Protein AF-0000000070214451 (afdb_homodimer)

Foldseek 3Di:
DPPPPPPPPPPPPPPDPVVVVVVVVVVVVVVLVVLVVLLVVLVVVVVVVVVVVVVVVVVVVVVVVVVVVVVVVVCVVVVHDDPPQPPDDPDDPDGDCPVPQDKWKKFWDFPPPDPPGFIFIATDPPPPPPPPPPPPPPPPPPDDDDDCPVPPPPDPDPPQDFPLVDDLLNLLVVLQRLLQRVCLQLLQDAFVPPPDDPPDPTDDSLECLGLNNVVCVQQPDHRPCRNVDRDMDIDGPVSSVVSLVSLVPSPDDPFKAASSRLSVVLVPDPCRRVQGPVLVVVLSVQSSVQWDDPRNTTIHGPVSSVVSSCCSRPVVPPD/DPPPPPPPPPPPPPPDPVVVVVVVVVVVVVVLVVLVVLLVVLVVVVVVVVVVVVVVVVVVVVVVVVVVVVVVVVCVVVVHDDPPQPPDDPDDPDGDCPVPQDKWKKFWDFPPPDPPGFIFIATDPPPPPPPPPPPPPPPPPDPDDDDDDPPPPPDPDPPQDFPLVDDLLNLLVVLQRLLQRVCLQLLQAAFVPPPDDPPDPTDDSLECLGLNNVVCVQQPDHRPCRNVDRDMDIDGPVSSVVSLVSLVPSPDDPFKHARSRLSVVLVPDPCRRVQGPVLVVVLSVQSSVQWDDPRNTTIHGPVSSVVSSCCSRPVVPPD

Secondary structure (DSSP, 8-state):
----------------HHHHHHHHHHHHHHHHHHHHHHHHHHHHHHHHHHHHHHHHHHHHHHHHHHHHHHHHHHHHHTT----------S--S-S-------EEEEEEEE--SSSS--EEEEEE---------------------S---------------BGGGS-HHHHHHHHHHHHTGGGHHHHS---TTTTS-TTSPPPP-S-TTSHHHHHHHT-SSPTTTGGG----EEEEHHHHHHHHHHGGG----TTEE-HHHHHHHHHTSTTTTT-BHHHHHHHHHHHHHH-EESSS-EEEEHHHHHHHHHIIIIIT---/----------------HHHHHHHHHHHHHHHHHHHHHHHHHHHHHHHHHHHHHHHHHHHHHHHHHHHHHHHHHHHHHTT----------S--S-S-------EEEEEEEE--SSSS--EEEEEE-------------------------------------BGGGS-HHHHHHHHHHHHHGGGHHHHS---TTSSS-TTS-----S-TTSHHHHHHHT-SSPTTTGGG----EEEEHHHHHHHHHHGGG----TTEE-HHHHHHHHHTSTTTTT-BHHHHHHHHHHHHHH-EESSS-EEEEHHHHHHHHHIIIIIT---

pLDDT: mean 72.76, std 23.2, range [22.17, 95.48]

Radius of gyration: 33.8 Å; Cα contacts (8 Å, |Δi|>4): 745; chains: 2; bounding box: 96×115×92 Å

Sequence (638 aa):
MKFTFKPFKDDVDSRNPGQRRREQVRRAQKTHRERKEAYTASLESEVVQLRANEARLSQEAKTLYSEVTFLKILLAENGIAIPERPEVTHGGERGGNIVKEKTIALTIGQENKRKNRRKQIYVQQMPREPSSNPPQLITPPLSGSTGSGYTSSTFPDSSTTCMGSLDPEIVGMDFVLTLESPCLPHIDVASPNSSSSDTDPPTSTGHALTVSACLFHHHPSPPGQRQLSSATWEVPHASIDQLLALSGSVPLQDSEVTPVQAWDYVRRQEQFTGLEAGRWESLKLSLTSLVQCHGFGGVIERSAFENAVFEAFVVGRVFMKFTFKPFKDDVDSRNPGQRRREQVRRAQKTHRERKEAYTASLESEVVQLRANEARLSQEAKTLYSEVTFLKILLAENGIAIPERPEVTHGGERGGNIVKEKTIALTIGQENKRKNRRKQIYVQQMPREPSSNPPQLITPPLSGSTGSGYTSSTFPDSSTTCMGSLDPEIVGMDFVLTLESPCLPHIDVASPNSSSSDTDPPTSTGHALTVSACLFHHHPSPPGQRQLSSATWEVPHASIDQLLALSGSVPLQDSEVTPVQAWDYVRRQEQFTGLEAGRWESLKLSLTSLVQCHGFGGVIERSAFENAVFEAFVVGRVF

Solvent-accessible surface area (backbone atoms only — not comparable to full-atom values): 37398 Å² total; per-residue (Å²): 136,84,82,76,77,70,73,77,68,72,73,65,76,74,61,50,70,66,54,51,50,51,52,49,52,50,50,51,52,49,52,50,51,52,50,51,42,29,50,49,20,39,42,36,51,46,41,43,50,43,49,53,48,40,23,52,40,51,49,49,37,53,33,41,49,37,48,42,52,37,51,52,50,54,33,52,74,72,68,45,79,76,72,78,60,63,81,74,67,93,74,85,85,80,68,58,60,70,54,65,81,60,60,40,41,33,34,53,43,64,51,78,83,51,94,74,68,46,50,33,64,40,75,52,72,73,74,72,76,72,76,69,72,65,76,73,75,72,68,76,72,85,74,78,84,80,87,77,72,75,72,77,70,74,68,76,78,78,75,71,57,29,48,59,78,45,59,62,66,60,53,49,49,50,51,31,36,55,42,40,24,85,45,47,72,56,57,46,44,53,62,74,58,74,85,59,73,102,73,70,71,60,74,57,57,45,32,57,88,39,69,66,41,50,57,51,69,61,41,89,55,57,62,49,46,48,86,76,37,76,62,71,44,64,42,58,48,53,39,56,55,50,48,62,62,54,43,68,63,64,69,52,63,94,57,43,35,40,44,48,38,47,47,57,54,51,70,67,38,86,62,37,45,69,33,41,52,70,55,50,52,50,42,53,54,56,49,40,73,53,44,44,64,85,57,64,44,42,31,26,49,40,70,63,46,52,50,52,50,48,45,59,68,54,61,66,58,71,126,135,85,81,76,79,72,73,78,69,72,75,66,79,75,60,49,69,66,54,50,50,51,50,50,51,50,50,52,50,50,52,50,51,51,50,51,40,35,50,48,20,46,42,38,53,47,40,44,51,43,48,53,48,40,22,50,41,50,48,50,38,51,32,42,49,40,49,42,52,37,51,49,49,55,33,53,73,71,69,46,80,75,72,78,60,64,81,76,66,94,76,86,85,79,71,57,60,70,56,66,80,60,60,41,40,34,33,51,44,65,51,78,84,49,95,73,66,47,51,33,64,38,74,52,72,74,75,70,76,70,75,71,73,65,76,72,73,73,67,78,71,81,80,72,85,82,84,74,78,76,71,76,72,73,70,76,78,78,76,74,58,29,49,58,79,46,58,65,66,59,54,48,48,51,51,32,34,54,42,40,25,88,44,46,72,56,57,45,45,54,61,74,59,75,84,60,72,102,71,70,68,60,74,58,58,46,32,57,89,39,68,67,39,50,56,52,69,60,39,87,55,58,61,49,44,48,86,76,35,77,62,70,42,64,44,58,47,52,40,56,55,48,51,63,62,55,38,73,65,64,82,50,63,94,58,43,35,39,43,48,40,47,46,55,56,49,69,66,39,85,61,39,45,69,33,42,51,68,55,51,53,52,44,52,53,57,49,39,71,53,43,44,65,88,57,65,44,42,32,26,49,40,70,63,48,52,49,50,51,47,45,56,68,54,62,64,58,72,124

Structure (mmCIF, N/CA/C/O backbone):
data_AF-0000000070214451-model_v1
#
loop_
_entity.id
_entity.type
_entity.pdbx_description
1 polymer 'BZIP domain-containing protein'
#
loop_
_atom_site.group_PDB
_atom_site.id
_atom_site.type_symbol
_atom_site.label_atom_id
_atom_site.label_alt_id
_atom_site.label_comp_id
_atom_site.label_asym_id
_atom_site.label_entity_id
_atom_site.label_seq_id
_atom_site.pdbx_PDB_ins_code
_atom_site.Cartn_x
_atom_site.Cartn_y
_atom_site.Cartn_z
_atom_site.occupancy
_atom_site.B_iso_or_equiv
_atom_site.auth_seq_id
_atom_site.auth_comp_id
_atom_site.auth_asym_id
_atom_site.auth_atom_id
_atom_site.pdbx_PDB_model_num
ATOM 1 N N . MET A 1 1 ? -51.214 53.493 -4.541 1 28.58 1 MET A N 1
ATOM 2 C CA . MET A 1 1 ? -51.48 52.062 -4.434 1 28.58 1 MET A CA 1
ATOM 3 C C . MET A 1 1 ? -50.332 51.345 -3.732 1 28.58 1 MET A C 1
ATOM 5 O O . MET A 1 1 ? -49.184 51.42 -4.175 1 28.58 1 MET A O 1
ATOM 9 N N . LYS A 1 2 ? -50.376 51.208 -2.354 1 34.87 2 LYS A N 1
ATOM 10 C CA . LYS A 1 2 ? -49.425 50.674 -1.383 1 34.87 2 LYS A CA 1
ATOM 11 C C . LYS A 1 2 ? -49.242 49.17 -1.563 1 34.87 2 LYS A C 1
ATOM 13 O O . LYS A 1 2 ? -50.212 48.411 -1.513 1 34.87 2 LYS A O 1
ATOM 18 N N . PHE A 1 3 ? -48.292 48.705 -2.407 1 38.97 3 PHE A N 1
ATOM 19 C CA . PHE A 1 3 ? -47.935 47.315 -2.665 1 38.97 3 PHE A CA 1
ATOM 20 C C . PHE A 1 3 ? -47.534 46.61 -1.375 1 38.97 3 PHE A C 1
ATOM 22 O O . PHE A 1 3 ? -46.57 47.008 -0.717 1 38.97 3 PHE A O 1
ATOM 29 N N . THR A 1 4 ? -48.498 46.065 -0.544 1 36.62 4 THR A N 1
ATOM 30 C CA . THR A 1 4 ? -48.24 45.229 0.623 1 36.62 4 THR A CA 1
ATOM 31 C C . THR A 1 4 ? -47.472 43.971 0.226 1 36.62 4 THR A C 1
ATOM 33 O O . THR A 1 4 ? -47.904 43.225 -0.655 1 36.62 4 THR A O 1
ATOM 36 N N . PHE A 1 5 ? -46.183 43.972 0.354 1 36.15 5 PHE A N 1
ATOM 37 C CA . PHE A 1 5 ? -45.279 42.839 0.198 1 36.15 5 PHE A CA 1
ATOM 38 C C . PHE A 1 5 ? -45.761 41.645 1.014 1 36.15 5 PHE A C 1
ATOM 40 O O . PHE A 1 5 ? -45.886 41.732 2.237 1 36.15 5 PHE A O 1
ATOM 47 N N . LYS A 1 6 ? -46.592 40.776 0.459 1 40.92 6 LYS A N 1
ATOM 48 C CA . LYS A 1 6 ? -46.923 39.518 1.122 1 40.92 6 LYS A CA 1
ATOM 49 C C . LYS A 1 6 ? -45.661 38.767 1.537 1 40.92 6 LYS A C 1
ATOM 51 O O . LYS A 1 6 ? -44.773 38.534 0.715 1 40.92 6 LYS A O 1
ATOM 56 N N . PRO A 1 7 ? -45.337 38.821 2.788 1 36.03 7 PRO A N 1
ATOM 57 C CA . PRO A 1 7 ? -44.17 38.049 3.221 1 36.03 7 PRO A CA 1
ATOM 58 C C . PRO A 1 7 ? -44.163 36.628 2.662 1 36.03 7 PRO A C 1
ATOM 60 O O . PRO A 1 7 ? -45.225 36.034 2.462 1 36.03 7 PRO A O 1
ATOM 63 N N . PHE A 1 8 ? -43.349 36.382 1.623 1 39.77 8 PHE A N 1
ATOM 64 C CA . PHE A 1 8 ? -43.139 34.984 1.267 1 39.77 8 PHE A CA 1
ATOM 65 C C . PHE A 1 8 ? -43.051 34.115 2.516 1 39.77 8 PHE A C 1
ATOM 67 O O . PHE A 1 8 ? -42.146 34.286 3.335 1 39.77 8 PHE A O 1
ATOM 74 N N . LYS A 1 9 ? -44.214 33.741 3.079 1 35.37 9 LYS A N 1
ATOM 75 C CA . LYS A 1 9 ? -44.23 32.694 4.097 1 35.37 9 LYS A CA 1
ATOM 76 C C . LYS A 1 9 ? -43.187 31.621 3.799 1 35.37 9 LYS A C 1
ATOM 78 O O . LYS A 1 9 ? -43.128 31.099 2.683 1 35.37 9 LYS A O 1
ATOM 83 N N . ASP A 1 10 ? -42.013 31.746 4.354 1 39.88 10 ASP A N 1
ATOM 84 C CA . ASP A 1 10 ? -41.117 30.599 4.458 1 39.88 10 ASP A CA 1
ATOM 85 C C . ASP A 1 10 ? -41.901 29.289 4.473 1 39.88 10 ASP A C 1
ATOM 87 O O . ASP A 1 10 ? -42.777 29.093 5.318 1 39.88 10 ASP A O 1
ATOM 91 N N . ASP A 1 11 ? -42.443 28.875 3.372 1 39.07 11 ASP A N 1
ATOM 92 C CA . ASP A 1 11 ? -43.034 27.541 3.341 1 39.07 11 ASP A CA 1
ATOM 93 C C . ASP A 1 11 ? -42.433 26.649 4.425 1 39.07 11 ASP A C 1
ATOM 95 O O . ASP A 1 11 ? -41.235 26.357 4.403 1 39.07 11 ASP A O 1
ATOM 99 N N . VAL A 1 12 ? -42.779 26.758 5.661 1 43.37 12 VAL A N 1
ATOM 100 C CA . VAL A 1 12 ? -42.65 25.738 6.696 1 43.37 12 VAL A CA 1
ATOM 101 C C . VAL A 1 12 ? -42.693 24.35 6.061 1 43.37 12 VAL A C 1
ATOM 103 O O . VAL A 1 12 ? -43.639 24.017 5.344 1 43.37 12 VAL A O 1
ATOM 106 N N . ASP A 1 13 ? -41.598 23.801 5.499 1 46.3 13 ASP A N 1
ATOM 107 C CA . ASP A 1 13 ? -41.601 22.391 5.119 1 46.3 13 ASP A CA 1
ATOM 108 C C . ASP A 1 13 ? -42.609 21.601 5.952 1 46.3 13 ASP A C 1
ATOM 110 O O . ASP A 1 13 ? -42.42 21.42 7.156 1 46.3 13 ASP A O 1
ATOM 114 N N . SER A 1 14 ? -43.907 21.855 5.866 1 48.99 14 SER A N 1
ATOM 115 C CA . SER A 1 14 ? -45.077 21.122 6.34 1 48.99 14 SER A CA 1
ATOM 116 C C . SER A 1 14 ? -44.801 19.623 6.403 1 48.99 14 SER A C 1
ATOM 118 O O . SER A 1 14 ? -45.722 18.825 6.592 1 48.99 14 SER A O 1
ATOM 120 N N . ARG A 1 15 ? -43.643 19.226 5.972 1 54.08 15 ARG A N 1
ATOM 121 C CA . ARG A 1 15 ? -43.485 17.788 6.167 1 54.08 15 ARG A CA 1
ATOM 122 C C . ARG A 1 15 ? -43.56 17.424 7.646 1 54.08 15 ARG A C 1
ATOM 124 O O . ARG A 1 15 ? -43.145 18.205 8.504 1 54.08 15 ARG A O 1
ATOM 131 N N . ASN A 1 16 ? -44.427 16.556 8.012 1 65.07 16 ASN A N 1
ATOM 132 C CA . ASN A 1 16 ? -44.559 15.921 9.319 1 65.07 16 ASN A CA 1
ATOM 133 C C . ASN A 1 16 ? -43.197 15.68 9.965 1 65.07 16 ASN A C 1
ATOM 135 O O . ASN A 1 16 ? -42.229 15.353 9.277 1 65.07 16 ASN A O 1
ATOM 139 N N . PRO A 1 17 ? -43.013 16.238 11.104 1 78.47 17 PRO A N 1
ATOM 140 C CA . PRO A 1 17 ? -41.763 16.039 11.841 1 78.47 17 PRO A CA 1
ATOM 141 C C . PRO A 1 17 ? -41.183 14.639 11.65 1 78.47 17 PRO A C 1
ATOM 143 O O . PRO A 1 17 ? -39.962 14.476 11.58 1 78.47 17 PRO A O 1
ATOM 146 N N . GLY A 1 18 ? -41.99 13.722 11.549 1 76.77 18 GLY A N 1
ATOM 147 C CA . GLY A 1 18 ? -41.557 12.355 11.306 1 76.77 18 GLY A CA 1
ATOM 148 C C . GLY A 1 18 ? -40.915 12.166 9.944 1 76.77 18 GLY A C 1
ATOM 149 O O . GLY A 1 18 ? -39.899 11.48 9.821 1 76.77 18 GLY A O 1
ATOM 150 N N . GLN A 1 19 ? -41.481 12.834 9.009 1 84.15 19 GLN A N 1
ATOM 151 C CA . GLN A 1 19 ? -40.953 12.726 7.653 1 84.15 19 GLN A CA 1
ATOM 152 C C . GLN A 1 19 ? -39.604 13.428 7.531 1 84.15 19 GLN A C 1
ATOM 154 O O . GLN A 1 19 ? -38.707 12.944 6.838 1 84.15 19 GLN A O 1
ATOM 159 N N . ARG A 1 20 ? -39.468 14.55 8.231 1 84.9 20 ARG A N 1
ATOM 160 C CA . ARG A 1 20 ? -38.203 15.276 8.217 1 84.9 20 ARG A CA 1
ATOM 161 C C . ARG A 1 20 ? -37.087 14.444 8.84 1 84.9 20 ARG A C 1
ATOM 163 O O . ARG A 1 20 ? -35.961 14.43 8.339 1 84.9 20 ARG A O 1
ATOM 170 N N . ARG A 1 21 ? -37.453 13.778 9.936 1 87.7 21 ARG A N 1
ATOM 171 C CA . ARG A 1 21 ? -36.455 12.943 10.596 1 87.7 21 ARG A CA 1
ATOM 172 C C . ARG A 1 21 ? -36.029 11.786 9.698 1 87.7 21 ARG A C 1
ATOM 174 O O . ARG A 1 21 ? -34.843 11.457 9.622 1 87.7 21 ARG A O 1
ATOM 181 N N . ARG A 1 22 ? -37.002 11.223 9.062 1 87.89 22 ARG A N 1
ATOM 182 C CA . ARG A 1 22 ? -36.697 10.112 8.166 1 87.89 22 ARG A CA 1
ATOM 183 C C . ARG A 1 22 ? -35.802 10.565 7.017 1 87.89 22 ARG A C 1
ATOM 185 O O . ARG A 1 22 ? -34.879 9.848 6.623 1 87.89 22 ARG A O 1
ATOM 192 N N . GLU A 1 23 ? -36.065 11.69 6.533 1 86.92 23 GLU A N 1
ATOM 193 C CA . GLU A 1 23 ? -35.258 12.226 5.441 1 86.92 23 GLU A CA 1
ATOM 194 C C . GLU A 1 23 ? -33.836 12.531 5.904 1 86.92 23 GLU A C 1
ATOM 196 O O . GLU A 1 23 ? -32.876 12.308 5.163 1 86.92 23 GLU A O 1
ATOM 201 N N . GLN A 1 24 ? -33.788 13.032 7.101 1 86.37 24 GLN A N 1
ATOM 202 C CA . GLN A 1 24 ? -32.472 13.318 7.662 1 86.37 24 GLN A CA 1
ATOM 203 C C . GLN A 1 24 ? -31.663 12.037 7.849 1 86.37 24 GLN A C 1
ATOM 205 O O . GLN A 1 24 ? -30.475 11.994 7.524 1 86.37 24 GLN A O 1
ATOM 210 N N . VAL A 1 25 ? -32.284 11.044 8.36 1 87.57 25 VAL A N 1
ATOM 211 C CA . VAL A 1 25 ? -31.615 9.768 8.592 1 87.57 25 VAL A CA 1
ATOM 212 C C . VAL A 1 25 ? -31.203 9.15 7.258 1 87.57 25 VAL A C 1
ATOM 214 O O . VAL A 1 25 ? -30.102 8.61 7.13 1 87.57 25 VAL A O 1
ATOM 217 N N . ARG A 1 26 ? -32.07 9.238 6.296 1 87.94 26 ARG A N 1
ATOM 218 C CA . ARG A 1 26 ? -31.766 8.704 4.972 1 87.94 26 ARG A CA 1
ATOM 219 C C . ARG A 1 26 ? -30.563 9.413 4.359 1 87.94 26 ARG A C 1
ATOM 221 O O . ARG A 1 26 ? -29.692 8.77 3.77 1 87.94 26 ARG A O 1
ATOM 228 N N . ARG A 1 27 ? -30.594 10.66 4.481 1 86.1 27 ARG A N 1
ATOM 229 C CA . ARG A 1 27 ? -29.48 11.438 3.947 1 86.1 27 ARG A CA 1
ATOM 230 C C . ARG A 1 27 ? -28.179 11.092 4.663 1 86.1 27 ARG A C 1
ATOM 232 O O . ARG A 1 27 ? -27.128 10.973 4.028 1 86.1 27 ARG A O 1
ATOM 239 N N . ALA A 1 28 ? -28.219 10.929 5.911 1 86.16 28 ALA A N 1
ATOM 240 C CA . ALA A 1 28 ? -27.041 10.571 6.697 1 86.16 28 ALA A CA 1
ATOM 241 C C . ALA A 1 28 ? -26.512 9.197 6.297 1 86.16 28 ALA A C 1
ATOM 243 O O . ALA A 1 28 ? -25.299 8.996 6.203 1 86.16 28 ALA A O 1
ATOM 244 N N . GLN A 1 29 ? -27.425 8.33 6.081 1 85.66 29 GLN A N 1
ATOM 245 C CA . GLN A 1 29 ? -27.02 6.987 5.68 1 85.66 29 GLN A CA 1
ATOM 246 C C . GLN A 1 29 ? -26.393 6.994 4.288 1 85.66 29 GLN A C 1
ATOM 248 O O . GLN A 1 29 ? -25.407 6.296 4.042 1 85.66 29 GLN A O 1
ATOM 253 N N . LYS A 1 30 ? -26.927 7.711 3.503 1 87.57 30 LYS A N 1
ATOM 254 C CA . LYS A 1 30 ? -26.381 7.821 2.153 1 87.57 30 LYS A CA 1
ATOM 255 C C . LYS A 1 30 ? -24.975 8.416 2.176 1 87.57 30 LYS A C 1
ATOM 257 O O . LYS A 1 30 ? -24.068 7.903 1.517 1 87.57 30 LYS A O 1
ATOM 262 N N . THR A 1 31 ? -24.814 9.472 2.885 1 84.9 31 THR A N 1
ATOM 263 C CA . THR A 1 31 ? -23.514 10.126 2.98 1 84.9 31 THR A CA 1
ATOM 264 C C . THR A 1 31 ? -22.475 9.181 3.576 1 84.9 31 THR A C 1
ATOM 266 O O . THR A 1 31 ? -21.324 9.159 3.137 1 84.9 31 THR A O 1
ATOM 269 N N . HIS A 1 32 ? -22.867 8.445 4.542 1 87.75 32 HIS A N 1
ATOM 270 C CA . HIS A 1 32 ? -21.949 7.486 5.145 1 87.75 32 HIS A CA 1
ATOM 271 C C . HIS A 1 32 ? -21.527 6.419 4.141 1 87.75 32 HIS A C 1
ATOM 273 O O . HIS A 1 32 ? -20.358 6.028 4.098 1 87.75 32 HIS A O 1
ATOM 279 N N . ARG A 1 33 ? -22.472 5.959 3.404 1 87.2 33 ARG A N 1
ATOM 280 C CA . ARG A 1 33 ? -22.174 4.955 2.388 1 87.2 33 ARG A CA 1
ATOM 281 C C . ARG A 1 33 ? -21.212 5.506 1.34 1 87.2 33 ARG A C 1
ATOM 283 O O . ARG A 1 33 ? -20.278 4.817 0.925 1 87.2 33 ARG A O 1
ATOM 290 N N . GLU A 1 34 ? -21.462 6.705 1.006 1 86.84 34 GLU A N 1
ATOM 291 C CA . GLU A 1 34 ? -20.604 7.351 0.018 1 86.84 34 GLU A CA 1
ATOM 292 C C . GLU A 1 34 ? -19.184 7.525 0.55 1 86.84 34 GLU A C 1
ATOM 294 O O . GLU A 1 34 ? -18.212 7.309 -0.178 1 86.84 34 GLU A O 1
ATOM 299 N N . ARG A 1 35 ? -19.075 7.883 1.792 1 86.61 35 ARG A N 1
ATOM 300 C CA . ARG A 1 35 ? -17.763 8.031 2.414 1 86.61 35 ARG A CA 1
ATOM 301 C C . ARG A 1 35 ? -17.035 6.693 2.482 1 86.61 35 ARG A C 1
ATOM 303 O O . ARG A 1 35 ? -15.824 6.627 2.258 1 86.61 35 ARG A O 1
ATOM 310 N N . LYS A 1 36 ? -17.799 5.708 2.795 1 88.93 36 LYS A N 1
ATOM 311 C CA . LYS A 1 36 ? -17.201 4.379 2.887 1 88.93 36 LYS A CA 1
ATOM 312 C C . LYS A 1 36 ? -16.693 3.91 1.526 1 88.93 36 LYS A C 1
ATOM 314 O O . LYS A 1 36 ? -15.609 3.331 1.428 1 88.93 36 LYS A O 1
ATOM 319 N N . GLU A 1 37 ? -17.455 4.184 0.544 1 89.42 37 GLU A N 1
ATOM 320 C CA . GLU A 1 37 ? -17.068 3.812 -0.814 1 89.42 37 GLU A CA 1
ATOM 321 C C . GLU A 1 37 ? -15.83 4.582 -1.265 1 89.42 37 GLU A C 1
ATOM 323 O O . GLU A 1 37 ? -14.92 4.008 -1.867 1 89.42 37 GLU A O 1
ATOM 328 N N . ALA A 1 38 ? -15.78 5.804 -0.963 1 86.84 38 ALA A N 1
ATOM 329 C CA . ALA A 1 38 ? -14.628 6.632 -1.311 1 86.84 38 ALA A CA 1
ATOM 330 C C . ALA A 1 38 ? -13.377 6.172 -0.567 1 86.84 38 ALA A C 1
ATOM 332 O O . ALA A 1 38 ? -12.278 6.176 -1.126 1 86.84 38 ALA A O 1
ATOM 333 N N . TYR A 1 39 ? -13.572 5.842 0.647 1 90.51 39 TYR A N 1
ATOM 334 C CA . TYR A 1 39 ? -12.468 5.337 1.456 1 90.51 39 TYR A CA 1
ATOM 335 C C . TYR A 1 39 ? -11.89 4.062 0.855 1 90.51 39 TYR A C 1
ATOM 337 O O . TYR A 1 39 ? -10.673 3.936 0.702 1 90.51 39 TYR A O 1
ATOM 345 N N . THR A 1 40 ? -12.74 3.138 0.51 1 91.3 40 THR A N 1
ATOM 346 C CA . THR A 1 40 ? -12.295 1.876 -0.07 1 91.3 40 THR A CA 1
ATOM 347 C C . THR A 1 40 ? -11.572 2.113 -1.393 1 91.3 40 THR A C 1
ATOM 349 O O . THR A 1 40 ? -10.532 1.506 -1.656 1 91.3 40 THR A O 1
ATOM 352 N N . ALA A 1 41 ? -12.099 2.97 -2.192 1 89.78 41 ALA A N 1
ATOM 353 C CA . ALA A 1 41 ? -11.468 3.297 -3.468 1 89.78 41 ALA A CA 1
ATOM 354 C C . ALA A 1 41 ? -10.082 3.899 -3.257 1 89.78 41 ALA A C 1
ATOM 356 O O . ALA A 1 41 ? -9.148 3.601 -4.005 1 89.78 41 ALA A O 1
ATOM 357 N N . SER A 1 42 ? -9.945 4.735 -2.256 1 88.52 42 SER A N 1
ATOM 358 C CA . SER A 1 42 ? -8.656 5.341 -1.94 1 88.52 42 SER A CA 1
ATOM 359 C C . SER A 1 42 ? -7.652 4.293 -1.471 1 88.52 42 SER A C 1
ATOM 361 O O . SER A 1 42 ? -6.473 4.353 -1.825 1 88.52 42 SER A O 1
ATOM 363 N N . LEU A 1 43 ? -8.155 3.373 -0.675 1 91.02 43 LEU A N 1
ATOM 364 C CA . LEU A 1 43 ? -7.304 2.273 -0.234 1 91.02 43 LEU A CA 1
ATOM 365 C C . LEU A 1 43 ? -6.782 1.478 -1.426 1 91.02 43 LEU A C 1
ATOM 367 O O . LEU A 1 43 ? -5.6 1.132 -1.478 1 91.02 43 LEU A O 1
ATOM 371 N N . GLU A 1 44 ? -7.698 1.21 -2.338 1 89.5 44 GLU A N 1
ATOM 372 C CA . GLU A 1 44 ? -7.32 0.447 -3.524 1 89.5 44 GLU A CA 1
ATOM 373 C C . GLU A 1 44 ? -6.256 1.18 -4.336 1 89.5 44 GLU A C 1
ATOM 375 O O . GLU A 1 44 ? -5.261 0.582 -4.749 1 89.5 44 GLU A O 1
ATOM 380 N N . SER A 1 45 ? -6.434 2.388 -4.525 1 86.59 45 SER A N 1
ATOM 381 C CA . SER A 1 45 ? -5.478 3.197 -5.275 1 86.59 45 SER A CA 1
ATOM 382 C C . SER A 1 45 ? -4.121 3.235 -4.579 1 86.59 45 SER A C 1
ATOM 384 O O . SER A 1 45 ? -3.08 3.13 -5.232 1 86.59 45 SER A O 1
ATOM 386 N N . GLU A 1 46 ? -4.203 3.353 -3.287 1 87.75 46 GLU A N 1
ATOM 387 C CA . GLU A 1 46 ? -2.97 3.412 -2.506 1 87.75 46 GLU A CA 1
ATOM 388 C C . GLU A 1 46 ? -2.195 2.101 -2.599 1 87.75 46 GLU A C 1
ATOM 390 O O . GLU A 1 46 ? -0.973 2.107 -2.76 1 87.75 46 GLU A O 1
ATOM 395 N N . VAL A 1 47 ? -2.894 1.062 -2.499 1 88.9 47 VAL A N 1
ATOM 396 C CA . VAL A 1 47 ? -2.253 -0.248 -2.543 1 88.9 47 VAL A CA 1
ATOM 397 C C . VAL A 1 47 ? -1.545 -0.433 -3.884 1 88.9 47 VAL A C 1
ATOM 399 O O . VAL A 1 47 ? -0.391 -0.865 -3.929 1 88.9 47 VAL A O 1
ATOM 402 N N . VAL A 1 48 ? -2.188 -0.133 -4.95 1 84.38 48 VAL A N 1
ATOM 403 C CA . VAL A 1 48 ? -1.631 -0.316 -6.286 1 84.38 48 VAL A CA 1
ATOM 404 C C . VAL A 1 48 ? -0.404 0.576 -6.461 1 84.38 48 VAL A C 1
ATOM 406 O O . VAL A 1 48 ? 0.629 0.129 -6.966 1 84.38 48 VAL A O 1
ATOM 409 N N . GLN A 1 49 ? -0.467 1.759 -6.009 1 84.79 49 GLN A N 1
ATOM 410 C CA . GLN A 1 49 ? 0.644 2.699 -6.11 1 84.79 49 GLN A CA 1
ATOM 411 C C . GLN A 1 49 ? 1.825 2.249 -5.255 1 84.79 49 GLN A C 1
ATOM 413 O O . GLN A 1 49 ? 2.974 2.296 -5.699 1 84.79 49 GLN A O 1
ATOM 418 N N . LEU A 1 50 ? 1.499 1.857 -4.063 1 87.01 50 LEU A N 1
ATOM 419 C CA . LEU A 1 50 ? 2.55 1.429 -3.147 1 87.01 50 LEU A CA 1
ATOM 420 C C . LEU A 1 50 ? 3.256 0.184 -3.673 1 87.01 50 LEU A C 1
ATOM 422 O O . LEU A 1 50 ? 4.47 0.039 -3.512 1 87.01 50 LEU A O 1
ATOM 426 N N . ARG A 1 51 ? 2.511 -0.67 -4.266 1 86.62 51 ARG A N 1
ATOM 427 C CA . ARG A 1 51 ? 3.123 -1.862 -4.844 1 86.62 51 ARG A CA 1
ATOM 428 C C . ARG A 1 51 ? 4.064 -1.496 -5.986 1 86.62 51 ARG A C 1
ATOM 430 O O . ARG A 1 51 ? 5.155 -2.057 -6.103 1 86.62 51 ARG A O 1
ATOM 437 N N . ALA A 1 52 ? 3.662 -0.619 -6.777 1 82.99 52 ALA A N 1
ATOM 438 C CA . ALA A 1 52 ? 4.51 -0.158 -7.873 1 82.99 52 ALA A CA 1
ATOM 439 C C . ALA A 1 52 ? 5.79 0.484 -7.344 1 82.99 52 ALA A C 1
ATOM 441 O O . ALA A 1 52 ? 6.879 0.234 -7.865 1 82.99 52 ALA A O 1
ATOM 442 N N . ASN A 1 53 ? 5.686 1.264 -6.351 1 84.74 53 ASN A N 1
ATOM 443 C CA . ASN A 1 53 ? 6.845 1.919 -5.755 1 84.74 53 ASN A CA 1
ATOM 444 C C . ASN A 1 53 ? 7.791 0.908 -5.113 1 84.74 53 ASN A C 1
ATOM 446 O O . ASN A 1 53 ? 9.012 1.046 -5.21 1 84.74 53 ASN A O 1
ATOM 450 N N . GLU A 1 54 ? 7.144 0.073 -4.424 1 86.25 54 GLU A N 1
ATOM 451 C CA . GLU A 1 54 ? 7.956 -0.958 -3.785 1 86.25 54 GLU A CA 1
ATOM 452 C C . GLU A 1 54 ? 8.783 -1.725 -4.812 1 86.25 54 GLU A C 1
ATOM 454 O O . GLU A 1 54 ? 9.961 -2.008 -4.583 1 86.25 54 GLU A O 1
ATOM 459 N N . ALA A 1 55 ? 8.144 -2.084 -5.904 1 84.5 55 ALA A N 1
ATOM 460 C CA . ALA A 1 55 ? 8.848 -2.8 -6.964 1 84.5 55 ALA A CA 1
ATOM 461 C C . ALA A 1 55 ? 10.001 -1.967 -7.516 1 84.5 55 ALA A C 1
ATOM 463 O O . ALA A 1 55 ? 11.103 -2.481 -7.724 1 84.5 55 ALA A O 1
ATOM 464 N N . ARG A 1 56 ? 9.77 -0.732 -7.709 1 84.52 56 ARG A N 1
ATOM 465 C CA . ARG A 1 56 ? 10.787 0.176 -8.228 1 84.52 56 ARG A CA 1
ATOM 466 C C . ARG A 1 56 ? 11.956 0.301 -7.257 1 84.52 56 ARG A C 1
ATOM 468 O O . ARG A 1 56 ? 13.118 0.208 -7.66 1 84.52 56 ARG A O 1
ATOM 475 N N . LEU A 1 57 ? 11.654 0.482 -6.016 1 87.37 57 LEU A N 1
ATOM 476 C CA . LEU A 1 57 ? 12.685 0.647 -4.997 1 87.37 57 LEU A CA 1
ATOM 477 C C . LEU A 1 57 ? 13.487 -0.639 -4.824 1 87.37 57 LEU A C 1
ATOM 479 O O . LEU A 1 57 ? 14.696 -0.593 -4.583 1 87.37 57 LEU A O 1
ATOM 483 N N . SER A 1 58 ? 12.749 -1.696 -4.874 1 87.64 58 SER A N 1
ATOM 484 C CA . SER A 1 58 ? 13.427 -2.984 -4.759 1 87.64 58 SER A CA 1
ATOM 485 C C . SER A 1 58 ? 14.426 -3.186 -5.893 1 87.64 58 SER A C 1
ATOM 487 O O . SER A 1 58 ? 15.55 -3.637 -5.665 1 87.64 58 SER A O 1
ATOM 489 N N . GLN A 1 59 ? 14.047 -2.869 -7.066 1 85.6 59 GLN A N 1
ATOM 490 C CA . GLN A 1 59 ? 14.944 -2.963 -8.212 1 85.6 59 GLN A CA 1
ATOM 491 C C . GLN A 1 59 ? 16.125 -2.007 -8.066 1 85.6 59 GLN A C 1
ATOM 493 O O . GLN A 1 59 ? 17.261 -2.362 -8.387 1 85.6 59 GLN A O 1
ATOM 498 N N . GLU A 1 60 ? 15.807 -0.855 -7.65 1 88.22 60 GLU A N 1
ATOM 499 C CA . GLU A 1 60 ? 16.859 0.129 -7.409 1 88.22 60 GLU A CA 1
ATOM 500 C C . GLU A 1 60 ? 17.875 -0.387 -6.394 1 88.22 60 GLU A C 1
ATOM 502 O O . GLU A 1 60 ? 19.084 -0.268 -6.603 1 88.22 60 GLU A O 1
ATOM 507 N N . ALA A 1 61 ? 17.397 -0.924 -5.397 1 88.43 61 ALA A N 1
ATOM 508 C CA . ALA A 1 61 ? 18.273 -1.469 -4.363 1 88.43 61 ALA A CA 1
ATOM 509 C C . ALA A 1 61 ? 19.144 -2.593 -4.918 1 88.43 61 ALA A C 1
ATOM 511 O O . ALA A 1 61 ? 20.335 -2.674 -4.608 1 88.43 61 ALA A O 1
ATOM 512 N N . LYS A 1 62 ? 18.548 -3.408 -5.68 1 86.58 62 LYS A N 1
ATOM 513 C CA . LYS A 1 62 ? 19.307 -4.5 -6.281 1 86.58 62 LYS A CA 1
ATOM 514 C C . LYS A 1 62 ? 20.421 -3.968 -7.178 1 86.58 62 LYS A C 1
ATOM 516 O O . LYS A 1 62 ? 21.546 -4.472 -7.145 1 86.58 62 LYS A O 1
ATOM 521 N N . THR A 1 63 ? 20.137 -2.967 -7.95 1 88.93 63 THR A N 1
ATOM 522 C CA . THR A 1 63 ? 21.121 -2.336 -8.823 1 88.93 63 THR A CA 1
ATOM 523 C C . THR A 1 63 ? 22.252 -1.717 -8.006 1 88.93 63 THR A C 1
ATOM 525 O O . THR A 1 63 ? 23.427 -1.878 -8.342 1 88.93 63 THR A O 1
ATOM 528 N N . LEU A 1 64 ? 21.869 -1.094 -6.968 1 92.58 64 LEU A N 1
ATOM 529 C CA . LEU A 1 64 ? 22.86 -0.453 -6.111 1 92.58 64 LEU A CA 1
ATOM 530 C C . LEU A 1 64 ? 23.723 -1.494 -5.405 1 92.58 64 LEU A C 1
ATOM 532 O O . LEU A 1 64 ? 24.927 -1.294 -5.231 1 92.58 64 LEU A O 1
ATOM 536 N N . TYR A 1 65 ? 23.146 -2.538 -5.055 1 92.72 65 TYR A N 1
ATOM 537 C CA . TYR A 1 65 ? 23.904 -3.627 -4.449 1 92.72 65 TYR A CA 1
ATOM 538 C C . TYR A 1 65 ? 24.951 -4.167 -5.416 1 92.72 65 TYR A C 1
ATOM 540 O O . TYR A 1 65 ? 26.098 -4.406 -5.03 1 92.72 65 TYR A O 1
ATOM 548 N N . SER A 1 66 ? 24.537 -4.348 -6.586 1 91.14 66 SER A N 1
ATOM 549 C CA . SER A 1 66 ? 25.455 -4.83 -7.613 1 91.14 66 SER A CA 1
ATOM 550 C C . SER A 1 66 ? 26.592 -3.841 -7.847 1 91.14 66 SER A C 1
ATOM 552 O O . SER A 1 66 ? 27.742 -4.243 -8.035 1 91.14 66 SER A O 1
ATOM 554 N N . GLU A 1 67 ? 26.256 -2.606 -7.823 1 91.96 67 GLU A N 1
ATOM 555 C CA . GLU A 1 67 ? 27.269 -1.572 -8.009 1 91.96 67 GLU A CA 1
ATOM 556 C C . GLU A 1 67 ? 28.257 -1.551 -6.846 1 91.96 67 GLU A C 1
ATOM 558 O O . GLU A 1 67 ? 29.466 -1.438 -7.054 1 91.96 67 GLU A O 1
ATOM 563 N N . VAL A 1 68 ? 27.767 -1.674 -5.725 1 92.8 68 VAL A N 1
ATOM 564 C CA . VAL A 1 68 ? 28.619 -1.698 -4.541 1 92.8 68 VAL A CA 1
ATOM 565 C C . VAL A 1 68 ? 29.563 -2.896 -4.606 1 92.8 68 VAL A C 1
ATOM 567 O O . VAL A 1 68 ? 30.763 -2.764 -4.353 1 92.8 68 VAL A O 1
ATOM 570 N N . THR A 1 69 ? 29.019 -3.97 -4.955 1 92.64 69 THR A N 1
ATOM 571 C CA . THR A 1 69 ? 29.821 -5.184 -5.062 1 92.64 69 THR A CA 1
ATOM 572 C C . THR A 1 69 ? 30.913 -5.02 -6.115 1 92.64 69 THR A C 1
ATOM 574 O O . THR A 1 69 ? 32.066 -5.391 -5.884 1 92.64 69 THR A O 1
ATOM 577 N N . PHE A 1 70 ? 30.584 -4.383 -7.226 1 92.33 70 PHE A N 1
ATOM 578 C CA . PHE A 1 70 ? 31.526 -4.13 -8.31 1 92.33 70 PHE A CA 1
ATOM 579 C C . PHE A 1 70 ? 32.648 -3.208 -7.849 1 92.33 70 PHE A C 1
ATOM 581 O O . PHE A 1 70 ? 33.826 -3.494 -8.073 1 92.33 70 PHE A O 1
ATOM 588 N N . LEU A 1 71 ? 32.26 -2.182 -7.204 1 93.69 71 LEU A N 1
ATOM 589 C CA . LEU A 1 71 ? 33.239 -1.198 -6.758 1 93.69 71 LEU A CA 1
ATOM 590 C C . LEU A 1 71 ? 34.16 -1.789 -5.696 1 93.69 71 LEU A C 1
ATOM 592 O O . LEU A 1 71 ? 35.359 -1.499 -5.676 1 93.69 71 LEU A O 1
ATOM 596 N N . LYS A 1 72 ? 33.618 -2.628 -4.888 1 93.81 72 LYS A N 1
ATOM 597 C CA . LYS A 1 72 ? 34.425 -3.278 -3.86 1 93.81 72 LYS A CA 1
ATOM 598 C C . LYS A 1 72 ? 35.425 -4.25 -4.479 1 93.81 72 LYS A C 1
ATOM 600 O O . LYS A 1 72 ? 36.57 -4.341 -4.029 1 93.81 72 LYS A O 1
ATOM 605 N N . ILE A 1 73 ? 35.002 -4.909 -5.455 1 93.03 73 ILE A N 1
ATOM 606 C CA . ILE A 1 73 ? 35.888 -5.828 -6.16 1 93.03 73 ILE A CA 1
ATOM 607 C C . ILE A 1 73 ? 37.013 -5.046 -6.834 1 93.03 73 ILE A C 1
ATOM 609 O O . ILE A 1 73 ? 38.178 -5.447 -6.775 1 93.03 73 ILE A O 1
ATOM 613 N N . LEU A 1 74 ? 36.657 -3.949 -7.467 1 92.78 74 LEU A N 1
ATOM 614 C CA . LEU A 1 74 ? 37.635 -3.106 -8.146 1 92.78 74 LEU A CA 1
ATOM 615 C C . LEU A 1 74 ? 38.682 -2.59 -7.165 1 92.78 74 LEU A C 1
ATOM 617 O O . LEU A 1 74 ? 39.874 -2.565 -7.479 1 92.78 74 LEU A O 1
ATOM 621 N N . LEU A 1 75 ? 38.312 -2.243 -6.035 1 94.4 75 LEU A N 1
ATOM 622 C CA . LEU A 1 75 ? 39.231 -1.756 -5.012 1 94.4 75 LEU A CA 1
ATOM 623 C C . LEU A 1 75 ? 40.146 -2.875 -4.526 1 94.4 75 LEU A C 1
ATOM 625 O O . LEU A 1 75 ? 41.353 -2.673 -4.375 1 94.4 75 LEU A O 1
ATOM 629 N N . ALA A 1 76 ? 39.546 -3.963 -4.29 1 93.61 76 ALA A N 1
ATOM 630 C CA . ALA A 1 76 ? 40.318 -5.112 -3.825 1 93.61 76 ALA A CA 1
ATOM 631 C C . ALA A 1 76 ? 41.364 -5.524 -4.857 1 93.61 76 ALA A C 1
ATOM 633 O O . ALA A 1 76 ? 42.5 -5.848 -4.503 1 93.61 76 ALA A O 1
ATOM 634 N N . GLU A 1 77 ? 40.983 -5.449 -6.088 1 93.19 77 GLU A N 1
ATOM 635 C CA . GLU A 1 77 ? 41.889 -5.833 -7.166 1 93.19 77 GLU A CA 1
ATOM 636 C C . GLU A 1 77 ? 43.068 -4.87 -7.265 1 93.19 77 GLU A C 1
ATOM 638 O O . GLU A 1 77 ? 44.151 -5.25 -7.717 1 93.19 77 GLU A O 1
ATOM 643 N N . ASN A 1 78 ? 42.978 -3.694 -6.879 1 93.19 78 ASN A N 1
ATOM 644 C CA . ASN A 1 78 ? 44.039 -2.695 -6.95 1 93.19 78 ASN A CA 1
ATOM 645 C C . ASN A 1 78 ? 44.743 -2.528 -5.606 1 93.19 78 ASN A C 1
ATOM 647 O O . ASN A 1 78 ? 45.511 -1.583 -5.416 1 93.19 78 ASN A O 1
ATOM 651 N N . GLY A 1 79 ? 44.334 -3.375 -4.646 1 92.01 79 GLY A N 1
ATOM 652 C CA . GLY A 1 79 ? 45.026 -3.437 -3.369 1 92.01 79 GLY A CA 1
ATOM 653 C C . GLY A 1 79 ? 44.653 -2.304 -2.432 1 92.01 79 GLY A C 1
ATOM 654 O O . GLY A 1 79 ? 45.457 -1.897 -1.591 1 92.01 79 GLY A O 1
ATOM 655 N N . ILE A 1 80 ? 43.553 -1.737 -2.738 1 91.91 80 ILE A N 1
ATOM 656 C CA . ILE A 1 80 ? 43.135 -0.628 -1.888 1 91.91 80 ILE A CA 1
ATOM 657 C C . ILE A 1 80 ? 42.236 -1.147 -0.768 1 91.91 80 ILE A C 1
ATOM 659 O O . ILE A 1 80 ? 41.248 -1.838 -1.027 1 91.91 80 ILE A O 1
ATOM 663 N N . ALA A 1 81 ? 42.55 -0.97 0.429 1 88.23 81 ALA A N 1
ATOM 664 C CA . ALA A 1 81 ? 41.754 -1.386 1.58 1 88.23 81 ALA A CA 1
ATOM 665 C C . ALA A 1 81 ? 40.609 -0.41 1.838 1 88.23 81 ALA A C 1
ATOM 667 O O . ALA A 1 81 ? 40.791 0.806 1.749 1 88.23 81 ALA A O 1
ATOM 668 N N . ILE A 1 82 ? 39.511 -0.882 1.969 1 85.85 82 ILE A N 1
ATOM 669 C CA . ILE A 1 82 ? 38.352 -0.049 2.268 1 85.85 82 ILE A CA 1
ATOM 670 C C . ILE A 1 82 ? 38.333 0.295 3.755 1 85.85 82 ILE A C 1
ATOM 672 O O . ILE A 1 82 ? 38.232 -0.595 4.603 1 85.85 82 ILE A O 1
ATOM 676 N N . PRO A 1 83 ? 38.57 1.489 3.984 1 81.33 83 PRO A N 1
ATOM 677 C CA . PRO A 1 83 ? 38.606 1.874 5.397 1 81.33 83 PRO A CA 1
ATOM 678 C C . PRO A 1 83 ? 37.31 1.543 6.133 1 81.33 83 PRO A C 1
ATOM 680 O O . PRO A 1 83 ? 36.238 1.518 5.523 1 81.33 83 PRO A O 1
ATOM 683 N N . GLU A 1 84 ? 37.437 0.826 7.297 1 69.18 84 GLU A N 1
ATOM 684 C CA . GLU A 1 84 ? 36.251 0.609 8.119 1 69.18 84 GLU A CA 1
ATOM 685 C C . GLU A 1 84 ? 35.525 1.922 8.398 1 69.18 84 GLU A C 1
ATOM 687 O O . GLU A 1 84 ? 36.156 2.925 8.738 1 69.18 84 GLU A O 1
ATOM 692 N N . ARG A 1 85 ? 34.613 2.264 7.673 1 56.89 85 ARG A N 1
ATOM 693 C CA . ARG A 1 85 ? 33.881 3.504 7.909 1 56.89 85 ARG A CA 1
ATOM 694 C C . ARG A 1 85 ? 33.559 3.677 9.389 1 56.89 85 ARG A C 1
ATOM 696 O O . ARG A 1 85 ? 32.962 2.793 10.007 1 56.89 85 ARG A O 1
ATOM 703 N N . PRO A 1 86 ? 34.407 4.41 10.23 1 44.41 86 PRO A N 1
ATOM 704 C CA . PRO A 1 86 ? 34.025 4.598 11.632 1 44.41 86 PRO A CA 1
ATOM 705 C C . PRO A 1 86 ? 32.531 4.857 11.806 1 44.41 86 PRO A C 1
ATOM 707 O O . PRO A 1 86 ? 31.884 5.395 10.903 1 44.41 86 PRO A O 1
ATOM 710 N N . GLU A 1 87 ? 31.776 4.095 12.453 1 43.99 87 GLU A N 1
ATOM 711 C CA . GLU A 1 87 ? 30.513 4.591 12.992 1 43.99 87 GLU A CA 1
ATOM 712 C C . GLU A 1 87 ? 30.616 6.066 13.37 1 43.99 87 GLU A C 1
ATOM 714 O O . GLU A 1 87 ? 31.341 6.424 14.3 1 43.99 87 GLU A O 1
ATOM 719 N N . VAL A 1 88 ? 30.888 7.075 12.533 1 36.09 88 VAL A N 1
ATOM 720 C CA . VAL A 1 88 ? 30.984 8.455 12.995 1 36.09 88 VAL A CA 1
ATOM 721 C C . VAL A 1 88 ? 29.891 8.733 14.025 1 36.09 88 VAL A C 1
ATOM 723 O O . VAL A 1 88 ? 28.701 8.682 13.706 1 36.09 88 VAL A O 1
ATOM 726 N N . THR A 1 89 ? 30.098 8.666 15.203 1 34.11 89 THR A N 1
ATOM 727 C CA . THR A 1 89 ? 29.609 9.626 16.186 1 34.11 89 THR A CA 1
ATOM 728 C C . THR A 1 89 ? 29.641 11.043 15.621 1 34.11 89 THR A C 1
ATOM 730 O O . THR A 1 89 ? 30.353 11.315 14.652 1 34.11 89 THR A O 1
ATOM 733 N N . HIS A 1 90 ? 29.091 12.288 16.119 1 31.81 90 HIS A N 1
ATOM 734 C CA . HIS A 1 90 ? 28.941 13.702 15.797 1 31.81 90 HIS A CA 1
ATOM 735 C C . HIS A 1 90 ? 30.227 14.271 15.207 1 31.81 90 HIS A C 1
ATOM 737 O O . HIS A 1 90 ? 30.284 15.452 14.855 1 31.81 90 HIS A O 1
ATOM 743 N N . GLY A 1 91 ? 31.504 13.975 15.606 1 29.91 91 GLY A N 1
ATOM 744 C CA . GLY A 1 91 ? 32.503 15.014 15.419 1 29.91 91 GLY A CA 1
ATOM 745 C C . GLY A 1 91 ? 32.948 15.162 13.976 1 29.91 91 GLY A C 1
ATOM 746 O O . GLY A 1 91 ? 32.984 16.273 13.443 1 29.91 91 GLY A O 1
ATOM 747 N N . GLY A 1 92 ? 34.152 14.469 13.491 1 30.53 92 GLY A N 1
ATOM 748 C CA . GLY A 1 92 ? 35.056 14.926 12.448 1 30.53 92 GLY A CA 1
ATOM 749 C C . GLY A 1 92 ? 34.52 14.691 11.048 1 30.53 92 GLY A C 1
ATOM 750 O O . GLY A 1 92 ? 33.619 13.873 10.852 1 30.53 92 GLY A O 1
ATOM 751 N N . GLU A 1 93 ? 34.732 15.632 10.007 1 33.06 93 GLU A N 1
ATOM 752 C CA . GLU A 1 93 ? 34.34 16.028 8.657 1 33.06 93 GLU A CA 1
ATOM 753 C C . GLU A 1 93 ? 34.471 14.863 7.68 1 33.06 93 GLU A C 1
ATOM 755 O O . GLU A 1 93 ? 33.825 14.851 6.63 1 33.06 93 GLU A O 1
ATOM 760 N N . ARG A 1 94 ? 35.724 14.17 7.562 1 31.61 94 ARG A N 1
ATOM 761 C CA . ARG A 1 94 ? 36.076 13.635 6.251 1 31.61 94 ARG A CA 1
ATOM 762 C C . ARG A 1 94 ? 35.208 12.432 5.899 1 31.61 94 ARG A C 1
ATOM 764 O O . ARG A 1 94 ? 35.241 11.946 4.766 1 31.61 94 ARG A O 1
ATOM 771 N N . GLY A 1 95 ? 35.36 11.393 6.784 1 34.4 95 GLY A N 1
ATOM 772 C CA . GLY A 1 95 ? 35.159 10.009 6.385 1 34.4 95 GLY A CA 1
ATOM 773 C C . GLY A 1 95 ? 33.76 9.735 5.866 1 34.4 95 GLY A C 1
ATOM 774 O O . GLY A 1 95 ? 32.854 10.551 6.047 1 34.4 95 GLY A O 1
ATOM 775 N N . GLY A 1 96 ? 33.657 8.616 4.972 1 36.43 96 GLY A N 1
ATOM 776 C CA . GLY A 1 96 ? 32.545 8.032 4.239 1 36.43 96 GLY A CA 1
ATOM 777 C C . GLY A 1 96 ? 31.309 7.826 5.094 1 36.43 96 GLY A C 1
ATOM 778 O O . GLY A 1 96 ? 31.371 7.171 6.136 1 36.43 96 GLY A O 1
ATOM 779 N N . ASN A 1 97 ? 30.462 8.806 5.37 1 38.66 97 ASN A N 1
ATOM 780 C CA . ASN A 1 97 ? 29.189 9.01 6.052 1 38.66 97 ASN A CA 1
ATOM 781 C C . ASN A 1 97 ? 28.267 7.805 5.891 1 38.66 97 ASN A C 1
ATOM 783 O O . ASN A 1 97 ? 27.835 7.492 4.78 1 38.66 97 ASN A O 1
ATOM 787 N N . ILE A 1 98 ? 28.628 6.623 6.483 1 43.95 98 ILE A N 1
ATOM 788 C CA . ILE A 1 98 ? 27.556 5.638 6.579 1 43.95 98 ILE A CA 1
ATOM 789 C C . ILE A 1 98 ? 26.235 6.34 6.885 1 43.95 98 ILE A C 1
ATOM 791 O O . ILE A 1 98 ? 26.109 7.022 7.905 1 43.95 98 ILE A O 1
ATOM 795 N N . VAL A 1 99 ? 25.586 6.779 5.992 1 48.73 99 VAL A N 1
ATOM 796 C CA . VAL A 1 99 ? 24.256 7.359 6.144 1 48.73 99 VAL A CA 1
ATOM 797 C C . VAL A 1 99 ? 23.45 6.547 7.156 1 48.73 99 VAL A C 1
ATOM 799 O O . VAL A 1 99 ? 23.12 5.385 6.907 1 48.73 99 VAL A O 1
ATOM 802 N N . LYS A 1 100 ? 23.825 6.558 8.538 1 52.74 100 LYS A N 1
ATOM 803 C CA . LYS A 1 100 ? 22.926 6.026 9.559 1 52.74 100 LYS A CA 1
ATOM 804 C C . LYS A 1 100 ? 21.467 6.285 9.195 1 52.74 100 LYS A C 1
ATOM 806 O O . LYS A 1 100 ? 21.148 7.297 8.568 1 52.74 100 LYS A O 1
ATOM 811 N N . GLU A 1 101 ? 20.679 5.261 9.241 1 62.48 101 GLU A N 1
ATOM 812 C CA . GLU A 1 101 ? 19.229 5.345 9.098 1 62.48 101 GLU A CA 1
ATOM 813 C C . GLU A 1 101 ? 18.659 6.499 9.917 1 62.48 101 GLU A C 1
ATOM 815 O O . GLU A 1 101 ? 18.811 6.534 11.14 1 62.48 101 GLU A O 1
ATOM 820 N N . LYS A 1 102 ? 18.491 7.677 9.284 1 72.04 102 LYS A N 1
ATOM 821 C CA . LYS A 1 102 ? 17.863 8.786 9.996 1 72.04 102 LYS A CA 1
ATOM 822 C C . LYS A 1 102 ? 16.492 8.389 10.534 1 72.04 102 LYS A C 1
ATOM 824 O O . LYS A 1 102 ? 15.641 7.905 9.785 1 72.04 102 LYS A O 1
ATOM 829 N N . THR A 1 103 ? 16.407 8.156 11.853 1 81.49 103 THR A N 1
ATOM 830 C CA . THR A 1 103 ? 15.141 7.821 12.497 1 81.49 103 THR A CA 1
ATOM 831 C C . THR A 1 103 ? 14.591 9.019 13.266 1 81.49 103 THR A C 1
ATOM 833 O O . THR A 1 103 ? 15.331 9.953 13.582 1 81.49 103 THR A O 1
ATOM 836 N N . ILE A 1 104 ? 13.376 9.086 13.36 1 83.37 104 ILE A N 1
ATOM 837 C CA . ILE A 1 104 ? 12.681 10.098 14.148 1 83.37 104 ILE A CA 1
ATOM 838 C C . ILE A 1 104 ? 12.073 9.456 15.393 1 83.37 104 ILE A C 1
ATOM 840 O O . ILE A 1 104 ? 11.499 8.367 15.32 1 83.37 104 ILE A O 1
ATOM 844 N N . ALA A 1 105 ? 12.299 10.07 16.453 1 88.88 105 ALA A N 1
ATOM 845 C CA . ALA A 1 105 ? 11.745 9.578 17.712 1 88.88 105 ALA A CA 1
ATOM 846 C C . ALA A 1 105 ? 10.364 10.173 17.974 1 88.88 105 ALA A C 1
ATOM 848 O O . ALA A 1 105 ? 10.159 11.378 17.808 1 88.88 105 ALA A O 1
ATOM 849 N N . LEU A 1 106 ? 9.398 9.341 18.382 1 90.88 106 LEU A N 1
ATOM 850 C CA . LEU A 1 106 ? 8.013 9.742 18.604 1 90.88 106 LEU A CA 1
ATOM 851 C C . LEU A 1 106 ? 7.567 9.394 20.02 1 90.88 106 LEU A C 1
ATOM 853 O O . LEU A 1 106 ? 8.075 8.443 20.619 1 90.88 106 LEU A O 1
ATOM 857 N N . THR A 1 107 ? 6.674 10.16 20.553 1 91.45 107 THR A N 1
ATOM 858 C CA . THR A 1 107 ? 6.064 9.908 21.854 1 91.45 107 THR A CA 1
ATOM 859 C C . THR A 1 107 ? 4.579 10.259 21.832 1 91.45 107 THR A C 1
ATOM 861 O O . THR A 1 107 ? 4.126 11.007 20.964 1 91.45 107 THR A O 1
ATOM 864 N N . ILE A 1 108 ? 3.854 9.605 22.678 1 90.85 108 ILE A N 1
ATOM 865 C CA . ILE A 1 108 ? 2.447 9.95 22.855 1 90.85 108 IL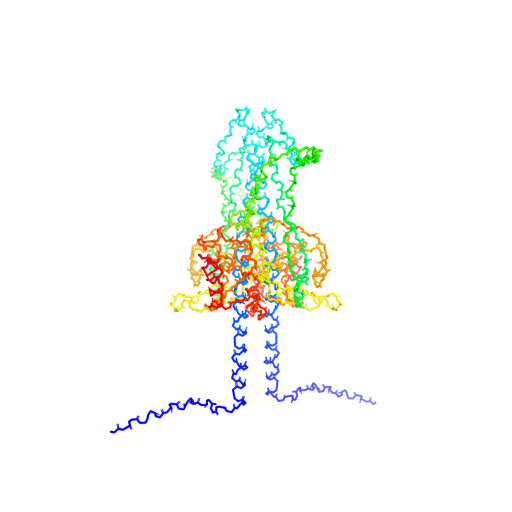E A CA 1
ATOM 866 C C . ILE A 1 108 ? 2.28 10.804 24.11 1 90.85 108 ILE A C 1
ATOM 868 O O . ILE A 1 108 ? 2.79 10.457 25.178 1 90.85 108 ILE A O 1
ATOM 872 N N . GLY A 1 109 ? 1.756 11.93 23.891 1 86.98 109 GLY A N 1
ATOM 873 C CA . GLY A 1 109 ? 1.55 12.816 25.025 1 86.98 109 GLY A CA 1
ATOM 874 C C . GLY A 1 109 ? 0.132 13.349 25.116 1 86.98 109 GLY A C 1
ATOM 875 O O . GLY A 1 109 ? -0.678 13.128 24.214 1 86.98 109 GLY A O 1
ATOM 876 N N . GLN A 1 110 ? -0.204 13.754 26.433 1 79.18 110 GLN A N 1
ATOM 877 C CA . GLN A 1 110 ? -1.511 14.355 26.677 1 79.18 110 GLN A CA 1
ATOM 878 C C . GLN A 1 110 ? -1.4 15.869 26.831 1 79.18 110 GLN A C 1
ATOM 880 O O . GLN A 1 110 ? -0.449 16.369 27.435 1 79.18 110 GLN A O 1
ATOM 885 N N . GLU A 1 111 ? -2.043 16.622 25.994 1 64.74 111 GLU A N 1
ATOM 886 C CA . GLU A 1 111 ? -2.028 18.073 26.156 1 64.74 111 GLU A CA 1
ATOM 887 C C . GLU A 1 111 ? -2.717 18.491 27.451 1 64.74 111 GLU A C 1
ATOM 889 O O . GLU A 1 111 ? -3.818 18.025 27.754 1 64.74 111 GLU A O 1
ATOM 894 N N . ASN A 1 112 ? -1.888 18.717 28.661 1 53.78 112 ASN A N 1
ATOM 895 C CA . ASN A 1 112 ? -2.379 19.091 29.983 1 53.78 112 ASN A CA 1
ATOM 896 C C . ASN A 1 112 ? -3.371 20.248 29.906 1 53.78 112 ASN A C 1
ATOM 898 O O . ASN A 1 112 ? -4.022 2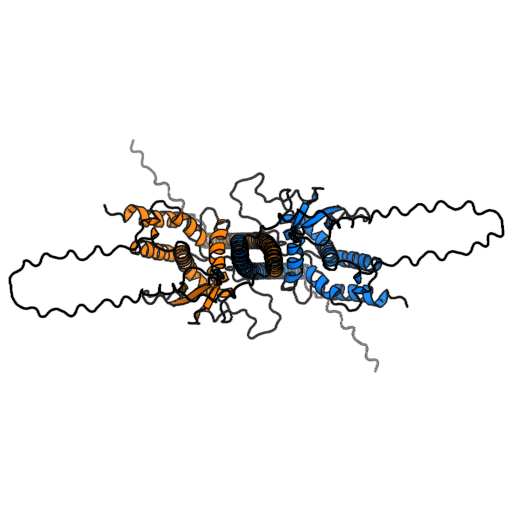0.58 30.898 1 53.78 112 ASN A O 1
ATOM 902 N N . LYS A 1 113 ? -3.124 21.286 29.106 1 51.5 113 LYS A N 1
ATOM 903 C CA . LYS A 1 113 ? -3.748 22.56 29.449 1 51.5 113 LYS A CA 1
ATOM 904 C C . LYS A 1 113 ? -5.263 22.494 29.278 1 51.5 113 LYS A C 1
ATOM 906 O O . LYS A 1 113 ? -5.984 23.389 29.725 1 51.5 113 LYS A O 1
ATOM 911 N N . ARG A 1 114 ? -5.889 21.857 28.372 1 50.54 114 ARG A N 1
ATOM 912 C CA . ARG A 1 114 ? -7.314 22.084 28.154 1 50.54 114 ARG A CA 1
ATOM 913 C C . ARG A 1 114 ? -8.145 20.943 28.732 1 50.54 114 ARG A C 1
ATOM 915 O O . ARG A 1 114 ? -7.63 19.847 28.962 1 50.54 114 ARG A O 1
ATOM 922 N N . LYS A 1 115 ? -9.233 21.214 29.257 1 50.93 115 LYS A N 1
ATOM 923 C CA . LYS A 1 115 ? -10.271 20.346 29.806 1 50.93 115 LYS A CA 1
ATOM 924 C C . LYS A 1 115 ? -10.391 19.055 29 1 50.93 115 LYS A C 1
ATOM 926 O O . LYS A 1 115 ? -10.748 18.009 29.545 1 50.93 115 LYS A O 1
ATOM 931 N N . ASN A 1 116 ? -10.302 19.157 27.691 1 52.95 116 ASN A N 1
ATOM 932 C CA . ASN A 1 116 ? -10.456 17.979 26.844 1 52.95 116 ASN A CA 1
ATOM 933 C C . ASN A 1 116 ? -9.106 17.367 26.484 1 52.95 116 ASN A C 1
ATOM 935 O O . ASN A 1 116 ? -8.398 17.881 25.617 1 52.95 116 ASN A O 1
ATOM 939 N N . ARG A 1 117 ? -8.509 16.51 27.423 1 63.65 117 ARG A N 1
ATOM 940 C CA . ARG A 1 117 ? -7.231 15.805 27.409 1 63.65 117 ARG A CA 1
ATOM 941 C C . ARG A 1 117 ? -7.083 14.965 26.145 1 63.65 117 ARG A C 1
ATOM 943 O O . ARG A 1 117 ? -7.655 13.877 26.046 1 63.65 117 ARG A O 1
ATOM 950 N N . ARG A 1 118 ? -6.699 15.709 25.067 1 79.58 118 ARG A N 1
ATOM 951 C CA . ARG A 1 118 ? -6.528 14.964 23.824 1 79.58 118 ARG A CA 1
ATOM 952 C C . ARG A 1 118 ? -5.126 14.369 23.731 1 79.58 118 ARG A C 1
ATOM 954 O O . ARG A 1 118 ? -4.146 15.014 24.11 1 79.58 118 ARG A O 1
ATOM 961 N N . LYS A 1 119 ? -5.076 13.119 23.506 1 88.41 119 LYS A N 1
ATOM 962 C CA . LYS A 1 119 ? -3.806 12.437 23.272 1 88.41 119 LYS A CA 1
ATOM 963 C C . LYS A 1 119 ? -3.298 12.692 21.856 1 88.41 119 LYS A C 1
ATOM 965 O O . LYS A 1 119 ? -4.09 12.85 20.926 1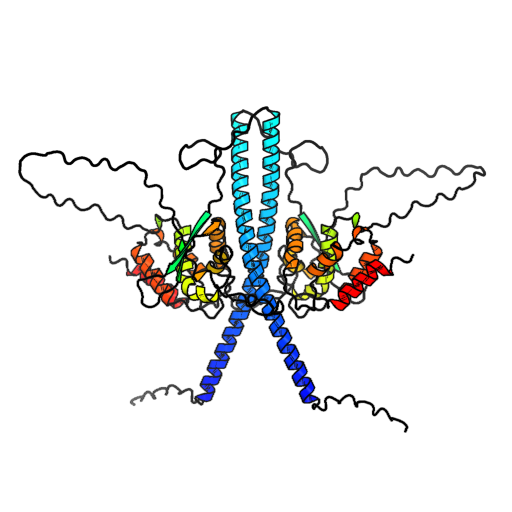 88.41 119 LYS A O 1
ATOM 970 N N . GLN A 1 120 ? -2.033 12.962 21.804 1 89.64 120 GLN A N 1
ATOM 971 C CA . GLN A 1 120 ? -1.43 13.228 20.502 1 89.64 120 GLN A CA 1
ATOM 972 C C . GLN A 1 120 ? -0.039 12.61 20.404 1 89.64 120 GLN A C 1
ATOM 974 O O . GLN A 1 120 ? 0.625 12.396 21.42 1 89.64 120 GLN A O 1
ATOM 979 N N . ILE A 1 121 ? 0.342 12.225 19.182 1 90.85 121 ILE A N 1
ATOM 980 C CA . ILE A 1 121 ? 1.701 11.778 18.899 1 90.85 121 ILE A CA 1
ATOM 981 C C . ILE A 1 121 ? 2.612 12.988 18.702 1 90.85 121 ILE A C 1
ATOM 983 O O . ILE A 1 121 ? 2.271 13.915 17.963 1 90.85 121 ILE A O 1
ATOM 987 N N . TYR A 1 122 ? 3.777 13.031 19.354 1 90.01 122 TYR A N 1
ATOM 988 C CA . TYR A 1 122 ? 4.735 14.126 19.251 1 90.01 122 TYR A CA 1
ATOM 989 C C . TYR A 1 122 ? 6.061 13.639 18.678 1 90.01 122 TYR A C 1
ATOM 991 O O . TYR A 1 122 ? 6.48 12.509 18.942 1 90.01 122 TYR A O 1
ATOM 999 N N . VAL A 1 123 ? 6.582 14.51 17.852 1 86.78 123 VAL A N 1
ATOM 1000 C CA . VAL A 1 123 ? 7.934 14.261 17.364 1 86.78 123 VAL A CA 1
ATOM 1001 C C . VAL A 1 123 ? 8.953 14.795 18.368 1 86.78 123 VAL A C 1
ATOM 1003 O O . VAL A 1 123 ? 8.867 15.949 18.795 1 86.78 123 VAL A O 1
ATOM 1006 N N . GLN A 1 124 ? 9.83 13.844 18.824 1 79.78 124 GLN A N 1
ATOM 1007 C CA . GLN A 1 124 ? 10.858 14.283 19.762 1 79.78 124 GLN A CA 1
ATOM 1008 C C . GLN A 1 124 ? 12.024 14.942 19.031 1 79.78 124 GLN A C 1
ATOM 1010 O O . GLN A 1 124 ? 12.567 14.376 18.08 1 79.78 124 GLN A O 1
ATOM 1015 N N . GLN A 1 125 ? 11.992 16.14 18.84 1 60.84 125 GLN A N 1
ATOM 1016 C CA . GLN A 1 125 ? 13.169 16.799 18.283 1 60.84 125 GLN A CA 1
ATOM 1017 C C . GLN A 1 125 ? 14.397 16.562 19.157 1 60.84 125 GLN A C 1
ATOM 1019 O O . GLN A 1 125 ? 14.351 16.766 20.371 1 60.84 125 GLN A O 1
ATOM 1024 N N . MET A 1 126 ? 15.263 15.532 18.885 1 47.85 126 MET A N 1
ATOM 1025 C CA . MET A 1 126 ? 16.508 15.42 19.64 1 47.85 126 MET A CA 1
ATOM 1026 C C . MET A 1 126 ? 17.116 16.795 19.893 1 47.85 126 MET A C 1
ATOM 1028 O O . MET A 1 126 ? 17.17 17.631 18.989 1 47.85 126 MET A O 1
ATOM 1032 N N . PRO A 1 127 ? 17.263 17.269 21.077 1 40.63 127 PRO A N 1
ATOM 1033 C CA . PRO A 1 127 ? 18.003 18.507 21.333 1 40.63 127 PRO A CA 1
ATOM 1034 C C . PRO A 1 127 ? 19.269 18.623 20.487 1 40.63 127 PRO A C 1
ATOM 1036 O O . PRO A 1 127 ? 19.98 17.633 20.293 1 40.63 127 PRO A O 1
ATOM 1039 N N . ARG A 1 128 ? 19.386 19.419 19.422 1 38.23 128 ARG A N 1
ATOM 1040 C CA . ARG A 1 128 ? 20.718 19.79 18.956 1 38.23 128 ARG A CA 1
ATOM 1041 C C . ARG A 1 128 ? 21.709 19.843 20.114 1 38.23 128 ARG A C 1
ATOM 1043 O O . ARG A 1 128 ? 21.362 20.275 21.215 1 38.23 128 ARG A O 1
ATOM 1050 N N . GLU A 1 129 ? 22.711 19.003 20.131 1 35.02 129 GLU A N 1
ATOM 1051 C CA . GLU A 1 129 ? 23.824 19.164 21.062 1 35.02 129 GLU A CA 1
ATOM 1052 C C . GLU A 1 129 ? 24.051 20.634 21.402 1 35.02 129 GLU A C 1
ATOM 1054 O O . GLU A 1 129 ? 24.166 21.473 20.506 1 35.02 129 GLU A O 1
ATOM 1059 N N . PRO A 1 130 ? 23.589 21.128 22.481 1 34 130 PRO A N 1
ATOM 1060 C CA . PRO A 1 130 ? 24.159 22.424 22.858 1 34 130 PRO A CA 1
ATOM 1061 C C . PRO A 1 130 ? 25.648 22.529 22.538 1 34 130 PRO A C 1
ATOM 1063 O O . PRO A 1 130 ? 26.402 21.581 22.773 1 34 130 PRO A O 1
ATOM 1066 N N . SER A 1 131 ? 26.14 22.966 21.347 1 33.84 131 SER A N 1
ATOM 1067 C CA . SER A 1 131 ? 27.546 23.354 21.396 1 33.84 131 SER A CA 1
ATOM 1068 C C . SER A 1 131 ? 27.94 23.827 22.791 1 33.84 131 SER A C 1
ATOM 1070 O O . SER A 1 131 ? 27.288 24.703 23.363 1 33.84 131 SER A O 1
ATOM 1072 N N . SER A 1 132 ? 28.529 22.966 23.563 1 34.04 132 SER A N 1
ATOM 1073 C CA . SER A 1 132 ? 29.158 23.123 24.87 1 34.04 132 SER A CA 1
ATOM 1074 C C . SER A 1 132 ? 29.91 24.446 24.967 1 34.04 132 SER A C 1
ATOM 1076 O O . SER A 1 132 ? 30.93 24.538 25.653 1 34.04 132 SER A O 1
ATOM 1078 N N . ASN A 1 133 ? 30.071 25.272 23.86 1 29.86 133 ASN A N 1
ATOM 1079 C CA . ASN A 1 133 ? 30.939 26.299 24.427 1 29.86 133 ASN A CA 1
ATOM 1080 C C . ASN A 1 133 ? 30.342 26.898 25.697 1 29.86 133 ASN A C 1
ATOM 1082 O O . ASN A 1 133 ? 29.214 27.394 25.684 1 29.86 133 ASN A O 1
ATOM 1086 N N . PRO A 1 134 ? 30.767 26.296 26.835 1 31.21 134 PRO A N 1
ATOM 1087 C CA . PRO A 1 134 ? 30.404 26.836 28.148 1 31.21 134 PRO A CA 1
ATOM 1088 C C . PRO A 1 134 ? 30.374 28.363 28.17 1 31.21 134 PRO A C 1
ATOM 1090 O O . PRO A 1 134 ? 31.298 29.01 27.669 1 31.21 134 PRO A O 1
ATOM 1093 N N . PRO A 1 135 ? 29.195 28.948 27.947 1 28.92 135 PRO A N 1
ATOM 1094 C CA . PRO A 1 135 ? 29.325 30.4 28.08 1 28.92 135 PRO A CA 1
ATOM 1095 C C . PRO A 1 135 ? 30.229 30.808 29.241 1 28.92 135 PRO A C 1
ATOM 1097 O O . PRO A 1 135 ? 30.111 30.262 30.341 1 28.92 135 PRO A O 1
ATOM 1100 N N . GLN A 1 136 ? 31.578 30.904 28.923 1 26.85 136 GLN A N 1
ATOM 1101 C CA . GLN A 1 136 ? 32.491 31.497 29.895 1 26.85 136 GLN A CA 1
ATOM 1102 C C . GLN A 1 136 ? 31.788 32.561 30.732 1 26.85 136 GLN A C 1
ATOM 1104 O O . GLN A 1 136 ? 31.205 33.501 30.188 1 26.85 136 GLN A O 1
ATOM 1109 N N . LEU A 1 137 ? 31.293 32.11 31.869 1 26.4 137 LEU A N 1
ATOM 1110 C CA . LEU A 1 137 ? 30.851 33.005 32.933 1 26.4 137 LEU A CA 1
ATOM 1111 C C . LEU A 1 137 ? 31.788 34.201 33.062 1 26.4 137 LEU A C 1
ATOM 1113 O O . LEU A 1 137 ? 32.957 34.044 33.422 1 26.4 137 LEU A O 1
ATOM 1117 N N . ILE A 1 138 ? 31.77 35.076 31.972 1 26.34 138 ILE A N 1
ATOM 1118 C CA . ILE A 1 138 ? 32.538 36.297 32.19 1 26.34 138 ILE A CA 1
ATOM 1119 C C . ILE A 1 138 ? 32.263 36.837 33.591 1 26.34 138 ILE A C 1
ATOM 1121 O O . ILE A 1 138 ? 31.11 37.078 33.955 1 26.34 138 ILE A O 1
ATOM 1125 N N . THR A 1 139 ? 33.087 36.362 34.514 1 26.53 139 THR A N 1
ATOM 1126 C CA . THR A 1 139 ? 33.177 36.917 35.86 1 26.53 139 THR A CA 1
ATOM 1127 C C . THR A 1 139 ? 33.066 38.439 35.825 1 26.53 139 THR A C 1
ATOM 1129 O O . THR A 1 139 ? 33.731 39.097 35.023 1 26.53 139 THR A O 1
ATOM 1132 N N . PRO A 1 140 ? 31.916 38.965 36.36 1 24.91 140 PRO A N 1
ATOM 1133 C CA . PRO A 1 140 ? 31.722 40.416 36.396 1 24.91 140 PRO A CA 1
ATOM 1134 C C . PRO A 1 140 ? 32.956 41.165 36.893 1 24.91 140 PRO A C 1
ATOM 1136 O O . PRO A 1 140 ? 33.593 40.739 37.86 1 24.91 140 PRO A O 1
ATOM 1139 N N . PRO A 1 141 ? 33.804 41.716 35.999 1 25.57 141 PRO A N 1
ATOM 1140 C CA . PRO A 1 141 ? 34.898 42.503 36.572 1 25.57 141 PRO A CA 1
ATOM 1141 C C . PRO A 1 141 ? 34.436 43.424 37.699 1 25.57 141 PRO A C 1
ATOM 1143 O O . PRO A 1 141 ? 33.259 43.788 37.761 1 25.57 141 PRO A O 1
ATOM 1146 N N . LEU A 1 142 ? 35.143 43.404 38.841 1 24.26 142 LEU A N 1
ATOM 1147 C CA . LEU A 1 142 ? 35.046 44.259 40.018 1 24.26 142 LEU A CA 1
ATOM 1148 C C . LEU A 1 142 ? 35.026 45.731 39.621 1 24.26 142 LEU A C 1
ATOM 1150 O O . LEU A 1 142 ? 36.08 46.361 39.502 1 24.26 142 LEU A O 1
ATOM 1154 N N . SER A 1 143 ? 34.225 46.157 38.526 1 22.17 143 SER A N 1
ATOM 1155 C CA . SER A 1 143 ? 34.24 47.591 38.258 1 22.17 143 SER A CA 1
ATOM 1156 C C . SER A 1 143 ? 33.951 48.393 39.522 1 22.17 143 SER A C 1
ATOM 1158 O O . SER A 1 143 ? 33.049 48.049 40.289 1 22.17 143 SER A O 1
ATOM 1160 N N . GLY A 1 144 ? 34.935 49.143 40.031 1 23.51 144 GLY A N 1
ATOM 1161 C CA . GLY A 1 144 ? 34.904 50.285 40.93 1 23.51 144 GLY A CA 1
ATOM 1162 C C . GLY A 1 144 ? 33.685 51.167 40.733 1 23.51 144 GLY A C 1
ATOM 1163 O O . GLY A 1 144 ? 32.839 50.884 39.882 1 23.51 144 GLY A O 1
ATOM 1164 N N . SER A 1 145 ? 33.983 52.543 40.687 1 23.62 145 SER A N 1
ATOM 1165 C CA . SER A 1 145 ? 33.241 53.668 41.247 1 23.62 145 SER A CA 1
ATOM 1166 C C . SER A 1 145 ? 31.928 53.888 40.504 1 23.62 145 SER A C 1
ATOM 1168 O O . SER A 1 145 ? 30.865 53.97 41.123 1 23.62 145 SER A O 1
ATOM 1170 N N . THR A 1 146 ? 32.066 54.865 39.502 1 23.52 146 THR A N 1
ATOM 1171 C CA . THR A 1 146 ? 31.21 56.045 39.446 1 23.52 146 THR A CA 1
ATOM 1172 C C . THR A 1 146 ? 29.818 55.68 38.938 1 23.52 146 THR A C 1
ATOM 1174 O O . THR A 1 146 ? 29.607 54.577 38.428 1 23.52 146 THR A O 1
ATOM 1177 N N . GLY A 1 147 ? 29.172 56.776 38.154 1 23.87 147 GLY A N 1
ATOM 1178 C CA . GLY A 1 147 ? 27.833 57.277 37.889 1 23.87 147 GLY A CA 1
ATOM 1179 C C . GLY A 1 147 ? 27.012 56.35 37.012 1 23.87 147 GLY A C 1
ATOM 1180 O O . GLY A 1 147 ? 27.431 55.999 35.907 1 23.87 147 GLY A O 1
ATOM 1181 N N . SER A 1 148 ? 26.226 55.544 37.638 1 24.77 148 SER A N 1
ATOM 1182 C CA . SER A 1 148 ? 25.549 54.292 37.314 1 24.77 148 SER A CA 1
ATOM 1183 C C . SER A 1 148 ? 24.504 54.496 36.222 1 24.77 148 SER A C 1
ATOM 1185 O O . SER A 1 148 ? 23.363 54.864 36.508 1 24.77 148 SER A O 1
ATOM 1187 N N . GLY A 1 149 ? 24.812 55.436 35.215 1 22.74 149 GLY A N 1
ATOM 1188 C CA . GLY A 1 149 ? 23.648 55.629 34.364 1 22.74 149 GLY A CA 1
ATOM 1189 C C . GLY A 1 149 ? 23.113 54.333 33.783 1 22.74 149 GLY A C 1
ATOM 1190 O O . GLY A 1 149 ? 23.884 53.481 33.338 1 22.74 149 GLY A O 1
ATOM 1191 N N . TYR A 1 150 ? 22.031 53.828 34.295 1 22.35 150 TYR A N 1
ATOM 1192 C CA . TYR A 1 150 ? 21.268 52.623 33.991 1 22.35 150 TYR A CA 1
ATOM 1193 C C . TYR A 1 150 ? 20.934 52.55 32.506 1 22.35 150 TYR A C 1
ATOM 1195 O O . TYR A 1 150 ? 20.059 53.272 32.024 1 22.35 150 TYR A O 1
ATOM 1203 N N . THR A 1 151 ? 21.995 52.719 31.626 1 24.64 151 THR A N 1
ATOM 1204 C CA . THR A 1 151 ? 21.522 52.55 30.256 1 24.64 151 THR A CA 1
ATOM 1205 C C . THR A 1 151 ? 20.716 51.262 30.118 1 24.64 151 THR A C 1
ATOM 1207 O O . THR A 1 151 ? 21.11 50.217 30.639 1 24.64 151 THR A O 1
ATOM 1210 N N . SER A 1 152 ? 19.372 51.42 30.003 1 26.34 152 SER A N 1
ATOM 1211 C CA . SER A 1 152 ? 18.345 50.452 29.63 1 26.34 152 SER A CA 1
ATOM 1212 C C . SER A 1 152 ? 18.836 49.524 28.524 1 26.34 152 SER A C 1
ATOM 1214 O O . SER A 1 152 ? 19.166 49.977 27.426 1 26.34 152 SER A O 1
ATOM 1216 N N . SER A 1 153 ? 19.803 48.677 28.813 1 30.26 153 SER A N 1
ATOM 1217 C CA . SER A 1 153 ? 20.142 47.647 27.836 1 30.26 153 SER A CA 1
ATOM 1218 C C . SER A 1 153 ? 18.888 47.051 27.204 1 30.26 153 SER A C 1
ATOM 1220 O O . SER A 1 153 ? 17.983 46.603 27.912 1 30.26 153 SER A O 1
ATOM 1222 N N . THR A 1 154 ? 18.422 47.716 26.16 1 30.82 154 THR A N 1
ATOM 1223 C CA . THR A 1 154 ? 17.43 47.123 25.27 1 30.82 154 THR A CA 1
ATOM 1224 C C . THR A 1 154 ? 17.648 45.618 25.143 1 30.82 154 THR A C 1
ATOM 1226 O O . THR A 1 154 ? 18.759 45.169 24.852 1 30.82 154 THR A O 1
ATOM 1229 N N . PHE A 1 155 ? 16.989 44.803 26.019 1 31.02 155 PHE A N 1
ATOM 1230 C CA . PHE A 1 155 ? 16.806 43.361 25.9 1 31.02 155 PHE A CA 1
ATOM 1231 C C . PHE A 1 155 ? 16.897 42.921 24.444 1 31.02 155 PHE A C 1
ATOM 1233 O O . PHE A 1 155 ? 16.452 43.638 23.545 1 31.02 155 PHE A O 1
ATOM 1240 N N . PRO A 1 156 ? 17.931 42.244 24.055 1 34.96 156 PRO A N 1
ATOM 1241 C CA . PRO A 1 156 ? 17.95 41.644 22.719 1 34.96 156 PRO A CA 1
ATOM 1242 C C . PRO A 1 156 ? 16.559 41.247 22.231 1 34.96 156 PRO A C 1
ATOM 1244 O O . PRO A 1 156 ? 15.649 41.051 23.04 1 34.96 156 PRO A O 1
ATOM 1247 N N . ASP A 1 157 ? 16.098 41.65 21.028 1 35.91 157 ASP A N 1
ATOM 1248 C CA . ASP A 1 157 ? 15.006 41.241 20.151 1 35.91 157 ASP A CA 1
ATOM 1249 C C . ASP A 1 157 ? 14.68 39.76 20.334 1 35.91 157 ASP A C 1
ATOM 1251 O O . ASP A 1 157 ? 15.563 38.907 20.224 1 35.91 157 ASP A O 1
ATOM 1255 N N . SER A 1 158 ? 13.955 39.218 21.282 1 40.88 158 SER A N 1
ATOM 1256 C CA . SER A 1 158 ? 13.269 37.93 21.32 1 40.88 158 SER A CA 1
ATOM 1257 C C . SER A 1 158 ? 13.111 37.347 19.92 1 40.88 158 SER A C 1
ATOM 1259 O O . SER A 1 158 ? 12.332 37.859 19.113 1 40.88 158 SER A O 1
ATOM 1261 N N . SER A 1 159 ? 14.053 37.029 19.135 1 47.41 159 SER A N 1
ATOM 1262 C CA . SER A 1 159 ? 14.097 36.414 17.813 1 47.41 159 SER A CA 1
ATOM 1263 C C . SER A 1 159 ? 12.917 35.472 17.601 1 47.41 159 SER A C 1
ATOM 1265 O O . SER A 1 159 ? 12.798 34.454 18.285 1 47.41 159 SER A O 1
ATOM 1267 N N . THR A 1 160 ? 11.647 35.899 17.428 1 61.43 160 THR A N 1
ATOM 1268 C CA . THR A 1 160 ? 10.408 35.231 17.045 1 61.43 160 THR A CA 1
ATOM 1269 C C . THR A 1 160 ? 10.687 34.095 16.065 1 61.43 160 THR A C 1
ATOM 1271 O O . THR A 1 160 ? 11.194 34.327 14.965 1 61.43 160 THR A O 1
ATOM 1274 N N . THR A 1 161 ? 10.903 32.877 16.569 1 77.02 161 THR A N 1
ATOM 1275 C CA . THR A 1 161 ? 11.08 31.69 15.739 1 77.02 161 THR A CA 1
ATOM 1276 C C . THR A 1 161 ? 9.988 31.606 14.676 1 77.02 161 THR A C 1
ATOM 1278 O O . THR A 1 161 ? 8.798 31.67 14.994 1 77.02 161 THR A O 1
ATOM 1281 N N . CYS A 1 162 ? 10.417 31.885 13.475 1 82.67 162 CYS A N 1
ATOM 1282 C CA . CYS A 1 162 ? 9.512 31.794 12.335 1 82.67 162 CYS A CA 1
ATOM 1283 C C . CYS A 1 162 ? 9.55 30.401 11.718 1 82.67 162 CYS A C 1
ATOM 1285 O O . CYS A 1 162 ? 10.491 29.64 11.951 1 82.67 162 CYS A O 1
ATOM 1287 N N . MET A 1 163 ? 8.455 29.96 11.137 1 84.22 163 MET A N 1
ATOM 1288 C CA . MET A 1 163 ? 8.302 28.631 10.55 1 84.22 163 MET A CA 1
ATOM 1289 C C . MET A 1 163 ? 9.404 28.356 9.532 1 84.22 163 MET A C 1
ATOM 1291 O O . MET A 1 163 ? 9.82 27.21 9.356 1 84.22 163 MET A O 1
ATOM 1295 N N . GLY A 1 164 ? 9.923 29.382 8.903 1 79.51 164 GLY A N 1
ATOM 1296 C CA . GLY A 1 164 ? 10.977 29.224 7.914 1 79.51 164 GLY A CA 1
ATOM 1297 C C . GLY A 1 164 ? 12.28 28.722 8.507 1 79.51 164 GLY A C 1
ATOM 1298 O O . GLY A 1 164 ? 13.132 28.194 7.789 1 79.51 164 GLY A O 1
ATOM 1299 N N . SER A 1 165 ? 12.451 28.877 9.785 1 82.87 165 SER A N 1
ATOM 1300 C CA . SER A 1 165 ? 13.693 28.485 10.443 1 82.87 165 SER A CA 1
ATOM 1301 C C . SER A 1 165 ? 13.625 27.045 10.94 1 82.87 165 SER A C 1
ATOM 1303 O O . SER A 1 165 ? 14.642 26.47 11.333 1 82.87 165 SER A O 1
ATOM 1305 N N . LEU A 1 166 ? 12.479 26.526 10.855 1 84.21 166 LEU A N 1
ATOM 1306 C CA . LEU A 1 166 ? 12.278 25.172 11.361 1 84.21 166 LEU A CA 1
ATOM 1307 C C . LEU A 1 166 ? 12.31 24.156 10.225 1 84.21 166 LEU A C 1
ATOM 1309 O O . LEU A 1 166 ? 12.128 24.517 9.059 1 84.21 166 LEU A O 1
ATOM 1313 N N . ASP A 1 167 ? 12.587 22.948 10.547 1 81.84 167 ASP A N 1
ATOM 1314 C CA . ASP A 1 167 ? 12.551 21.863 9.571 1 81.84 167 ASP A CA 1
ATOM 1315 C C . ASP A 1 167 ? 11.134 21.644 9.046 1 81.84 167 ASP A C 1
ATOM 1317 O O . ASP A 1 167 ? 10.233 21.283 9.807 1 81.84 167 ASP A O 1
ATOM 1321 N N . PRO A 1 168 ? 10.983 21.893 7.791 1 80.91 168 PRO A N 1
ATOM 1322 C CA . PRO A 1 168 ? 9.633 21.807 7.229 1 80.91 168 PRO A CA 1
ATOM 1323 C C . PRO A 1 168 ? 8.994 20.435 7.434 1 80.91 168 PRO A C 1
ATOM 1325 O O . PRO A 1 168 ? 7.771 20.332 7.56 1 80.91 168 PRO A O 1
ATOM 1328 N N . GLU A 1 169 ? 9.737 19.462 7.47 1 81.12 169 GLU A N 1
ATOM 1329 C CA . GLU A 1 169 ? 9.198 18.116 7.636 1 81.12 169 GLU A CA 1
ATOM 1330 C C . GLU A 1 169 ? 8.656 17.909 9.047 1 81.12 169 GLU A C 1
ATOM 1332 O O . GLU A 1 169 ? 7.603 17.294 9.229 1 81.12 169 GLU A O 1
ATOM 1337 N N . ILE A 1 170 ? 9.388 18.426 9.945 1 82.91 170 ILE A N 1
ATOM 1338 C CA . ILE A 1 170 ? 8.978 18.283 11.338 1 82.91 170 ILE A CA 1
ATOM 1339 C C . ILE A 1 170 ? 7.744 19.143 11.603 1 82.91 170 ILE A C 1
ATOM 1341 O O . ILE A 1 170 ? 6.815 18.71 12.289 1 82.91 170 ILE A O 1
ATOM 1345 N N . VAL A 1 171 ? 7.786 20.334 11.034 1 87.91 171 VAL A N 1
ATOM 1346 C CA . VAL A 1 171 ? 6.647 21.233 11.189 1 87.91 171 VAL A CA 1
ATOM 1347 C C . VAL A 1 171 ? 5.401 20.599 10.573 1 87.91 171 VAL A C 1
ATOM 1349 O O . VAL A 1 171 ? 4.323 20.626 11.172 1 87.91 171 VAL A O 1
ATOM 1352 N N . GLY A 1 172 ? 5.554 20.068 9.413 1 88.61 172 GLY A N 1
ATOM 1353 C CA . GLY A 1 172 ? 4.444 19.413 8.74 1 88.61 172 GLY A CA 1
ATOM 1354 C C . GLY A 1 172 ? 3.913 18.21 9.497 1 88.61 172 GLY A C 1
ATOM 1355 O O . GLY A 1 172 ? 2.699 18.021 9.6 1 88.61 172 GLY A O 1
ATOM 1356 N N . MET A 1 173 ? 4.774 17.428 10.016 1 88.84 173 MET A N 1
ATOM 1357 C CA . MET A 1 173 ? 4.375 16.257 10.791 1 88.84 173 MET A CA 1
ATOM 1358 C C . MET A 1 173 ? 3.584 16.667 12.029 1 88.84 173 MET A C 1
ATOM 1360 O O . MET A 1 173 ? 2.538 16.085 12.323 1 88.84 173 MET A O 1
ATOM 1364 N N . ASP A 1 174 ? 4.15 17.61 12.701 1 89.12 174 ASP A N 1
ATOM 1365 C CA . ASP A 1 174 ? 3.478 18.11 13.897 1 89.12 174 ASP A CA 1
ATOM 1366 C C . ASP A 1 174 ? 2.086 18.64 13.563 1 89.12 174 ASP A C 1
ATOM 1368 O O . ASP A 1 174 ? 1.13 18.401 14.305 1 89.12 174 ASP A O 1
ATOM 1372 N N . PHE A 1 175 ? 2.006 19.361 12.502 1 92.25 175 PHE A N 1
ATOM 1373 C CA . PHE A 1 175 ? 0.741 19.924 12.044 1 92.25 175 PHE A CA 1
ATOM 1374 C C . PHE A 1 175 ? -0.277 18.821 11.776 1 92.25 175 PHE A C 1
ATOM 1376 O O . PHE A 1 175 ? -1.39 18.856 12.304 1 92.25 175 PHE A O 1
ATOM 1383 N N . VAL A 1 176 ? 0.068 17.831 10.995 1 92.23 176 VAL A N 1
ATOM 1384 C CA . VAL A 1 176 ? -0.825 16.757 10.575 1 92.23 176 VAL A CA 1
ATOM 1385 C C . VAL A 1 176 ? -1.21 15.904 11.782 1 92.23 176 VAL A C 1
ATOM 1387 O O . VAL A 1 176 ? -2.382 15.561 11.958 1 92.23 176 VAL A O 1
ATOM 1390 N N . LEU A 1 177 ? -0.238 15.58 12.632 1 92.41 177 LEU A N 1
ATOM 1391 C CA . LEU A 1 177 ? -0.507 14.748 13.8 1 92.41 177 LEU A CA 1
ATOM 1392 C C . LEU A 1 177 ? -1.443 15.46 14.77 1 92.41 177 LEU A C 1
ATOM 1394 O O . LEU A 1 177 ? -2.262 14.818 15.433 1 92.41 177 LEU A O 1
ATOM 1398 N N . THR A 1 178 ? -1.301 16.747 14.854 1 93.31 178 THR A N 1
ATOM 1399 C CA . THR A 1 178 ? -2.205 17.521 15.698 1 93.31 178 THR A CA 1
ATOM 1400 C C . THR A 1 178 ? -3.635 17.445 15.172 1 93.31 178 THR A C 1
ATOM 1402 O O . THR A 1 178 ? -4.574 17.227 15.94 1 93.31 178 THR A O 1
ATOM 1405 N N . LEU A 1 179 ? -3.797 17.593 13.876 1 93.64 179 LEU A N 1
ATOM 1406 C CA . LEU A 1 179 ? -5.124 17.58 13.27 1 93.64 179 LEU A CA 1
ATOM 1407 C C . LEU A 1 179 ? -5.728 16.18 13.312 1 93.64 179 LEU A C 1
ATOM 1409 O O . LEU A 1 179 ? -6.951 16.026 13.277 1 93.64 179 LEU A O 1
ATOM 1413 N N . GLU A 1 180 ? -4.93 15.168 13.414 1 92.91 180 GLU A N 1
ATOM 1414 C CA . GLU A 1 180 ? -5.417 13.792 13.437 1 92.91 180 GLU A CA 1
ATOM 1415 C C . GLU A 1 180 ? -5.631 13.306 14.868 1 92.91 180 GLU A C 1
ATOM 1417 O O . GLU A 1 180 ? -6.131 12.201 15.086 1 92.91 180 GLU A O 1
ATOM 1422 N N . SER A 1 181 ? -5.356 14.075 15.86 1 93.7 181 SER A N 1
ATOM 1423 C CA . SER A 1 181 ? -5.385 13.678 17.264 1 93.7 181 SER A CA 1
ATOM 1424 C C . SER A 1 181 ? -6.774 13.199 17.675 1 93.7 181 SER A C 1
ATOM 1426 O O . SER A 1 181 ? -6.906 12.227 18.421 1 93.7 181 SER A O 1
ATOM 1428 N N . PRO A 1 182 ? -7.86 13.775 17.184 1 93.21 182 PRO A N 1
ATOM 1429 C CA . PRO A 1 182 ? -9.193 13.292 17.553 1 93.21 182 PRO A CA 1
ATOM 1430 C C . PRO A 1 182 ? -9.466 11.874 17.057 1 93.21 182 PRO A C 1
ATOM 1432 O O . PRO A 1 182 ? -10.381 11.209 17.549 1 93.21 182 PRO A O 1
ATOM 1435 N N . CYS A 1 183 ? -8.718 11.403 16.104 1 93.45 183 CYS A N 1
ATOM 1436 C CA . CYS A 1 183 ? -8.958 10.096 15.502 1 93.45 183 CYS A CA 1
ATOM 1437 C C . CYS A 1 183 ? -8.166 9.01 16.22 1 93.45 183 CYS A C 1
ATOM 1439 O O . CYS A 1 183 ? -8.364 7.821 15.967 1 93.45 183 CYS A O 1
ATOM 1441 N N . LEU A 1 184 ? -7.293 9.293 17.152 1 92.68 184 LEU A N 1
ATOM 1442 C CA . LEU A 1 184 ? -6.349 8.358 17.755 1 92.68 184 LEU A CA 1
ATOM 1443 C C . LEU A 1 184 ? -7.083 7.21 18.439 1 92.68 184 LEU A C 1
ATOM 1445 O O . LEU A 1 184 ? -6.688 6.049 18.308 1 92.68 184 LEU A O 1
ATOM 1449 N N . PRO A 1 185 ? -8.173 7.469 19.121 1 90.1 185 PRO A N 1
ATOM 1450 C CA . PRO A 1 185 ? -8.899 6.361 19.745 1 90.1 185 PRO A CA 1
ATOM 1451 C C . PRO A 1 185 ? -9.481 5.386 18.723 1 90.1 185 PRO A C 1
ATOM 1453 O O . PRO A 1 185 ? -9.678 4.208 19.031 1 90.1 185 PRO A O 1
ATOM 1456 N N . HIS A 1 186 ? -9.769 5.845 17.518 1 92.48 186 HIS A N 1
ATOM 1457 C CA . HIS A 1 186 ? -10.325 5 16.467 1 92.48 186 HIS A CA 1
ATOM 1458 C C . HIS A 1 186 ? -9.249 4.121 15.839 1 92.48 186 HIS A C 1
ATOM 1460 O O . HIS A 1 186 ? -9.551 3.06 15.289 1 92.48 186 HIS A O 1
ATOM 1466 N N . ILE A 1 187 ? -8.062 4.65 15.853 1 90.79 187 ILE A N 1
ATOM 1467 C CA . ILE A 1 187 ? -6.946 3.985 15.191 1 90.79 187 ILE A CA 1
ATOM 1468 C C . ILE A 1 187 ? -6.391 2.885 16.093 1 90.79 187 ILE A C 1
ATOM 1470 O O . ILE A 1 187 ? -6.077 1.789 15.624 1 90.79 187 ILE A O 1
ATOM 1474 N N . ASP A 1 188 ? -6.276 3.181 17.306 1 89.98 188 ASP A N 1
ATOM 1475 C CA . ASP A 1 188 ? -5.701 2.242 18.264 1 89.98 188 ASP A CA 1
ATOM 1476 C C . ASP A 1 188 ? -6.781 1.359 18.883 1 89.98 188 ASP A C 1
ATOM 1478 O O . ASP A 1 188 ? -7.17 1.561 20.035 1 89.98 188 ASP A O 1
ATOM 1482 N N . VAL A 1 189 ? -7.239 0.401 18.089 1 84.46 189 VAL A N 1
ATOM 1483 C CA . VAL A 1 189 ? -8.29 -0.498 18.556 1 84.46 189 VAL A CA 1
ATOM 1484 C C . VAL A 1 189 ? -7.726 -1.907 18.728 1 84.46 189 VAL A C 1
ATOM 1486 O O . VAL A 1 189 ? -6.911 -2.359 17.92 1 84.46 189 VAL A O 1
ATOM 1489 N N . ALA A 1 190 ? -8.047 -2.446 19.869 1 75.78 190 ALA A N 1
ATOM 1490 C CA . ALA A 1 190 ? -7.608 -3.815 20.127 1 75.78 190 ALA A CA 1
ATOM 1491 C C . ALA A 1 190 ? -8.187 -4.781 19.098 1 75.78 190 ALA A C 1
ATOM 1493 O O . ALA A 1 190 ? -9.319 -4.606 18.641 1 75.78 190 ALA A O 1
ATOM 1494 N N . SER A 1 191 ? -7.32 -5.419 18.326 1 62.4 191 SER A N 1
ATOM 1495 C CA . SER A 1 191 ? -7.826 -6.432 17.405 1 62.4 191 SER A CA 1
ATOM 1496 C C . SER A 1 191 ? -8.711 -7.442 18.128 1 62.4 191 SER A C 1
ATOM 1498 O O . SER A 1 191 ? -8.443 -7.801 19.276 1 62.4 191 SER A O 1
ATOM 1500 N N . PRO A 1 192 ? -9.937 -7.537 17.941 1 53.82 192 PRO A N 1
ATOM 1501 C CA . PRO A 1 192 ? -10.717 -8.562 18.639 1 53.82 192 PRO A CA 1
ATOM 1502 C C . PRO A 1 192 ? -9.935 -9.855 18.854 1 53.82 192 PRO A C 1
ATOM 1504 O O . PRO A 1 192 ? -10.492 -10.846 19.333 1 53.82 192 PRO A O 1
ATOM 1507 N N . ASN A 1 193 ? -8.832 -10.127 18.236 1 46.08 193 ASN A N 1
ATOM 1508 C CA . ASN A 1 193 ? -8.378 -11.475 18.561 1 46.08 193 ASN A CA 1
ATOM 1509 C C . ASN A 1 193 ? -8.138 -11.64 20.059 1 46.08 193 ASN A C 1
ATOM 1511 O O . ASN A 1 193 ? -7.557 -12.636 20.493 1 46.08 193 ASN A O 1
ATOM 1515 N N . SER A 1 194 ? -7.649 -10.702 20.842 1 41.35 194 SER A N 1
ATOM 1516 C CA . SER A 1 194 ? -7.047 -11.287 22.036 1 41.35 194 SER A CA 1
ATOM 1517 C C . SER A 1 194 ? -7.989 -12.289 22.695 1 41.35 194 SER A C 1
ATOM 1519 O O . SER A 1 194 ? -7.54 -13.259 23.31 1 41.35 194 SER A O 1
ATOM 1521 N N . SER A 1 195 ? -9.065 -11.975 23.456 1 39.01 195 SER A N 1
ATOM 1522 C CA . SER A 1 195 ? -9.686 -13.104 24.14 1 39.01 195 SER A CA 1
ATOM 1523 C C . SER A 1 195 ? -10.21 -14.133 23.144 1 39.01 195 SER A C 1
ATOM 1525 O O . SER A 1 195 ? -10.325 -15.317 23.468 1 39.01 195 SER A O 1
ATOM 1527 N N . SER A 1 196 ? -11.424 -13.848 22.448 1 40.08 196 SER A N 1
ATOM 1528 C CA . SER A 1 196 ? -12.198 -14.945 21.876 1 40.08 196 SER A CA 1
ATOM 1529 C C . SER A 1 196 ? -11.491 -15.549 20.667 1 40.08 196 SER A C 1
ATOM 1531 O O . SER A 1 196 ? -10.545 -14.963 20.137 1 40.08 196 SER A O 1
ATOM 1533 N N . SER A 1 197 ? -12.238 -16.629 19.862 1 38.37 197 SER A N 1
ATOM 1534 C CA . SER A 1 197 ? -11.99 -17.636 18.835 1 38.37 197 SER A CA 1
ATOM 1535 C C . SER A 1 197 ? -11.324 -17.022 17.609 1 38.37 197 SER A C 1
ATOM 1537 O O . SER A 1 197 ? -11.609 -15.878 17.248 1 38.37 197 SER A O 1
ATOM 1539 N N . ASP A 1 198 ? -10.042 -17.426 17.07 1 42.97 198 ASP A N 1
ATOM 1540 C CA . ASP A 1 198 ? -9.279 -17.481 15.827 1 42.97 198 ASP A CA 1
ATOM 1541 C C . ASP A 1 198 ? -10.157 -17.132 14.628 1 42.97 198 ASP A C 1
ATOM 1543 O O . ASP A 1 198 ? -9.717 -17.227 13.481 1 42.97 198 ASP A O 1
ATOM 1547 N N . THR A 1 199 ? -11.573 -16.997 14.785 1 45.39 199 THR A N 1
ATOM 1548 C CA . THR A 1 199 ? -12.536 -17.122 13.696 1 45.39 199 THR A CA 1
ATOM 1549 C C . THR A 1 199 ? -12.963 -15.747 13.19 1 45.39 199 THR A C 1
ATOM 1551 O O . THR A 1 199 ? -13.721 -15.643 12.224 1 45.39 199 THR A O 1
ATOM 1554 N N . ASP A 1 200 ? -12.788 -14.627 13.988 1 54.51 200 ASP A N 1
ATOM 1555 C CA . ASP A 1 200 ? -13.518 -13.479 13.458 1 54.51 200 ASP A CA 1
ATOM 1556 C C . ASP A 1 200 ? -12.682 -12.725 12.426 1 54.51 200 ASP A C 1
ATOM 1558 O O . ASP A 1 200 ? -11.483 -12.518 12.623 1 54.51 200 ASP A O 1
ATOM 1562 N N . PRO A 1 201 ? -13.155 -12.482 11.272 1 59.42 201 PRO A N 1
ATOM 1563 C CA . PRO A 1 201 ? -12.45 -11.771 10.203 1 59.42 201 PRO A CA 1
ATOM 1564 C C . PRO A 1 201 ? -11.945 -10.398 10.641 1 59.42 201 PRO A C 1
ATOM 1566 O O . PRO A 1 201 ? -12.52 -9.784 11.543 1 59.42 201 PRO A O 1
ATOM 1569 N N . PRO A 1 202 ? -10.751 -9.911 10.33 1 65.32 202 PRO A N 1
ATOM 1570 C CA . PRO A 1 202 ? -10.216 -8.587 10.653 1 65.32 202 PRO A CA 1
ATOM 1571 C C . PRO A 1 202 ? -11.207 -7.462 10.361 1 65.32 202 PRO A C 1
ATOM 1573 O O . PRO A 1 202 ? -11.992 -7.557 9.413 1 65.32 202 PRO A O 1
ATOM 1576 N N . THR A 1 203 ? -11.333 -6.582 11.358 1 80.32 203 THR A N 1
ATOM 1577 C CA . THR A 1 203 ? -12.259 -5.466 11.209 1 80.32 203 THR A CA 1
ATOM 1578 C C . THR A 1 203 ? -11.519 -4.202 10.781 1 80.32 203 THR A C 1
ATOM 1580 O O . THR A 1 203 ? -10.406 -3.941 11.244 1 80.32 203 THR A O 1
ATOM 1583 N N . SER A 1 204 ? -12.112 -3.551 9.819 1 87.94 204 SER A N 1
ATOM 1584 C CA . SER A 1 204 ? -11.571 -2.291 9.322 1 87.94 204 SER A CA 1
ATOM 1585 C C . SER A 1 204 ? -11.696 -1.185 10.365 1 87.94 204 SER A C 1
ATOM 1587 O O . SER A 1 204 ? -12.704 -1.101 11.07 1 87.94 204 SER A O 1
ATOM 1589 N N . THR A 1 205 ? -10.695 -0.407 10.555 1 89.18 205 THR A N 1
ATOM 1590 C CA . THR A 1 205 ? -10.735 0.739 11.457 1 89.18 205 THR A CA 1
ATOM 1591 C C . THR A 1 205 ? -11.215 1.988 10.723 1 89.18 205 THR A C 1
ATOM 1593 O O . THR A 1 205 ? -11.65 2.955 11.352 1 89.18 205 THR A O 1
ATOM 1596 N N . GLY A 1 206 ? -11.02 1.978 9.451 1 91.29 206 GLY A N 1
ATOM 1597 C CA . GLY A 1 206 ? -11.379 3.134 8.646 1 91.29 206 GLY A CA 1
ATOM 1598 C C . GLY A 1 206 ? -10.341 4.239 8.692 1 91.29 206 GLY A C 1
ATOM 1599 O O . GLY A 1 206 ? -10.602 5.362 8.256 1 91.29 206 GLY A O 1
ATOM 1600 N N . HIS A 1 207 ? -9.121 3.987 9.237 1 91.45 207 HIS A N 1
ATOM 1601 C CA . HIS A 1 207 ? -8.156 5.059 9.455 1 91.45 207 HIS A CA 1
ATOM 1602 C C . HIS A 1 207 ? -6.772 4.665 8.951 1 91.45 207 HIS A C 1
ATOM 1604 O O . HIS A 1 207 ? -5.764 5.221 9.393 1 91.45 207 HIS A O 1
ATOM 1610 N N . ALA A 1 208 ? -6.662 3.725 8.032 1 90.13 208 ALA A N 1
ATOM 1611 C CA . ALA A 1 208 ? -5.368 3.226 7.576 1 90.13 208 ALA A CA 1
ATOM 1612 C C . ALA A 1 208 ? -4.664 4.252 6.693 1 90.13 208 ALA A C 1
ATOM 1614 O O . ALA A 1 208 ? -3.455 4.16 6.465 1 90.13 208 ALA A O 1
ATOM 1615 N N . LEU A 1 209 ? -5.399 5.259 6.207 1 87.97 209 LEU A N 1
ATOM 1616 C CA . LEU A 1 209 ? -4.821 6.242 5.297 1 87.97 209 LEU A CA 1
ATOM 1617 C C . LEU A 1 209 ? -4.299 7.453 6.064 1 87.97 209 LEU A C 1
ATOM 1619 O O . LEU A 1 209 ? -3.858 8.433 5.459 1 87.97 209 LEU A O 1
ATOM 1623 N N . THR A 1 210 ? -4.303 7.38 7.363 1 88.54 210 THR A N 1
ATOM 1624 C CA . THR A 1 210 ? -3.811 8.473 8.194 1 88.54 210 THR A CA 1
ATOM 1625 C C . THR A 1 210 ? -2.331 8.284 8.514 1 88.54 210 THR A C 1
ATOM 1627 O O . THR A 1 210 ? -1.826 7.16 8.501 1 88.54 210 THR A O 1
ATOM 1630 N N . VAL A 1 211 ? -1.643 9.376 8.809 1 88.42 211 VAL A N 1
ATOM 1631 C CA . VAL A 1 211 ? -0.239 9.341 9.206 1 88.42 211 VAL A CA 1
ATOM 1632 C C . VAL A 1 211 ? -0.099 8.633 10.552 1 88.42 211 VAL A C 1
ATOM 1634 O O . VAL A 1 211 ? 0.82 7.835 10.748 1 88.42 211 VAL A O 1
ATOM 1637 N N . SER A 1 212 ? -1.017 8.896 11.456 1 89.63 212 SER A N 1
ATOM 1638 C CA . SER A 1 212 ? -0.994 8.316 12.795 1 89.63 212 SER A CA 1
ATOM 1639 C C . SER A 1 212 ? -1.044 6.793 12.738 1 89.63 212 SER A C 1
ATOM 1641 O O . SER A 1 212 ? -0.353 6.115 13.502 1 89.63 212 SER A O 1
ATOM 1643 N N . ALA A 1 213 ? -1.842 6.294 11.818 1 88.98 213 ALA A N 1
ATOM 1644 C CA . ALA A 1 213 ? -1.958 4.844 11.688 1 88.98 213 ALA A CA 1
ATOM 1645 C C . ALA A 1 213 ? -0.629 4.222 11.27 1 88.98 213 ALA A C 1
ATOM 1647 O O . ALA A 1 213 ? -0.235 3.176 11.791 1 88.98 213 ALA A O 1
ATOM 1648 N N . CYS A 1 214 ? -0.032 4.851 10.337 1 86.44 214 CYS A N 1
ATOM 1649 C CA . CYS A 1 214 ? 1.261 4.37 9.863 1 86.44 214 CYS A CA 1
ATOM 1650 C C . CYS A 1 214 ? 2.289 4.37 10.988 1 86.44 214 CYS A C 1
ATOM 1652 O O . CYS A 1 214 ? 3.055 3.416 11.134 1 86.44 214 CYS A O 1
ATOM 1654 N N . LEU A 1 215 ? 2.335 5.377 11.734 1 88.87 215 LEU A N 1
ATOM 1655 C CA . LEU A 1 215 ? 3.309 5.496 12.814 1 88.87 215 LEU A CA 1
ATOM 1656 C C . LEU A 1 215 ? 3.042 4.462 13.903 1 88.87 215 LEU A C 1
ATOM 1658 O O . LEU A 1 215 ? 3.979 3.889 14.464 1 88.87 215 LEU A O 1
ATOM 1662 N N . PHE A 1 216 ? 1.801 4.217 14.178 1 89.42 216 PHE A N 1
ATOM 1663 C CA . PHE A 1 216 ? 1.413 3.25 15.197 1 89.42 216 PHE A CA 1
ATOM 1664 C C . PHE A 1 216 ? 1.81 1.838 14.783 1 89.42 216 PHE A C 1
ATOM 1666 O O . PHE A 1 216 ? 2.056 0.982 15.635 1 89.42 216 PHE A O 1
ATOM 1673 N N . HIS A 1 217 ? 1.847 1.656 13.51 1 85.66 217 HIS A N 1
ATOM 1674 C CA . HIS A 1 217 ? 2.234 0.337 13.024 1 85.66 217 HIS A CA 1
ATOM 1675 C C . HIS A 1 217 ? 3.614 -0.057 13.541 1 85.66 217 HIS A C 1
ATOM 1677 O O . HIS A 1 217 ? 3.884 -1.24 13.761 1 85.66 217 HIS A O 1
ATOM 1683 N N . HIS A 1 218 ? 4.427 0.904 13.793 1 86.31 218 HIS A N 1
ATOM 1684 C CA . HIS A 1 218 ? 5.795 0.658 14.232 1 86.31 218 HIS A CA 1
ATOM 1685 C C . HIS A 1 218 ? 5.896 0.668 15.753 1 86.31 218 HIS A C 1
ATOM 1687 O O . HIS A 1 218 ? 6.982 0.49 16.309 1 86.31 218 HIS A O 1
ATOM 1693 N N . HIS A 1 219 ? 4.801 0.914 16.321 1 90.49 219 HIS A N 1
ATOM 1694 C CA . HIS A 1 219 ? 4.843 0.999 17.776 1 90.49 219 HIS A CA 1
ATOM 1695 C C . HIS A 1 219 ? 5.066 -0.373 18.402 1 90.49 219 HIS A C 1
ATOM 1697 O O . HIS A 1 219 ? 4.489 -1.366 17.954 1 90.49 219 HIS A O 1
ATOM 1703 N N . PRO A 1 220 ? 5.83 -0.519 19.359 1 89.21 220 PRO A N 1
ATOM 1704 C CA . PRO A 1 220 ? 6.149 -1.814 19.966 1 89.21 220 PRO A CA 1
ATOM 1705 C C . PRO A 1 220 ? 4.971 -2.414 20.729 1 89.21 220 PRO A C 1
ATOM 1707 O O . PRO A 1 220 ? 4.854 -3.638 20.829 1 89.21 220 PRO A O 1
ATOM 1710 N N . SER A 1 221 ? 4.092 -1.615 21.291 1 90.45 221 SER A N 1
ATOM 1711 C CA . SER A 1 221 ? 2.937 -2.115 22.03 1 90.45 221 SER A CA 1
ATOM 1712 C C . SER A 1 221 ? 1.862 -2.641 21.086 1 90.45 221 SER A C 1
ATOM 1714 O O . SER A 1 221 ? 1.73 -2.162 19.958 1 90.45 221 SER A O 1
ATOM 1716 N N . PRO A 1 222 ? 1.104 -3.598 21.547 1 87.62 222 PRO A N 1
ATOM 1717 C CA . PRO A 1 222 ? 0.017 -4.11 20.708 1 87.62 222 PRO A CA 1
ATOM 1718 C C . PRO A 1 222 ? -1.116 -3.101 20.531 1 87.62 222 PRO A C 1
ATOM 1720 O O . PRO A 1 222 ? -1.226 -2.149 21.307 1 87.62 222 PRO A O 1
ATOM 1723 N N . PRO A 1 223 ? -1.885 -3.358 19.535 1 86.32 223 PRO A N 1
ATOM 1724 C CA . PRO A 1 223 ? -3.03 -2.473 19.311 1 86.32 223 PRO A CA 1
ATOM 1725 C C . PRO A 1 223 ? -3.954 -2.385 20.524 1 86.32 223 PRO A C 1
ATOM 1727 O O . PRO A 1 223 ? -4.186 -3.388 21.202 1 86.32 223 PRO A O 1
ATOM 1730 N N . GLY A 1 224 ? -4.465 -1.285 20.763 1 87.57 224 GLY A N 1
ATOM 1731 C CA . GLY A 1 224 ? -5.34 -1.054 21.902 1 87.57 224 GLY A CA 1
ATOM 1732 C C . GLY A 1 224 ? -4.606 -0.523 23.119 1 87.57 224 GLY A C 1
ATOM 1733 O O . GLY A 1 224 ? -5.222 0.05 24.021 1 87.57 224 GLY A O 1
ATOM 1734 N N . GLN A 1 225 ? -3.317 -0.659 23.163 1 90 225 GLN A N 1
ATOM 1735 C CA . GLN A 1 225 ? -2.542 -0.241 24.327 1 90 225 GLN A CA 1
ATOM 1736 C C . GLN A 1 225 ? -1.511 0.819 23.949 1 90 225 GLN A C 1
ATOM 1738 O O . GLN A 1 225 ? -0.812 1.349 24.816 1 90 225 GLN A O 1
ATOM 1743 N N . ARG A 1 226 ? -1.495 1.179 22.8 1 90.33 226 ARG A N 1
ATOM 1744 C CA . ARG A 1 226 ? -0.446 2.065 22.303 1 90.33 226 ARG A CA 1
ATOM 1745 C C . ARG A 1 226 ? -0.606 3.473 22.867 1 90.33 226 ARG A C 1
ATOM 1747 O O . ARG A 1 226 ? 0.381 4.123 23.216 1 90.33 226 ARG A O 1
ATOM 1754 N N . GLN A 1 227 ? -1.834 3.907 23.03 1 87.85 227 GLN A N 1
ATOM 1755 C CA . GLN A 1 227 ? -2.094 5.263 23.502 1 87.85 227 GLN A CA 1
ATOM 1756 C C . GLN A 1 227 ? -1.746 5.407 24.98 1 87.85 227 GLN A C 1
ATOM 1758 O O . GLN A 1 227 ? -1.589 6.523 25.48 1 87.85 227 GLN A O 1
ATOM 1763 N N . LEU A 1 228 ? -1.684 4.272 25.599 1 87.18 228 LEU A N 1
ATOM 1764 C CA . LEU A 1 228 ? -1.422 4.296 27.034 1 87.18 228 LEU A CA 1
ATOM 1765 C C . LEU A 1 228 ? 0.07 4.148 27.316 1 87.18 228 LEU A C 1
ATOM 1767 O O . LEU A 1 228 ? 0.505 4.282 28.462 1 87.18 228 LEU A O 1
ATOM 1771 N N . SER A 1 229 ? 0.74 3.918 26.292 1 87.41 229 SER A N 1
ATOM 1772 C CA . SER A 1 229 ? 2.174 3.709 26.457 1 87.41 229 SER A CA 1
ATOM 1773 C C . SER A 1 229 ? 2.922 5.036 26.526 1 87.41 229 SER A C 1
ATOM 1775 O O . SER A 1 229 ? 2.59 5.98 25.805 1 87.41 229 SER A O 1
ATOM 1777 N N . SER A 1 230 ? 3.857 5.177 27.34 1 82.57 230 SER A N 1
ATOM 1778 C CA . SER A 1 230 ? 4.718 6.352 27.427 1 82.57 230 SER A CA 1
ATOM 1779 C C . SER A 1 230 ? 6.065 6.102 26.758 1 82.57 230 SER A C 1
ATOM 1781 O O . SER A 1 230 ? 6.953 6.956 26.799 1 82.57 230 SER A O 1
ATOM 1783 N N . ALA A 1 231 ? 6.095 5.008 26.043 1 86.65 231 ALA A N 1
ATOM 1784 C CA . ALA A 1 231 ? 7.365 4.616 25.438 1 86.65 231 ALA A CA 1
ATOM 1785 C C . ALA A 1 231 ? 7.659 5.446 24.191 1 86.65 231 ALA A C 1
ATOM 1787 O O . ALA A 1 231 ? 6.745 5.796 23.441 1 86.65 231 ALA A O 1
ATOM 1788 N N . THR A 1 232 ? 8.871 5.865 24.105 1 91.3 232 THR A N 1
ATOM 1789 C CA . THR A 1 232 ? 9.358 6.487 22.879 1 91.3 232 THR A CA 1
ATOM 1790 C C . THR A 1 232 ? 9.74 5.426 21.85 1 91.3 232 THR A C 1
ATOM 1792 O O . THR A 1 232 ? 10.324 4.398 22.198 1 91.3 232 THR A O 1
ATOM 1795 N N . TRP A 1 233 ? 9.279 5.605 20.625 1 90.66 233 TRP A N 1
ATOM 1796 C CA . TRP A 1 233 ? 9.651 4.658 19.579 1 90.66 233 TRP A CA 1
ATOM 1797 C C . TRP A 1 233 ? 10.163 5.388 18.341 1 90.66 233 TRP A C 1
ATOM 1799 O O . TRP A 1 233 ? 9.999 6.604 18.218 1 90.66 233 TRP A O 1
ATOM 1809 N N . GLU A 1 234 ? 10.848 4.692 17.536 1 87.88 234 GLU A N 1
ATOM 1810 C CA . GLU A 1 234 ? 11.511 5.304 16.389 1 87.88 234 GLU A CA 1
ATOM 1811 C C . GLU A 1 234 ? 10.942 4.776 15.075 1 87.88 234 GLU A C 1
ATOM 1813 O O . GLU A 1 234 ? 10.587 3.599 14.975 1 87.88 234 GLU A O 1
ATOM 1818 N N . VAL A 1 235 ? 10.819 5.7 14.155 1 85.51 235 VAL A N 1
ATOM 1819 C CA . VAL A 1 235 ? 10.382 5.356 12.806 1 85.51 235 VAL A CA 1
ATOM 1820 C C . VAL A 1 235 ? 11.379 5.899 11.785 1 85.51 235 VAL A C 1
ATOM 1822 O O . VAL A 1 235 ? 12.011 6.933 12.014 1 85.51 235 VAL A O 1
ATOM 1825 N N . PRO A 1 236 ? 11.411 5.188 10.683 1 79.58 236 PRO A N 1
ATOM 1826 C CA . PRO A 1 236 ? 12.301 5.716 9.647 1 79.58 236 PRO A CA 1
ATOM 1827 C C . PRO A 1 236 ? 11.87 7.092 9.144 1 79.58 236 PRO A C 1
ATOM 1829 O O . PRO A 1 236 ? 10.674 7.347 8.982 1 79.58 236 PRO A O 1
ATOM 1832 N N . HIS A 1 237 ? 12.763 7.999 8.934 1 77.59 237 HIS A N 1
ATOM 1833 C CA . HIS A 1 237 ? 12.51 9.351 8.447 1 77.59 237 HIS A CA 1
ATOM 1834 C C . HIS A 1 237 ? 11.799 9.327 7.098 1 77.59 237 HIS A C 1
ATOM 1836 O O . HIS A 1 237 ? 10.941 10.17 6.829 1 77.59 237 HIS A O 1
ATOM 1842 N N . ALA A 1 238 ? 12.065 8.395 6.321 1 72.68 238 ALA A N 1
ATOM 1843 C CA . ALA A 1 238 ? 11.502 8.277 4.979 1 72.68 238 ALA A CA 1
ATOM 1844 C C . ALA A 1 238 ? 9.991 8.066 5.034 1 72.68 238 ALA A C 1
ATOM 1846 O O . ALA A 1 238 ? 9.267 8.477 4.123 1 72.68 238 ALA A O 1
ATOM 1847 N N . SER A 1 239 ? 9.589 7.515 6.069 1 72.72 239 SER A N 1
ATOM 1848 C CA . SER A 1 239 ? 8.164 7.245 6.225 1 72.72 239 SER A CA 1
ATOM 1849 C C . SER A 1 239 ? 7.358 8.538 6.272 1 72.72 239 SER A C 1
ATOM 1851 O O . SER A 1 239 ? 6.319 8.653 5.617 1 72.72 239 SER A O 1
ATOM 1853 N N . ILE A 1 240 ? 7.85 9.458 6.874 1 72.58 240 ILE A N 1
ATOM 1854 C CA . ILE A 1 240 ? 7.121 10.705 7.08 1 72.58 240 ILE A CA 1
ATOM 1855 C C . ILE A 1 240 ? 7.054 11.486 5.769 1 72.58 240 ILE A C 1
ATOM 1857 O O . ILE A 1 240 ? 6.01 12.047 5.427 1 72.58 240 ILE A O 1
ATOM 1861 N N . ASP A 1 241 ? 8.147 11.425 5.079 1 71.78 241 ASP A N 1
ATOM 1862 C CA . ASP A 1 241 ? 8.201 12.143 3.81 1 71.78 241 ASP A CA 1
ATOM 1863 C C . ASP A 1 241 ? 7.184 11.583 2.818 1 71.78 241 ASP A C 1
ATOM 1865 O O . ASP A 1 241 ? 6.486 12.341 2.141 1 71.78 241 ASP A O 1
ATOM 1869 N N . GLN A 1 242 ? 7.17 10.382 2.839 1 70.77 242 GLN A N 1
ATOM 1870 C CA . GLN A 1 242 ? 6.287 9.705 1.895 1 70.77 242 GLN A CA 1
ATOM 1871 C C . GLN A 1 242 ? 4.821 9.942 2.246 1 70.77 242 GLN A C 1
ATOM 1873 O O . GLN A 1 242 ? 3.988 10.137 1.358 1 70.77 242 GLN A O 1
ATOM 1878 N N . LEU A 1 243 ? 4.591 9.89 3.534 1 70.08 243 LEU A N 1
ATOM 1879 C CA . LEU A 1 243 ? 3.216 10.071 3.988 1 70.08 243 LEU A CA 1
ATOM 1880 C C . LEU A 1 243 ? 2.712 11.471 3.654 1 70.08 243 LEU A C 1
ATOM 1882 O O . LEU A 1 243 ? 1.569 11.637 3.223 1 70.08 243 LEU A O 1
ATOM 1886 N N . LEU A 1 244 ? 3.631 12.314 3.79 1 68.2 244 LEU A N 1
ATOM 1887 C CA . LEU A 1 244 ? 3.263 13.701 3.524 1 68.2 244 LEU A CA 1
ATOM 1888 C C . LEU A 1 244 ? 3.123 13.949 2.026 1 68.2 244 LEU A C 1
ATOM 1890 O O . LEU A 1 244 ? 2.354 14.815 1.605 1 68.2 244 LEU A O 1
ATOM 1894 N N . ALA A 1 245 ? 3.784 13.111 1.308 1 62.54 245 ALA A N 1
ATOM 1895 C CA . ALA A 1 245 ? 3.718 13.25 -0.145 1 62.54 245 ALA A CA 1
ATOM 1896 C C . ALA A 1 245 ? 2.431 12.643 -0.696 1 62.54 245 ALA A C 1
ATOM 1898 O O . ALA A 1 245 ? 1.907 13.103 -1.713 1 62.54 245 ALA A O 1
ATOM 1899 N N . LEU A 1 246 ? 1.991 11.502 -0.217 1 55.08 246 LEU A N 1
ATOM 1900 C CA . LEU A 1 246 ? 0.853 10.747 -0.729 1 55.08 246 LEU A CA 1
ATOM 1901 C C . LEU A 1 246 ? -0.461 11.437 -0.375 1 55.08 246 LEU A C 1
ATOM 1903 O O . LEU A 1 246 ? -1.471 11.244 -1.055 1 55.08 246 LEU A O 1
ATOM 1907 N N . SER A 1 247 ? -0.695 11.871 0.836 1 53.84 247 SER A N 1
ATOM 1908 C CA . SER A 1 247 ? -1.967 12.369 1.353 1 53.84 247 SER A CA 1
ATOM 1909 C C . SER A 1 247 ? -2.669 13.256 0.331 1 53.84 247 SER A C 1
ATOM 1911 O O . SER A 1 247 ? -3.82 13.649 0.529 1 53.84 247 SER A O 1
ATOM 1913 N N . GLY A 1 248 ? -2.043 13.634 -0.713 1 49.39 248 GLY A N 1
ATOM 1914 C CA . GLY A 1 248 ? -2.736 14.492 -1.66 1 49.39 248 GLY A CA 1
ATOM 1915 C C . GLY A 1 248 ? -3.862 13.787 -2.391 1 49.39 248 GLY A C 1
ATOM 1916 O O . GLY A 1 248 ? -4.679 14.431 -3.053 1 49.39 248 GLY A O 1
ATOM 1917 N N . SER A 1 249 ? -3.918 12.439 -2.332 1 47.11 249 SER A N 1
ATOM 1918 C CA . SER A 1 249 ? -4.808 11.821 -3.31 1 47.11 249 SER A CA 1
ATOM 1919 C C . SER A 1 249 ? -6.127 11.402 -2.67 1 47.11 249 SER A C 1
ATOM 1921 O O . SER A 1 249 ? -6.894 10.637 -3.259 1 47.11 249 SER A O 1
ATOM 1923 N N . VAL A 1 250 ? -6.432 11.621 -1.412 1 50.54 250 VAL A N 1
ATOM 1924 C CA . VAL A 1 250 ? -7.727 11.172 -0.913 1 50.54 250 VAL A CA 1
ATOM 1925 C C . VAL A 1 250 ? -8.844 11.973 -1.58 1 50.54 250 VAL A C 1
ATOM 1927 O O . VAL A 1 250 ? -8.871 13.203 -1.493 1 50.54 250 VAL A O 1
ATOM 1930 N N . PRO A 1 251 ? -9.633 10.962 -2.468 1 44.97 251 PRO A N 1
ATOM 1931 C CA . PRO A 1 251 ? -10.731 11.71 -3.085 1 44.97 251 PRO A CA 1
ATOM 1932 C C . PRO A 1 251 ? -11.764 12.188 -2.067 1 44.97 251 PRO A C 1
ATOM 1934 O O . PRO A 1 251 ? -12.256 11.394 -1.261 1 44.97 251 PRO A O 1
ATOM 1937 N N . LEU A 1 252 ? -11.667 13.524 -1.476 1 56.59 252 LEU A N 1
ATOM 1938 C CA . LEU A 1 252 ? -12.642 14.131 -0.576 1 56.59 252 LEU A CA 1
ATOM 1939 C C . LEU A 1 252 ? -13.807 14.728 -1.359 1 56.59 252 LEU A C 1
ATOM 1941 O O . LEU A 1 252 ? -13.694 14.964 -2.564 1 56.59 252 LEU A O 1
ATOM 1945 N N . GLN A 1 253 ? -15 14.575 -0.786 1 57.5 253 GLN A N 1
ATOM 1946 C CA . GLN A 1 253 ? -16.041 15.455 -1.307 1 57.5 253 GLN A CA 1
ATOM 1947 C C . GLN A 1 253 ? -15.515 16.875 -1.501 1 57.5 253 GLN A C 1
ATOM 1949 O O . GLN A 1 253 ? -14.642 17.326 -0.756 1 57.5 253 GLN A O 1
ATOM 1954 N N . ASP A 1 254 ? -15.744 17.409 -2.596 1 63.38 254 ASP A N 1
ATOM 1955 C CA . ASP A 1 254 ? -15.274 18.728 -3.01 1 63.38 254 ASP A CA 1
ATOM 1956 C C . ASP A 1 254 ? -15.33 19.72 -1.851 1 63.38 254 ASP A C 1
ATOM 1958 O O . ASP A 1 254 ? -14.527 20.653 -1.786 1 63.38 254 ASP A O 1
ATOM 1962 N N . SER A 1 255 ? -16.039 19.309 -0.769 1 82.33 255 SER A N 1
ATOM 1963 C CA . SER A 1 255 ? -16.245 20.344 0.24 1 82.33 255 SER A CA 1
ATOM 1964 C C . SER A 1 255 ? -15.451 20.046 1.508 1 82.33 255 SER A C 1
ATOM 1966 O O . SER A 1 255 ? -15.599 20.74 2.516 1 82.33 255 SER A O 1
ATOM 1968 N N . GLU A 1 256 ? -14.547 19.101 1.53 1 88.61 256 GLU A N 1
ATOM 1969 C CA . GLU A 1 256 ? -13.803 18.754 2.738 1 88.61 256 GLU A CA 1
ATOM 1970 C C . GLU A 1 256 ? -12.309 18.634 2.45 1 88.61 256 GLU A C 1
ATOM 1972 O O . GLU A 1 256 ? -11.909 18.398 1.309 1 88.61 256 GLU A O 1
ATOM 1977 N N . VAL A 1 257 ? -11.508 18.922 3.472 1 89.74 257 VAL A N 1
ATOM 1978 C CA . VAL A 1 257 ? -10.054 18.86 3.363 1 89.74 257 VAL A CA 1
ATOM 1979 C C . VAL A 1 257 ? -9.495 17.925 4.433 1 89.74 257 VAL A C 1
ATOM 1981 O O . VAL A 1 257 ? -9.905 17.985 5.595 1 89.74 257 VAL A O 1
ATOM 1984 N N . THR A 1 258 ? -8.587 17.03 4.029 1 89.02 258 THR A N 1
ATOM 1985 C CA . THR A 1 258 ? -7.91 16.162 4.986 1 89.02 258 THR A CA 1
ATOM 1986 C C . THR A 1 258 ? -6.738 16.888 5.641 1 89.02 258 THR A C 1
ATOM 1988 O O . THR A 1 258 ? -6.27 17.907 5.13 1 89.02 258 THR A O 1
ATOM 1991 N N . PRO A 1 259 ? -6.215 16.374 6.725 1 90.77 259 PRO A N 1
ATOM 1992 C CA . PRO A 1 259 ? -5.082 17.004 7.406 1 90.77 259 PRO A CA 1
ATOM 1993 C C . PRO A 1 259 ? -3.849 17.125 6.513 1 90.77 259 PRO A C 1
ATOM 1995 O O . PRO A 1 259 ? -3.165 18.151 6.535 1 90.77 259 PRO A O 1
ATOM 1998 N N . VAL A 1 260 ? -3.563 16.154 5.751 1 87.37 260 VAL A N 1
ATOM 1999 C CA . VAL A 1 260 ? -2.4 16.183 4.87 1 87.37 260 VAL A CA 1
ATOM 2000 C C . VAL A 1 260 ? -2.619 17.21 3.76 1 87.37 260 VAL A C 1
ATOM 2002 O O . VAL A 1 260 ? -1.694 17.934 3.386 1 87.37 260 VAL A O 1
ATOM 2005 N N . GLN A 1 261 ? -3.821 17.262 3.256 1 86.39 261 GLN A N 1
ATOM 2006 C CA . GLN A 1 261 ? -4.147 18.267 2.25 1 86.39 261 GLN A CA 1
ATOM 2007 C C . GLN A 1 261 ? -4.064 19.675 2.832 1 86.39 261 GLN A C 1
ATOM 2009 O O . GLN A 1 261 ? -3.644 20.612 2.15 1 86.39 261 GLN A O 1
ATOM 2014 N N . ALA A 1 262 ? -4.555 19.765 4.029 1 90.76 262 ALA A N 1
ATOM 2015 C CA . ALA A 1 262 ? -4.456 21.049 4.717 1 90.76 262 ALA A CA 1
ATOM 2016 C C . ALA A 1 262 ? -3.003 21.501 4.828 1 90.76 262 ALA A C 1
ATOM 2018 O O . ALA A 1 262 ? -2.693 22.675 4.611 1 90.76 262 ALA A O 1
ATOM 2019 N N . TRP A 1 263 ? -2.131 20.606 5.146 1 90.4 263 TRP A N 1
ATOM 2020 C CA . TRP A 1 263 ? -0.711 20.929 5.238 1 90.4 263 TRP A CA 1
ATOM 2021 C C . TRP A 1 263 ? -0.17 21.393 3.889 1 90.4 263 TRP A C 1
ATOM 2023 O O . TRP A 1 263 ? 0.559 22.385 3.813 1 90.4 263 TRP A O 1
ATOM 2033 N N . ASP A 1 264 ? -0.526 20.671 2.876 1 86.21 264 ASP A N 1
ATOM 2034 C CA . ASP A 1 264 ? -0.068 21.037 1.539 1 86.21 264 ASP A CA 1
ATOM 2035 C C . ASP A 1 264 ? -0.518 22.45 1.173 1 86.21 264 ASP A C 1
ATOM 2037 O O . ASP A 1 264 ? 0.237 23.208 0.56 1 86.21 264 ASP A O 1
ATOM 2041 N N . TYR A 1 265 ? -1.706 22.767 1.529 1 87.58 265 TYR A N 1
ATOM 2042 C CA . TYR A 1 265 ? -2.256 24.089 1.254 1 87.58 265 TYR A CA 1
ATOM 2043 C C . TYR A 1 265 ? -1.5 25.166 2.023 1 87.58 265 TYR A C 1
ATOM 2045 O O . TYR A 1 265 ? -1.11 26.187 1.452 1 87.58 265 TYR A O 1
ATOM 2053 N N . VAL A 1 266 ? -1.227 24.976 3.287 1 90.35 266 VAL A N 1
ATOM 2054 C CA . VAL A 1 266 ? -0.639 25.981 4.168 1 90.35 266 VAL A CA 1
ATOM 2055 C C . VAL A 1 266 ? 0.825 26.201 3.797 1 90.35 266 VAL A C 1
ATOM 2057 O O . VAL A 1 266 ? 1.305 27.337 3.783 1 90.35 266 VAL A O 1
ATOM 2060 N N . ARG A 1 267 ? 1.551 25.122 3.516 1 87.35 267 ARG A N 1
ATOM 2061 C CA . ARG A 1 267 ? 2.977 25.237 3.229 1 87.35 267 ARG A CA 1
ATOM 2062 C C . ARG A 1 267 ? 3.215 26.007 1.934 1 87.35 267 ARG A C 1
ATOM 2064 O O . ARG A 1 267 ? 4.304 26.542 1.715 1 87.35 267 ARG A O 1
ATOM 2071 N N . ARG A 1 268 ? 2.215 26.009 1.073 1 85.87 268 ARG A N 1
ATOM 2072 C CA . ARG A 1 268 ? 2.347 26.672 -0.22 1 85.87 268 ARG A CA 1
ATOM 2073 C C . ARG A 1 268 ? 2.038 28.161 -0.106 1 85.87 268 ARG A C 1
ATOM 2075 O O . ARG A 1 268 ? 2.265 28.921 -1.049 1 85.87 268 ARG A O 1
ATOM 2082 N N . GLN A 1 269 ? 1.527 28.542 1.009 1 86.67 269 GLN A N 1
ATOM 2083 C CA . GLN A 1 269 ? 1.249 29.962 1.197 1 86.67 269 GLN A CA 1
ATOM 2084 C C . GLN A 1 269 ? 2.54 30.775 1.236 1 86.67 269 GLN A C 1
ATOM 2086 O O . GLN A 1 269 ? 3.531 30.348 1.832 1 86.67 269 GLN A O 1
ATOM 2091 N N . GLU A 1 270 ? 2.602 31.883 0.592 1 85.1 270 GLU A N 1
ATOM 2092 C CA . GLU A 1 270 ? 3.785 32.735 0.507 1 85.1 270 GLU A CA 1
ATOM 2093 C C . GLU A 1 270 ? 4.217 33.219 1.888 1 85.1 270 GLU A C 1
ATOM 2095 O O . GLU A 1 270 ? 5.412 33.355 2.158 1 85.1 270 GLU A O 1
ATOM 2100 N N . GLN A 1 271 ? 3.34 33.483 2.755 1 86.41 271 GLN A N 1
ATOM 2101 C CA . GLN A 1 271 ? 3.624 34.069 4.06 1 86.41 271 GLN A CA 1
ATOM 2102 C C . GLN A 1 271 ? 3.962 32.991 5.086 1 86.41 271 GLN A C 1
ATOM 2104 O O . GLN A 1 271 ? 4.204 33.294 6.256 1 86.41 271 GLN A O 1
ATOM 2109 N N . PHE A 1 272 ? 4.002 31.766 4.645 1 89.4 272 PHE A N 1
ATOM 2110 C CA . PHE A 1 272 ? 4.193 30.659 5.574 1 89.4 272 PHE A CA 1
ATOM 2111 C C . PHE A 1 272 ? 5.538 30.772 6.281 1 89.4 272 PHE A C 1
ATOM 2113 O O . PHE A 1 272 ? 5.621 30.6 7.499 1 89.4 272 PHE A O 1
ATOM 2120 N N . THR A 1 273 ? 6.567 30.998 5.588 1 86.86 273 THR A N 1
ATOM 2121 C CA . THR A 1 273 ? 7.92 31.034 6.131 1 86.86 273 THR A CA 1
ATOM 2122 C C . THR A 1 273 ? 8.05 32.126 7.188 1 86.86 273 THR A C 1
ATOM 2124 O O . THR A 1 273 ? 8.825 31.99 8.137 1 86.86 273 THR A O 1
ATOM 2127 N N . GLY A 1 274 ? 7.246 33.165 7.043 1 85.89 274 GLY A N 1
ATOM 2128 C CA . GLY A 1 274 ? 7.337 34.29 7.961 1 85.89 274 GLY A CA 1
ATOM 2129 C C . GLY A 1 274 ? 6.357 34.2 9.115 1 85.89 274 GLY A C 1
ATOM 2130 O O . GLY A 1 274 ? 6.338 35.069 9.989 1 85.89 274 GLY A O 1
ATOM 2131 N N . LEU A 1 275 ? 5.633 33.23 9.122 1 88.63 275 LEU A N 1
ATOM 2132 C CA . LEU A 1 275 ? 4.628 33.073 10.168 1 88.63 275 LEU A CA 1
ATOM 2133 C C . LEU A 1 275 ? 5.286 32.806 11.518 1 88.63 275 LEU A C 1
ATOM 2135 O O . LEU A 1 275 ? 6.177 31.961 11.623 1 88.63 275 LEU A O 1
ATOM 2139 N N . GLU A 1 276 ? 4.889 33.542 12.463 1 88.13 276 GLU A N 1
ATOM 2140 C CA . GLU A 1 276 ? 5.419 33.387 13.815 1 88.13 276 GLU A CA 1
ATOM 2141 C C . GLU A 1 276 ? 4.931 32.089 14.453 1 88.13 276 GLU A C 1
ATOM 2143 O O . GLU A 1 276 ? 3.798 31.664 14.219 1 88.13 276 GLU A O 1
ATOM 2148 N N . ALA A 1 277 ? 5.711 31.572 15.342 1 86.53 277 ALA A N 1
ATOM 2149 C CA . ALA A 1 277 ? 5.421 30.306 16.009 1 86.53 277 ALA A CA 1
ATOM 2150 C C . ALA A 1 277 ? 4.137 30.4 16.828 1 86.53 277 ALA A C 1
ATOM 2152 O O . ALA A 1 277 ? 3.368 29.438 16.901 1 86.53 277 ALA A O 1
ATOM 2153 N N . GLY A 1 278 ? 3.974 31.515 17.47 1 86.14 278 GLY A N 1
ATOM 2154 C CA . GLY A 1 278 ? 2.767 31.696 18.259 1 86.14 278 GLY A CA 1
ATOM 2155 C C . GLY A 1 278 ? 1.498 31.639 17.43 1 86.14 278 GLY A C 1
ATOM 2156 O O . GLY A 1 278 ? 0.523 30.994 17.822 1 86.14 278 GLY A O 1
ATOM 2157 N N . ARG A 1 279 ? 1.456 32.282 16.332 1 89.81 279 ARG A N 1
ATOM 2158 C CA . ARG A 1 279 ? 0.312 32.272 15.425 1 89.81 279 ARG A CA 1
ATOM 2159 C C . ARG A 1 279 ? 0.096 30.884 14.832 1 89.81 279 ARG A C 1
ATOM 2161 O O . ARG A 1 279 ? -1.044 30.463 14.625 1 89.81 279 ARG A O 1
ATOM 2168 N N . TRP A 1 280 ? 1.157 30.301 14.598 1 91.36 280 TRP A N 1
ATOM 2169 C CA . TRP A 1 280 ? 1.096 28.936 14.085 1 91.36 280 TRP A CA 1
ATOM 2170 C C . TRP A 1 280 ? 0.389 28.014 15.073 1 91.36 280 TRP A C 1
ATOM 2172 O O . TRP A 1 280 ? -0.493 27.242 14.688 1 91.36 280 TRP A O 1
ATOM 2182 N N . GLU A 1 281 ? 0.765 28.154 16.301 1 90.17 281 GLU A N 1
ATOM 2183 C CA . GLU A 1 281 ? 0.149 27.329 17.336 1 90.17 281 GLU A CA 1
ATOM 2184 C C . GLU A 1 281 ? -1.338 27.643 17.48 1 90.17 281 GLU A C 1
ATOM 2186 O O . GLU A 1 281 ? -2.153 26.739 17.668 1 90.17 281 GLU A O 1
ATOM 2191 N N . SER A 1 282 ? -1.619 28.895 17.343 1 91.29 282 SER A N 1
ATOM 2192 C CA . SER A 1 282 ? -3.019 29.299 17.416 1 91.29 282 SER A CA 1
ATOM 2193 C C . SER A 1 282 ? -3.818 28.739 16.244 1 91.29 282 SER A C 1
ATOM 2195 O O . SER A 1 282 ? -4.966 28.322 16.411 1 91.29 282 SER A O 1
ATOM 2197 N N . LEU A 1 283 ? -3.256 28.762 15.111 1 93.73 283 LEU A N 1
ATOM 2198 C CA . LEU A 1 283 ? -3.909 28.211 13.929 1 93.73 283 LEU A CA 1
ATOM 2199 C C . LEU A 1 283 ? -4.158 26.716 14.092 1 93.73 283 LEU A C 1
ATOM 2201 O O . LEU A 1 283 ? -5.256 26.231 13.813 1 93.73 283 LEU A O 1
ATOM 2205 N N . LYS A 1 284 ? -3.186 25.981 14.552 1 92.64 284 LYS A N 1
ATOM 2206 C CA . LYS A 1 284 ? -3.321 24.542 14.762 1 92.64 284 LYS A CA 1
ATOM 2207 C C . LYS A 1 284 ? -4.469 24.231 15.717 1 92.64 284 LYS A C 1
ATOM 2209 O O . LYS A 1 284 ? -5.276 23.336 15.455 1 92.64 284 LYS A O 1
ATOM 2214 N N . LEU A 1 285 ? -4.511 24.974 16.747 1 90.32 285 LEU A N 1
ATOM 2215 C CA . LEU A 1 285 ? -5.555 24.764 17.743 1 90.32 285 LEU A CA 1
ATOM 2216 C C . LEU A 1 285 ? -6.932 25.064 17.159 1 90.32 285 LEU A C 1
ATOM 2218 O O . LEU A 1 285 ? -7.882 24.31 17.38 1 90.32 285 LEU A O 1
ATOM 2222 N N . SER A 1 286 ? -7.014 26.133 16.449 1 93.5 286 SER A N 1
ATOM 2223 C CA . SER A 1 286 ? -8.273 26.5 15.81 1 93.5 286 SER A CA 1
ATOM 2224 C C . SER A 1 286 ? -8.731 25.424 14.831 1 93.5 286 SER A C 1
ATOM 2226 O O . SER A 1 286 ? -9.909 25.062 14.805 1 93.5 286 SER A O 1
ATOM 2228 N N . LEU A 1 287 ? -7.824 24.923 14.091 1 95.47 287 LEU A N 1
ATOM 2229 C CA . LEU A 1 287 ? -8.161 23.923 13.084 1 95.47 287 LEU A CA 1
ATOM 2230 C C . LEU A 1 287 ? -8.558 22.604 13.739 1 95.47 287 LEU A C 1
ATOM 2232 O O . LEU A 1 287 ? -9.444 21.902 13.245 1 95.47 287 LEU A O 1
ATOM 2236 N N . THR A 1 288 ? -7.862 22.257 14.812 1 94.37 288 THR A N 1
ATOM 2237 C CA . THR A 1 288 ? -8.157 21.006 15.501 1 94.37 288 THR A CA 1
ATOM 2238 C C . THR A 1 288 ? -9.607 20.979 15.976 1 94.37 288 THR A C 1
ATOM 2240 O O . THR A 1 288 ? -10.261 19.935 15.934 1 94.37 288 THR A O 1
ATOM 2243 N N . SER A 1 289 ? -10.097 22.11 16.357 1 93.67 289 SER A N 1
ATOM 2244 C CA . SER A 1 289 ? -11.475 22.201 16.827 1 93.67 289 SER A CA 1
ATOM 2245 C C . SER A 1 289 ? -12.463 22.049 15.675 1 93.67 289 SER A C 1
ATOM 2247 O O . SER A 1 289 ? -13.642 21.761 15.895 1 93.67 289 SER A O 1
ATOM 2249 N N . LEU A 1 290 ? -12.008 22.248 14.464 1 95.33 290 LEU A N 1
ATOM 2250 C CA . LEU A 1 290 ? -12.871 22.182 13.289 1 95.33 290 LEU A CA 1
ATOM 2251 C C . LEU A 1 290 ? -12.855 20.784 12.681 1 95.33 290 LEU A C 1
ATOM 2253 O O . LEU A 1 290 ? -13.632 20.49 11.77 1 95.33 290 LEU A O 1
ATOM 2257 N N . VAL A 1 291 ? -12.057 19.86 13.193 1 94.69 291 VAL A N 1
ATOM 2258 C CA . VAL A 1 291 ? -11.895 18.532 12.611 1 94.69 291 VAL A CA 1
ATOM 2259 C C . VAL A 1 291 ? -13.088 17.654 12.985 1 94.69 291 VAL A C 1
ATOM 2261 O O . VAL A 1 291 ? -13.504 17.623 14.145 1 94.69 291 VAL A O 1
ATOM 2264 N N . GLN A 1 292 ? -13.63 17.04 12.044 1 93.29 292 GLN A N 1
ATOM 2265 C CA . GLN A 1 292 ? -14.699 16.066 12.233 1 93.29 292 GLN A CA 1
ATOM 2266 C C . GLN A 1 292 ? -14.308 14.703 11.669 1 93.29 292 GLN A C 1
ATOM 2268 O O . GLN A 1 292 ? -13.789 14.612 10.555 1 93.29 292 GLN A O 1
ATOM 2273 N N . CYS A 1 293 ? -14.484 13.652 12.486 1 92.41 293 CYS A N 1
ATOM 2274 C CA . CYS A 1 293 ? -14.188 12.299 12.029 1 92.41 293 CYS A CA 1
ATOM 2275 C C . CYS A 1 293 ? -15.469 11.494 11.841 1 92.41 293 CYS A C 1
ATOM 2277 O O . CYS A 1 293 ? -16.22 11.284 12.795 1 92.41 293 CYS A O 1
ATOM 2279 N N . HIS A 1 294 ? -15.8 11.089 10.751 1 89.37 294 HIS A N 1
ATOM 2280 C CA . HIS A 1 294 ? -16.979 10.293 10.43 1 89.37 294 HIS A CA 1
ATOM 2281 C C . HIS A 1 294 ? -16.625 8.816 10.289 1 89.37 294 HIS A C 1
ATOM 2283 O O . HIS A 1 294 ? -17.318 8.071 9.592 1 89.37 294 HIS A O 1
ATOM 2289 N N . GLY A 1 295 ? -15.446 8.429 10.841 1 90.58 295 GLY A N 1
ATOM 2290 C CA . GLY A 1 295 ? -15.052 7.029 10.846 1 90.58 295 GLY A CA 1
ATOM 2291 C C . GLY A 1 295 ? -13.996 6.703 9.806 1 90.58 295 GLY A C 1
ATOM 2292 O O . GLY A 1 295 ? -13.53 5.564 9.723 1 90.58 295 GLY A O 1
ATOM 2293 N N . PHE A 1 296 ? -13.657 7.692 8.965 1 90.41 296 PHE A N 1
ATOM 2294 C CA . PHE A 1 296 ? -12.721 7.422 7.88 1 90.41 296 PHE A CA 1
ATOM 2295 C C . PHE A 1 296 ? -11.57 8.42 7.896 1 90.41 296 PHE A C 1
ATOM 2297 O O . PHE A 1 296 ? -11.018 8.756 6.847 1 90.41 296 PHE A O 1
ATOM 2304 N N . GLY A 1 297 ? -11.293 8.958 9.092 1 90.59 297 GLY A N 1
ATOM 2305 C CA . GLY A 1 297 ? -10.27 9.982 9.228 1 90.59 297 GLY A CA 1
ATOM 2306 C C . GLY A 1 297 ? -10.839 11.365 9.479 1 90.59 297 GLY A C 1
ATOM 2307 O O . GLY A 1 297 ? -12.024 11.607 9.24 1 90.59 297 GLY A O 1
ATOM 2308 N N . GLY A 1 298 ? -10.004 12.196 9.92 1 91.66 298 GLY A N 1
ATOM 2309 C CA . GLY A 1 298 ? -10.436 13.558 10.193 1 91.66 298 GLY A CA 1
ATOM 2310 C C . GLY A 1 298 ? -10.536 14.413 8.944 1 91.66 298 GLY A C 1
ATOM 2311 O O . GLY A 1 298 ? -9.71 14.296 8.036 1 91.66 298 GLY A O 1
ATOM 2312 N N . VAL A 1 299 ? -11.623 15.259 8.904 1 91.63 299 VAL A N 1
ATOM 2313 C CA . VAL A 1 299 ? -11.812 16.184 7.792 1 91.63 299 VAL A CA 1
ATOM 2314 C C . VAL A 1 299 ? -12.265 17.543 8.321 1 91.63 299 VAL A C 1
ATOM 2316 O O . VAL A 1 299 ? -12.784 17.641 9.435 1 91.63 299 VAL A O 1
ATOM 2319 N N . ILE A 1 300 ? -11.906 18.563 7.534 1 93.79 300 ILE A N 1
ATOM 2320 C CA . ILE A 1 300 ? -12.341 19.923 7.831 1 93.79 300 ILE A CA 1
ATOM 2321 C C . ILE A 1 300 ? -13.13 20.482 6.648 1 93.79 300 ILE A C 1
ATOM 2323 O O . ILE A 1 300 ? -12.766 20.259 5.491 1 93.79 300 ILE A O 1
ATOM 2327 N N . GLU A 1 301 ? -14.242 21.088 6.981 1 92.96 301 GLU A N 1
ATOM 2328 C CA . GLU A 1 301 ? -14.958 21.782 5.914 1 92.96 301 GLU A CA 1
ATOM 2329 C C . GLU A 1 301 ? -14.069 22.82 5.237 1 92.96 301 GLU A C 1
ATOM 2331 O O . GLU A 1 301 ? -13.423 23.626 5.91 1 92.96 301 GLU A O 1
ATOM 2336 N N . ARG A 1 302 ? -14.062 22.863 3.942 1 92.53 302 ARG A N 1
ATOM 2337 C CA . ARG A 1 302 ? -13.114 23.662 3.172 1 92.53 302 ARG A CA 1
ATOM 2338 C C . ARG A 1 302 ? -13.289 25.149 3.462 1 92.53 302 ARG A C 1
ATOM 2340 O O . ARG A 1 302 ? -12.307 25.871 3.644 1 92.53 302 ARG A O 1
ATOM 2347 N N . SER A 1 303 ? -14.524 25.593 3.472 1 93.17 303 SER A N 1
ATOM 2348 C CA . SER A 1 303 ? -14.766 27.013 3.7 1 93.17 303 SER A CA 1
ATOM 2349 C C . SER A 1 303 ? -14.279 27.443 5.08 1 93.17 303 SER A C 1
ATOM 2351 O O . SER A 1 303 ? -13.637 28.486 5.22 1 93.17 303 SER A O 1
ATOM 2353 N N . ALA A 1 304 ? -14.541 26.64 6.04 1 94.86 304 ALA A N 1
ATOM 2354 C CA . ALA A 1 304 ? -14.079 26.928 7.395 1 94.86 304 ALA A CA 1
ATOM 2355 C C . ALA A 1 304 ? -12.555 26.895 7.474 1 94.86 304 ALA A C 1
ATOM 2357 O O . ALA A 1 304 ? -11.945 27.715 8.163 1 94.86 304 ALA A O 1
ATOM 2358 N N . PHE A 1 305 ? -11.93 26.008 6.786 1 95.29 305 PHE A N 1
ATOM 2359 C CA . PHE A 1 305 ? -10.479 25.861 6.745 1 95.29 305 PHE A CA 1
ATOM 2360 C C . PHE A 1 305 ? -9.829 27.083 6.109 1 95.29 305 PHE A C 1
ATOM 2362 O O . PHE A 1 305 ? -8.925 27.686 6.692 1 95.29 305 PHE A O 1
ATOM 2369 N N . GLU A 1 306 ? -10.354 27.437 4.968 1 92.64 306 GLU A N 1
ATOM 2370 C CA . GLU A 1 306 ? -9.777 28.57 4.251 1 92.64 306 GLU A CA 1
ATOM 2371 C C . GLU A 1 306 ? -9.95 29.867 5.037 1 92.64 306 GLU A C 1
ATOM 2373 O O . GLU A 1 306 ? -9.063 30.723 5.033 1 92.64 306 GLU A O 1
ATOM 2378 N N . ASN A 1 307 ? -11.027 29.979 5.69 1 93.53 307 ASN A N 1
ATOM 2379 C CA . ASN A 1 307 ? -11.252 31.151 6.529 1 93.53 307 ASN A CA 1
ATOM 2380 C C . ASN A 1 307 ? -10.264 31.207 7.691 1 93.53 307 ASN A C 1
ATOM 2382 O O . ASN A 1 307 ? -9.721 32.269 7.998 1 93.53 307 ASN A O 1
ATOM 2386 N N . ALA A 1 308 ? -10.051 30.08 8.319 1 94.02 308 ALA A N 1
ATOM 2387 C CA . ALA A 1 308 ? -9.109 30.021 9.434 1 94.02 308 ALA A CA 1
ATOM 2388 C C . ALA A 1 308 ? -7.694 30.363 8.976 1 94.02 308 ALA A C 1
ATOM 2390 O O . ALA A 1 308 ? -6.968 31.082 9.666 1 94.02 308 ALA A O 1
ATOM 2391 N N . VAL A 1 309 ? -7.312 29.875 7.825 1 92.81 309 VAL A N 1
ATOM 2392 C CA . VAL A 1 309 ? -5.982 30.137 7.286 1 92.81 309 VAL A CA 1
ATOM 2393 C C . VAL A 1 309 ? -5.853 31.615 6.923 1 92.81 309 VAL A C 1
ATOM 2395 O O . VAL A 1 309 ? -4.836 32.247 7.219 1 92.81 309 VAL A O 1
ATOM 2398 N N . PHE A 1 310 ? -6.907 32.104 6.26 1 90.71 310 PHE A N 1
ATOM 2399 C CA . PHE A 1 310 ? -6.91 33.509 5.872 1 90.71 310 PHE A CA 1
ATOM 2400 C C . PHE A 1 310 ? -6.762 34.408 7.094 1 90.71 310 PHE A C 1
ATOM 2402 O O . PHE A 1 310 ? -5.988 35.368 7.075 1 90.71 310 PHE A O 1
ATOM 2409 N N . GLU A 1 311 ? -7.424 34.097 8.177 1 89.18 311 GLU A N 1
ATOM 2410 C CA . GLU A 1 311 ? -7.356 34.866 9.416 1 89.18 311 GLU A CA 1
ATOM 2411 C C . GLU A 1 311 ? -5.964 34.792 10.037 1 89.18 311 GLU A C 1
ATOM 2413 O O . GLU A 1 311 ? -5.455 35.789 10.553 1 89.18 311 GLU A O 1
ATOM 2418 N N . ALA A 1 312 ? -5.326 33.651 10.043 1 87.84 312 ALA A N 1
ATOM 2419 C CA . ALA A 1 312 ? -4.016 33.454 10.657 1 87.84 312 ALA A CA 1
ATOM 2420 C C . ALA A 1 312 ? -2.925 34.165 9.861 1 87.84 312 ALA A C 1
ATOM 2422 O O . ALA A 1 312 ? -1.976 34.702 10.438 1 87.84 312 ALA A O 1
ATOM 2423 N N . PHE A 1 313 ? -3.04 34.231 8.572 1 85.69 313 PHE A N 1
ATOM 2424 C CA . PHE A 1 313 ? -1.975 34.752 7.724 1 85.69 313 PHE A CA 1
ATOM 2425 C C . PHE A 1 313 ? -2.172 36.239 7.458 1 85.69 313 PHE A C 1
ATOM 2427 O O . PHE A 1 313 ? -1.203 36.971 7.243 1 85.69 313 PHE A O 1
ATOM 2434 N N . VAL A 1 314 ? -3.278 36.709 7.283 1 77.64 314 VAL A N 1
ATOM 2435 C CA . VAL A 1 314 ? -3.531 38.082 6.857 1 77.64 314 VAL A CA 1
ATOM 2436 C C . VAL A 1 314 ? -3.852 38.949 8.072 1 77.64 314 VAL A C 1
ATOM 2438 O O . VAL A 1 314 ? -3.277 40.026 8.243 1 77.64 314 VAL A O 1
ATOM 2441 N N . VAL A 1 315 ? -4.903 38.649 8.833 1 63.41 315 VAL A N 1
ATOM 2442 C CA . VAL A 1 315 ? -5.42 39.564 9.845 1 63.41 315 VAL A CA 1
ATOM 2443 C C . VAL A 1 315 ? -4.427 39.674 10.999 1 63.41 315 VAL A C 1
ATOM 2445 O O . VAL A 1 315 ? -4.295 40.734 11.614 1 63.41 315 VAL A O 1
ATOM 2448 N N . GLY A 1 316 ? -3.703 38.652 11.415 1 54.12 316 GLY A N 1
ATOM 2449 C CA . GLY A 1 316 ? -2.835 38.843 12.566 1 54.12 316 GLY A CA 1
ATOM 2450 C C . GLY A 1 316 ? -1.667 39.769 12.285 1 54.12 316 GLY A C 1
ATOM 2451 O O . GLY A 1 316 ? -0.818 39.987 13.152 1 54.12 316 GLY A O 1
ATOM 2452 N N . ARG A 1 317 ? -1.328 40.038 11.082 1 46.92 317 ARG A N 1
ATOM 2453 C CA . ARG A 1 317 ? -0.333 41.081 10.853 1 46.92 317 ARG A CA 1
ATOM 2454 C C . ARG A 1 317 ? -0.867 42.448 11.268 1 46.92 317 ARG A C 1
ATOM 2456 O O . ARG A 1 317 ? -1.797 42.971 10.65 1 46.92 317 ARG A O 1
ATOM 2463 N N . VAL A 1 318 ? -1.262 42.61 12.536 1 37.23 318 VAL A N 1
ATOM 2464 C CA . VAL A 1 318 ? -1.47 43.998 12.936 1 37.23 318 VAL A CA 1
ATOM 2465 C C . VAL A 1 318 ? -0.323 44.862 12.417 1 37.23 318 VAL A C 1
ATOM 2467 O O . VAL A 1 318 ? 0.842 44.615 12.736 1 37.23 318 VAL A O 1
ATOM 2470 N N . PHE A 1 319 ? -0.465 45.495 11.324 1 31.26 319 PHE A N 1
ATOM 2471 C CA . PHE A 1 319 ? 0.297 46.705 11.042 1 31.26 319 PHE A CA 1
ATOM 2472 C C . PHE A 1 319 ? 0.23 47.673 12.217 1 31.26 319 PHE A C 1
ATOM 2474 O O . PHE A 1 319 ? -0.802 47.779 12.883 1 31.26 319 PHE A O 1
ATOM 2481 N N . MET B 1 1 ? -42.606 -58.938 17.638 1 29.31 1 MET B N 1
ATOM 2482 C CA . MET B 1 1 ? -43.005 -57.533 17.67 1 29.31 1 MET B CA 1
ATOM 2483 C C . MET B 1 1 ? -42.169 -56.708 16.697 1 29.31 1 MET B C 1
ATOM 2485 O O . MET B 1 1 ? -40.939 -56.709 16.773 1 29.31 1 MET B O 1
ATOM 2489 N N . LYS B 1 2 ? -42.623 -56.517 15.396 1 35.46 2 LYS B N 1
ATOM 2490 C CA . LYS B 1 2 ? -42.059 -55.901 14.198 1 35.46 2 LYS B CA 1
ATOM 2491 C C . LYS B 1 2 ? -41.902 -54.394 14.377 1 35.46 2 LYS B C 1
ATOM 2493 O O . LYS B 1 2 ? -42.878 -53.69 14.645 1 35.46 2 LYS B O 1
ATOM 2498 N N . PHE B 1 3 ? -40.786 -53.851 14.956 1 39.5 3 PHE B N 1
ATOM 2499 C CA . PHE B 1 3 ? -40.452 -52.442 15.125 1 39.5 3 PHE B CA 1
ATOM 2500 C C . PHE B 1 3 ? -40.473 -51.716 13.785 1 39.5 3 PHE B C 1
ATOM 2502 O O . PHE B 1 3 ? -39.68 -52.024 12.894 1 39.5 3 PHE B O 1
ATOM 2509 N N . THR B 1 4 ? -41.659 -51.245 13.223 1 38.02 4 THR B N 1
ATOM 2510 C CA . THR B 1 4 ? -41.801 -50.398 12.044 1 38.02 4 THR B CA 1
ATOM 2511 C C . THR B 1 4 ? -41.057 -49.079 12.233 1 38.02 4 THR B C 1
ATOM 2513 O O . THR B 1 4 ? -41.311 -48.349 13.193 1 38.02 4 THR B O 1
ATOM 2516 N N . PHE B 1 5 ? -39.812 -48.98 11.775 1 40.31 5 PHE B N 1
ATOM 2517 C CA . PHE B 1 5 ? -39.003 -47.771 11.682 1 40.31 5 PHE B CA 1
ATOM 2518 C C . PHE B 1 5 ? -39.779 -46.652 10.997 1 40.31 5 PHE B C 1
ATOM 2520 O O . PHE B 1 5 ? -40.151 -46.774 9.828 1 40.31 5 PHE B O 1
ATOM 2527 N N . LYS B 1 6 ? -40.598 -45.813 11.698 1 40.84 6 LYS B N 1
ATOM 2528 C CA . LYS B 1 6 ? -41.22 -44.622 11.127 1 40.84 6 LYS B CA 1
ATOM 2529 C C . LYS B 1 6 ? -40.177 -43.709 10.488 1 40.84 6 LYS B C 1
ATOM 2531 O O . LYS B 1 6 ? -39.181 -43.356 11.123 1 40.84 6 LYS B O 1
ATOM 2536 N N . PRO B 1 7 ? -40.093 -43.658 9.208 1 39.15 7 PRO B N 1
ATOM 2537 C CA . PRO B 1 7 ? -39.161 -42.741 8.549 1 39.15 7 PRO B CA 1
ATOM 2538 C C . PRO B 1 7 ? -39.224 -41.326 9.118 1 39.15 7 PRO B C 1
ATOM 2540 O O . PRO B 1 7 ? -40.283 -40.886 9.573 1 39.15 7 PRO B O 1
ATOM 2543 N N . PHE B 1 8 ? -38.246 -40.929 9.941 1 39.74 8 PHE B N 1
ATOM 2544 C CA . PHE B 1 8 ? -38.124 -39.515 10.272 1 39.74 8 PHE B CA 1
ATOM 2545 C C . PHE B 1 8 ? -38.502 -38.645 9.079 1 39.74 8 PHE B C 1
ATOM 2547 O O . PHE B 1 8 ? -37.855 -38.705 8.031 1 39.74 8 PHE B O 1
ATOM 2554 N N . LYS B 1 9 ? -39.788 -38.341 8.875 1 34.96 9 LYS B N 1
ATOM 2555 C CA . LYS B 1 9 ? -40.21 -37.296 7.946 1 34.96 9 LYS B CA 1
ATOM 2556 C C . LYS B 1 9 ? -39.228 -36.128 7.95 1 34.96 9 LYS B C 1
ATOM 2558 O O . LYS B 1 9 ? -38.884 -35.602 9.01 1 34.96 9 LYS B O 1
ATOM 2563 N N . ASP B 1 10 ? -38.261 -36.079 7.065 1 40.8 10 ASP B N 1
ATOM 2564 C CA . ASP B 1 10 ? -37.537 -34.852 6.747 1 40.8 10 ASP B CA 1
ATOM 2565 C C . ASP B 1 10 ? -38.415 -33.622 6.967 1 40.8 10 ASP B C 1
ATOM 2567 O O . ASP B 1 10 ? -39.512 -33.529 6.411 1 40.8 10 ASP B O 1
ATOM 2571 N N . ASP B 1 11 ? -38.655 -33.216 8.176 1 39.27 11 ASP B N 1
ATOM 2572 C CA . ASP B 1 11 ? -39.326 -31.936 8.385 1 39.27 11 ASP B CA 1
ATOM 2573 C C . ASP B 1 11 ? -39.182 -31.034 7.162 1 39.27 11 ASP B C 1
ATOM 2575 O O . ASP B 1 11 ? -38.07 -30.642 6.801 1 39.27 11 ASP B O 1
ATOM 2579 N N . VAL B 1 12 ? -39.905 -31.201 6.114 1 43.64 12 VAL B N 1
ATOM 2580 C CA . VAL B 1 12 ? -40.189 -30.202 5.088 1 43.64 12 VAL B CA 1
ATOM 2581 C C . VAL B 1 12 ? -40.175 -28.807 5.707 1 43.64 12 VAL B C 1
ATOM 2583 O O . VAL B 1 12 ? -40.896 -28.542 6.672 1 43.64 12 VAL B O 1
ATOM 2586 N N . ASP B 1 13 ? -39.043 -28.125 5.916 1 46.79 13 ASP B N 1
ATOM 2587 C CA . ASP B 1 13 ? -39.068 -26.708 6.266 1 46.79 13 ASP B CA 1
ATOM 2588 C C . ASP B 1 13 ? -40.335 -26.035 5.743 1 46.79 13 ASP B C 1
ATOM 2590 O O . ASP B 1 13 ? -40.507 -25.879 4.533 1 46.79 13 ASP B O 1
ATOM 2594 N N . SER B 1 14 ? -41.554 -26.388 6.191 1 49.07 14 SER B N 1
ATOM 2595 C CA . SER B 1 14 ? -42.868 -25.768 6.065 1 49.07 14 SER B CA 1
ATOM 2596 C C . SER B 1 14 ? -42.755 -24.251 5.955 1 49.07 14 SER B C 1
ATOM 2598 O O . SER B 1 14 ? -43.758 -23.54 6.05 1 49.07 14 SER B O 1
ATOM 2600 N N . ARG B 1 15 ? -41.563 -23.721 6.051 1 54.78 15 ARG B N 1
ATOM 2601 C CA . ARG B 1 15 ? -41.614 -22.276 5.853 1 54.78 15 ARG B CA 1
ATOM 2602 C C . ARG B 1 15 ? -42.144 -21.932 4.465 1 54.78 15 ARG B C 1
ATOM 2604 O O . ARG B 1 15 ? -41.928 -22.679 3.509 1 54.78 15 ARG B O 1
ATOM 2611 N N . ASN B 1 16 ? -43.154 -21.138 4.373 1 65.36 16 ASN B N 1
ATOM 2612 C CA . ASN B 1 16 ? -43.705 -20.521 3.171 1 65.36 16 ASN B CA 1
ATOM 2613 C C . ASN B 1 16 ? -42.608 -20.156 2.175 1 65.36 16 ASN B C 1
ATOM 2615 O O . ASN B 1 16 ? -41.525 -19.72 2.57 1 65.36 16 ASN B O 1
ATOM 2619 N N . PRO B 1 17 ? -42.719 -20.664 1.002 1 78.33 17 PRO B N 1
ATOM 2620 C CA . PRO B 1 17 ? -41.747 -20.355 -0.05 1 78.33 17 PRO B CA 1
ATOM 2621 C C . PRO B 1 17 ? -41.266 -18.906 -0.001 1 78.33 17 PRO B C 1
ATOM 2623 O O . PRO B 1 17 ? -40.093 -18.632 -0.27 1 78.33 17 PRO B O 1
ATOM 2626 N N . GLY B 1 18 ? -42.096 -18.047 0.342 1 77.18 18 GLY B N 1
ATOM 2627 C CA . GLY B 1 18 ? -41.736 -16.645 0.476 1 77.18 18 GLY B CA 1
ATOM 2628 C C . GLY B 1 18 ? -40.759 -16.385 1.607 1 77.18 18 GLY B C 1
ATOM 2629 O O . GLY B 1 18 ? -39.815 -15.608 1.453 1 77.18 18 GLY B O 1
ATOM 2630 N N . GLN B 1 19 ? -40.982 -17.083 2.655 1 84.26 19 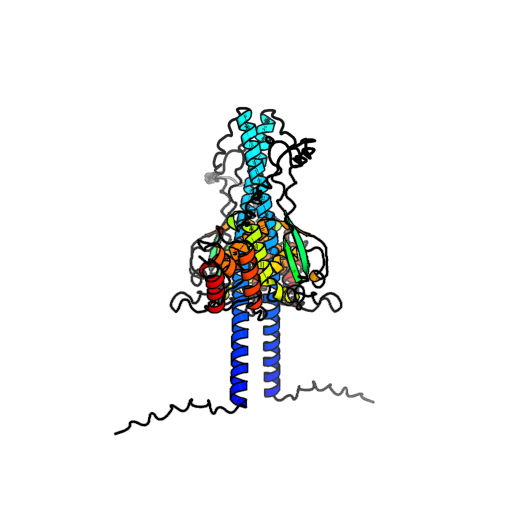GLN B N 1
ATOM 2631 C CA . GLN B 1 19 ? -40.11 -16.915 3.813 1 84.26 19 GLN B CA 1
ATOM 2632 C C . GLN B 1 19 ? -38.724 -17.492 3.546 1 84.26 19 GLN B C 1
ATOM 2634 O O . GLN B 1 19 ? -37.716 -16.924 3.972 1 84.26 19 GLN B O 1
ATOM 2639 N N . ARG B 1 20 ? -38.686 -18.601 2.809 1 84.95 20 ARG B N 1
ATOM 2640 C CA . ARG B 1 20 ? -37.407 -19.21 2.46 1 84.95 20 ARG B CA 1
ATOM 2641 C C . ARG B 1 20 ? -36.588 -18.287 1.563 1 84.95 20 ARG B C 1
ATOM 2643 O O . ARG B 1 20 ? -35.372 -18.171 1.729 1 84.95 20 ARG B O 1
ATOM 2650 N N . ARG B 1 21 ? -37.306 -17.664 0.628 1 87.64 21 ARG B N 1
ATOM 2651 C CA . ARG B 1 21 ? -36.608 -16.748 -0.27 1 87.64 21 ARG B CA 1
ATOM 2652 C C . ARG B 1 21 ? -36.055 -15.549 0.492 1 87.64 21 ARG B C 1
ATOM 2654 O O . ARG B 1 21 ? -34.929 -15.114 0.243 1 87.64 21 ARG B O 1
ATOM 2661 N N . ARG B 1 22 ? -36.854 -15.071 1.38 1 87.77 22 ARG B N 1
ATOM 2662 C CA . ARG B 1 22 ? -36.413 -13.928 2.173 1 87.77 22 ARG B CA 1
ATOM 2663 C C . ARG B 1 22 ? -35.197 -14.286 3.02 1 87.77 22 ARG B C 1
ATOM 2665 O O . ARG B 1 22 ? -34.268 -13.487 3.151 1 87.77 22 ARG B O 1
ATOM 2672 N N . GLU B 1 23 ? -35.219 -15.416 3.539 1 86.85 23 GLU B N 1
ATOM 2673 C CA . GLU B 1 23 ? -34.096 -15.864 4.357 1 86.85 23 GLU B CA 1
ATOM 2674 C C . GLU B 1 23 ? -32.837 -16.045 3.514 1 86.85 23 GLU B C 1
ATOM 2676 O O . GLU B 1 23 ? -31.733 -15.729 3.961 1 86.85 23 GLU B O 1
ATOM 2681 N N . GLN B 1 24 ? -33.081 -16.572 2.349 1 86.29 24 GLN B N 1
ATOM 2682 C CA . GLN B 1 24 ? -31.953 -16.745 1.44 1 86.29 24 GLN B CA 1
ATOM 2683 C C . GLN B 1 24 ? -31.346 -15.399 1.054 1 86.29 24 GLN B C 1
ATOM 2685 O O . GLN B 1 24 ? -30.123 -15.246 1.036 1 86.29 24 GLN B O 1
ATOM 2690 N N . VAL B 1 25 ? -32.173 -14.467 0.75 1 87.47 25 VAL B N 1
ATOM 2691 C CA . VAL B 1 25 ? -31.712 -13.139 0.357 1 87.47 25 VAL B CA 1
ATOM 2692 C C . VAL B 1 25 ? -31.004 -12.469 1.532 1 87.47 25 VAL B C 1
ATOM 2694 O O . VAL B 1 25 ? -29.964 -11.831 1.356 1 87.47 25 VAL B O 1
ATOM 2697 N N . ARG B 1 26 ? -31.552 -12.62 2.694 1 87.84 26 ARG B N 1
ATOM 2698 C CA . ARG B 1 26 ? -30.941 -12.044 3.887 1 87.84 26 ARG B CA 1
ATOM 2699 C C . ARG B 1 26 ? -29.557 -12.635 4.134 1 87.84 26 ARG B C 1
ATOM 2701 O O . ARG B 1 26 ? -28.617 -11.911 4.465 1 87.84 26 ARG B O 1
ATOM 2708 N N . ARG B 1 27 ? -29.511 -13.879 4.018 1 86.04 27 ARG B N 1
ATOM 2709 C CA . ARG B 1 27 ? -28.228 -14.547 4.211 1 86.04 27 ARG B CA 1
ATOM 2710 C C . ARG B 1 27 ? -27.213 -14.096 3.165 1 86.04 27 ARG B C 1
ATOM 2712 O O . ARG B 1 27 ? -26.044 -13.873 3.484 1 86.04 27 ARG B O 1
ATOM 2719 N N . ALA B 1 28 ? -27.618 -13.96 1.982 1 86.01 28 ALA B N 1
ATOM 2720 C CA . ALA B 1 28 ? -26.743 -13.508 0.904 1 86.01 28 ALA B CA 1
ATOM 2721 C C . ALA B 1 28 ? -26.25 -12.086 1.158 1 86.01 28 ALA B C 1
ATOM 2723 O O . ALA B 1 28 ? -25.082 -11.775 0.912 1 86.01 28 ALA B O 1
ATOM 2724 N N . GLN B 1 29 ? -27.133 -11.306 1.632 1 85.66 29 GLN B N 1
ATOM 2725 C CA . GLN B 1 29 ? -26.756 -9.927 1.922 1 85.66 29 GLN B CA 1
ATOM 2726 C C . GLN B 1 29 ? -25.77 -9.859 3.085 1 85.66 29 GLN B C 1
ATOM 2728 O O . GLN B 1 29 ? -24.821 -9.073 3.056 1 85.66 29 GLN B O 1
ATOM 2733 N N . LYS B 1 30 ? -26.008 -10.609 3.978 1 87.62 30 LYS B N 1
ATOM 2734 C CA . LYS B 1 30 ? -25.1 -10.651 5.121 1 87.62 30 LYS B CA 1
ATOM 2735 C C . LYS B 1 30 ? -23.709 -11.116 4.702 1 87.62 30 LYS B C 1
ATOM 2737 O O . LYS B 1 30 ? -22.704 -10.514 5.088 1 87.62 30 LYS B O 1
ATOM 2742 N N . THR B 1 31 ? -23.649 -12.16 3.966 1 85.09 31 THR B N 1
ATOM 2743 C CA . THR B 1 31 ? -22.372 -12.696 3.507 1 85.09 31 THR B CA 1
ATOM 2744 C C . THR B 1 31 ? -21.63 -11.671 2.655 1 85.09 31 THR B C 1
ATOM 2746 O O . THR B 1 31 ? -20.409 -11.54 2.755 1 85.09 31 THR B O 1
ATOM 2749 N N . HIS B 1 32 ? -22.334 -10.992 1.841 1 87.85 32 HIS B N 1
ATOM 2750 C CA . HIS B 1 32 ? -21.711 -9.963 1.017 1 87.85 32 HIS B CA 1
ATOM 2751 C C . HIS B 1 32 ? -21.125 -8.848 1.876 1 87.85 32 HIS B C 1
ATOM 2753 O O . HIS B 1 32 ? -20.031 -8.353 1.597 1 87.85 32 HIS B O 1
ATOM 2759 N N . ARG B 1 33 ? -21.869 -8.467 2.852 1 87.27 33 ARG B N 1
ATOM 2760 C CA . ARG B 1 33 ? -21.391 -7.425 3.755 1 87.27 33 ARG B CA 1
ATOM 2761 C C . ARG B 1 33 ? -20.13 -7.871 4.487 1 87.27 33 ARG B C 1
ATOM 2763 O O . ARG B 1 33 ? -19.183 -7.094 4.632 1 87.27 33 ARG B O 1
ATOM 2770 N N . GLU B 1 34 ? -20.169 -9.075 4.867 1 86.79 34 GLU B N 1
ATOM 2771 C CA . GLU B 1 34 ? -19.014 -9.627 5.569 1 86.79 34 GLU B CA 1
ATOM 2772 C C . GLU B 1 34 ? -17.789 -9.678 4.66 1 86.79 34 GLU B C 1
ATOM 2774 O O . GLU B 1 34 ? -16.677 -9.365 5.09 1 86.79 34 GLU B O 1
ATOM 2779 N N . ARG B 1 35 ? -17.996 -10.041 3.428 1 86.71 35 ARG B N 1
ATOM 2780 C CA . ARG B 1 35 ? -16.902 -10.079 2.463 1 86.71 35 ARG B CA 1
ATOM 2781 C C . ARG B 1 35 ? -16.345 -8.681 2.212 1 86.71 35 ARG B C 1
ATOM 2783 O O . ARG B 1 35 ? -15.131 -8.504 2.09 1 86.71 35 ARG B O 1
ATOM 2790 N N . LYS B 1 36 ? -17.251 -7.781 2.132 1 88.94 36 LYS B N 1
ATOM 2791 C CA . LYS B 1 36 ? -16.825 -6.405 1.895 1 88.94 36 LYS B CA 1
ATOM 2792 C C . LYS B 1 36 ? -16.003 -5.874 3.067 1 88.94 36 LYS B C 1
ATOM 2794 O O . LYS B 1 36 ? -14.992 -5.198 2.867 1 88.94 36 LYS B O 1
ATOM 2799 N N . GLU B 1 37 ? -16.438 -6.204 4.22 1 89.48 37 GLU B N 1
ATOM 2800 C CA . GLU B 1 37 ? -15.723 -5.78 5.42 1 89.48 37 GLU B CA 1
ATOM 2801 C C . GLU B 1 37 ? -14.344 -6.429 5.499 1 89.48 37 GLU B C 1
ATOM 2803 O O . GLU B 1 37 ? -13.359 -5.766 5.83 1 89.48 37 GLU B O 1
ATOM 2808 N N . ALA B 1 38 ? -14.268 -7.643 5.18 1 87.05 38 ALA B N 1
ATOM 2809 C CA . ALA B 1 38 ? -12.995 -8.36 5.181 1 87.05 38 ALA B CA 1
ATOM 2810 C C . ALA B 1 38 ? -12.049 -7.799 4.123 1 87.05 38 ALA B C 1
ATOM 2812 O O . ALA B 1 38 ? -10.842 -7.696 4.353 1 87.05 38 ALA B O 1
ATOM 2813 N N . TYR B 1 39 ? -12.603 -7.508 3.011 1 90.71 39 TYR B N 1
ATOM 2814 C CA . TYR B 1 39 ? -11.819 -6.917 1.932 1 90.71 39 TYR B CA 1
ATOM 2815 C C . TYR B 1 39 ? -11.213 -5.587 2.363 1 90.71 39 TYR B C 1
ATOM 2817 O O . TYR B 1 39 ? -10.018 -5.35 2.169 1 90.71 39 TYR B O 1
ATOM 2825 N N . THR B 1 40 ? -12.013 -4.741 2.953 1 91.38 40 THR B N 1
ATOM 2826 C CA . THR B 1 40 ? -11.538 -3.437 3.402 1 91.38 40 THR B CA 1
ATOM 2827 C C . THR B 1 40 ? -10.454 -3.593 4.465 1 91.38 40 THR B C 1
ATOM 2829 O O . THR B 1 40 ? -9.44 -2.893 4.432 1 91.38 40 THR B O 1
ATOM 2832 N N . ALA B 1 41 ? -10.654 -4.478 5.361 1 89.97 41 ALA B N 1
ATOM 2833 C CA . ALA B 1 41 ? -9.663 -4.733 6.403 1 89.97 41 ALA B CA 1
ATOM 2834 C C . ALA B 1 41 ? -8.343 -5.207 5.801 1 89.97 41 ALA B C 1
ATOM 2836 O O . ALA B 1 41 ? -7.268 -4.815 6.26 1 89.97 41 ALA B O 1
ATOM 2837 N N . SER B 1 42 ? -8.413 -6.041 4.797 1 88.77 42 SER B N 1
ATOM 2838 C CA . SER B 1 42 ? -7.215 -6.529 4.121 1 88.77 42 SER B CA 1
ATOM 2839 C C . SER B 1 42 ? -6.486 -5.399 3.403 1 88.77 42 SER B C 1
ATOM 2841 O O . SER B 1 42 ? -5.254 -5.346 3.408 1 88.77 42 SER B O 1
ATOM 2843 N N . LEU B 1 43 ? -7.284 -4.538 2.796 1 91.13 43 LEU B N 1
ATOM 2844 C CA . LEU B 1 43 ? -6.697 -3.371 2.148 1 91.13 43 LEU B CA 1
ATOM 2845 C C . LEU B 1 43 ? -5.935 -2.515 3.154 1 91.13 43 LEU B C 1
ATOM 2847 O O . LEU B 1 43 ? -4.823 -2.062 2.874 1 91.13 43 LEU B O 1
ATOM 2851 N N . GLU B 1 44 ? -6.572 -2.329 4.289 1 89.64 44 GLU B N 1
ATOM 2852 C CA . GLU B 1 44 ? -5.947 -1.517 5.329 1 89.64 44 GLU B CA 1
ATOM 2853 C C . GLU B 1 44 ? -4.635 -2.137 5.799 1 89.64 44 GLU B C 1
ATOM 2855 O O . GLU B 1 44 ? -3.623 -1.443 5.92 1 89.64 44 GLU B O 1
ATOM 2860 N N . SER B 1 45 ? -4.641 -3.35 6.016 1 86.7 45 SER B N 1
ATOM 2861 C CA . SER B 1 45 ? -3.442 -4.057 6.454 1 86.7 45 SER B CA 1
ATOM 2862 C C . SER B 1 45 ? -2.339 -3.98 5.404 1 86.7 45 SER B C 1
ATOM 2864 O O . SER B 1 45 ? -1.171 -3.77 5.737 1 86.7 45 SER B O 1
ATOM 2866 N N . GLU B 1 46 ? -2.77 -4.124 4.189 1 87.78 46 GLU B N 1
ATOM 2867 C CA . GLU B 1 46 ? -1.81 -4.08 3.09 1 87.78 46 GLU B CA 1
ATOM 2868 C C . GLU B 1 46 ? -1.165 -2.702 2.976 1 87.78 46 GLU B C 1
ATOM 2870 O O . GLU B 1 46 ? 0.048 -2.592 2.786 1 87.78 46 GLU B O 1
ATOM 2875 N N . VAL B 1 47 ? -1.96 -1.732 3.098 1 88.84 47 VAL B N 1
ATOM 2876 C CA . VAL B 1 47 ? -1.458 -0.368 2.978 1 88.84 47 VAL B CA 1
ATOM 2877 C C . VAL B 1 47 ? -0.421 -0.101 4.066 1 88.84 47 VAL B C 1
ATOM 2879 O O . VAL B 1 47 ? 0.654 0.437 3.79 1 88.84 47 VAL B O 1
ATOM 2882 N N . VAL B 1 48 ? -0.705 -0.445 5.254 1 84.51 48 VAL B N 1
ATOM 2883 C CA . VAL B 1 48 ? 0.188 -0.193 6.381 1 84.51 48 VAL B CA 1
ATOM 2884 C C . VAL B 1 48 ? 1.491 -0.966 6.191 1 84.51 48 VAL B C 1
ATOM 2886 O O . VAL B 1 48 ? 2.578 -0.421 6.392 1 84.51 48 VAL B O 1
ATOM 2889 N N . GLN B 1 49 ? 1.413 -2.154 5.762 1 84.98 49 GLN B N 1
ATOM 2890 C CA . GLN B 1 49 ? 2.589 -2.987 5.534 1 84.98 49 GLN B CA 1
ATOM 2891 C C . GLN B 1 49 ? 3.436 -2.442 4.387 1 84.98 49 GLN B C 1
ATOM 2893 O O . GLN B 1 49 ? 4.662 -2.375 4.491 1 84.98 49 GLN B O 1
ATOM 2898 N N . LEU B 1 50 ? 2.752 -2.096 3.34 1 87.04 50 LEU B N 1
ATOM 2899 C CA . LEU B 1 50 ? 3.461 -1.586 2.172 1 87.04 50 LEU B CA 1
ATOM 2900 C C . LEU B 1 50 ? 4.166 -0.272 2.495 1 87.04 50 LEU B C 1
ATOM 2902 O O . LEU B 1 50 ? 5.265 -0.015 1.999 1 87.04 50 LEU B O 1
ATOM 2906 N N . ARG B 1 51 ? 3.547 0.512 3.287 1 86.65 51 ARG B N 1
ATOM 2907 C CA . ARG B 1 51 ? 4.181 1.764 3.685 1 86.65 51 ARG B CA 1
ATOM 2908 C C . ARG B 1 51 ? 5.438 1.503 4.51 1 86.65 51 ARG B C 1
ATOM 2910 O O . ARG B 1 51 ? 6.459 2.167 4.321 1 86.65 51 ARG B O 1
ATOM 2917 N N . ALA B 1 52 ? 5.363 0.603 5.367 1 83.16 52 ALA B N 1
ATOM 2918 C CA . ALA B 1 52 ? 6.525 0.238 6.173 1 83.16 52 ALA B CA 1
ATOM 2919 C C . ALA B 1 52 ? 7.657 -0.289 5.296 1 83.16 52 ALA B C 1
ATOM 2921 O O . ALA B 1 52 ? 8.821 0.07 5.492 1 83.16 52 ALA B O 1
ATOM 2922 N N . ASN B 1 53 ? 7.344 -1.082 4.364 1 84.91 53 ASN B N 1
ATOM 2923 C CA . ASN B 1 53 ? 8.343 -1.635 3.456 1 84.91 53 ASN B CA 1
ATOM 2924 C C . ASN B 1 53 ? 8.972 -0.55 2.586 1 84.91 53 ASN B C 1
ATOM 2926 O O . ASN B 1 53 ? 10.178 -0.572 2.334 1 84.91 53 ASN B O 1
ATOM 2930 N N . GLU B 1 54 ? 8.083 0.208 2.114 1 86.18 54 GLU B N 1
ATOM 2931 C CA . GLU B 1 54 ? 8.582 1.301 1.285 1 86.18 54 GLU B CA 1
ATOM 2932 C C . GLU B 1 54 ? 9.591 2.156 2.047 1 86.18 54 GLU B C 1
ATOM 2934 O O . GLU B 1 54 ? 10.623 2.546 1.497 1 86.18 54 GLU B O 1
ATOM 2939 N N . ALA B 1 55 ? 9.257 2.473 3.279 1 84.62 55 ALA B N 1
ATOM 2940 C CA . ALA B 1 55 ? 10.162 3.266 4.107 1 84.62 55 ALA B CA 1
ATOM 2941 C C . ALA B 1 55 ? 11.496 2.551 4.302 1 84.62 55 ALA B C 1
ATOM 2943 O O . ALA B 1 55 ? 12.559 3.169 4.202 1 84.62 55 ALA B O 1
ATOM 2944 N N . ARG B 1 56 ? 11.445 1.308 4.54 1 84.66 56 ARG B N 1
ATOM 2945 C CA . ARG B 1 56 ? 12.648 0.506 4.739 1 84.66 56 ARG B CA 1
ATOM 2946 C C . ARG B 1 56 ? 13.503 0.476 3.477 1 84.66 56 ARG B C 1
ATOM 2948 O O . ARG B 1 56 ? 14.717 0.681 3.538 1 84.66 56 ARG B O 1
ATOM 2955 N N . LEU B 1 57 ? 12.879 0.248 2.375 1 87.45 57 LEU B N 1
ATOM 2956 C CA . LEU B 1 57 ? 13.592 0.167 1.105 1 87.45 57 LEU B CA 1
ATOM 2957 C C . LEU B 1 57 ? 14.19 1.519 0.729 1 87.45 57 LEU B C 1
ATOM 2959 O O . LEU B 1 57 ? 15.282 1.583 0.16 1 87.45 57 LEU B O 1
ATOM 2963 N N . SER B 1 58 ? 13.402 2.504 0.994 1 87.62 58 SER B N 1
ATOM 2964 C CA . SER B 1 58 ? 13.898 3.846 0.71 1 87.62 58 SER B CA 1
ATOM 2965 C C . SER B 1 58 ? 15.152 4.156 1.52 1 87.62 58 SER B C 1
ATOM 2967 O O . SER B 1 58 ? 16.119 4.708 0.991 1 87.62 58 SER B O 1
ATOM 2969 N N . GLN B 1 59 ? 15.149 3.819 2.743 1 85.62 59 GLN B N 1
ATOM 2970 C CA . GLN B 1 59 ? 16.32 4.012 3.593 1 85.62 59 GLN B CA 1
ATOM 2971 C C . GLN B 1 59 ? 17.494 3.165 3.111 1 85.62 59 GLN B C 1
ATOM 2973 O O . GLN B 1 59 ? 18.637 3.627 3.103 1 85.62 59 GLN B O 1
ATOM 2978 N N . GLU B 1 60 ? 17.176 1.993 2.789 1 88.32 60 GLU B N 1
ATOM 2979 C CA . GLU B 1 60 ? 18.204 1.106 2.253 1 88.32 60 GLU B CA 1
ATOM 2980 C C . GLU B 1 60 ? 18.844 1.695 0.999 1 88.32 60 GLU B C 1
ATOM 2982 O O . GLU B 1 60 ? 20.068 1.689 0.859 1 88.32 60 GLU B O 1
ATOM 2987 N N . ALA B 1 61 ? 18.064 2.168 0.184 1 88.5 61 ALA B N 1
ATOM 2988 C CA . ALA B 1 61 ? 18.562 2.775 -1.048 1 88.5 61 ALA B CA 1
ATOM 2989 C C . ALA B 1 61 ? 19.447 3.981 -0.746 1 88.5 61 ALA B C 1
ATOM 2991 O O . ALA B 1 61 ? 20.49 4.167 -1.377 1 88.5 61 ALA B O 1
ATOM 2992 N N . LYS B 1 62 ? 19.011 4.745 0.166 1 86.46 62 LYS B N 1
ATOM 2993 C CA . LYS B 1 62 ? 19.805 5.911 0.543 1 86.46 62 LYS B CA 1
ATOM 2994 C C . LYS B 1 62 ? 21.168 5.496 1.087 1 86.46 62 LYS B C 1
ATOM 2996 O O . LYS B 1 62 ? 22.188 6.102 0.749 1 86.46 62 LYS B O 1
ATOM 3001 N N . THR B 1 63 ? 21.198 4.491 1.894 1 89.08 63 THR B N 1
ATOM 3002 C CA . THR B 1 63 ? 22.441 3.966 2.45 1 89.08 63 THR B CA 1
ATOM 3003 C C . THR B 1 63 ? 23.35 3.44 1.343 1 89.08 63 THR B C 1
ATOM 3005 O O . THR B 1 63 ? 24.552 3.713 1.338 1 89.08 63 THR B O 1
ATOM 3008 N N . LEU B 1 64 ? 22.748 2.763 0.445 1 92.64 64 LEU B N 1
ATOM 3009 C CA . LEU B 1 64 ? 23.515 2.203 -0.663 1 92.64 64 LEU B CA 1
ATOM 3010 C C . LEU B 1 64 ? 24.047 3.307 -1.57 1 92.64 64 LEU B C 1
ATOM 3012 O O . LEU B 1 64 ? 25.168 3.215 -2.076 1 92.64 64 LEU B O 1
ATOM 3016 N N . TYR B 1 65 ? 23.303 4.282 -1.725 1 92.6 65 TYR B N 1
ATOM 3017 C CA . TYR B 1 65 ? 23.756 5.425 -2.508 1 92.6 65 TYR B CA 1
ATOM 3018 C C . TYR B 1 65 ? 24.975 6.077 -1.867 1 92.6 65 TYR B C 1
ATOM 3020 O O . TYR B 1 65 ? 25.94 6.417 -2.556 1 92.6 65 TYR B O 1
ATOM 3028 N N . SER B 1 66 ? 24.892 6.243 -0.631 1 91.21 66 SER B N 1
ATOM 3029 C CA . SER B 1 66 ? 26.01 6.824 0.104 1 91.21 66 SER B CA 1
ATOM 3030 C C . SER B 1 66 ? 27.254 5.948 0.001 1 91.21 66 SER B C 1
ATOM 3032 O O . SER B 1 66 ? 28.369 6.456 -0.134 1 91.21 66 SER B O 1
ATOM 3034 N N . GLU B 1 67 ? 27.04 4.691 0.06 1 92.03 67 GLU B N 1
ATOM 3035 C CA . GLU B 1 67 ? 28.156 3.758 -0.057 1 92.03 67 GLU B CA 1
ATOM 3036 C C . GLU B 1 67 ? 28.776 3.811 -1.451 1 92.03 67 GLU B C 1
ATOM 3038 O O . GLU B 1 67 ? 30.001 3.813 -1.592 1 92.03 67 GLU B O 1
ATOM 3043 N N . VAL B 1 68 ? 27.99 3.865 -2.381 1 92.89 68 VAL B N 1
ATOM 3044 C CA . VAL B 1 68 ? 28.47 3.949 -3.756 1 92.89 68 VAL B CA 1
ATOM 3045 C C . VAL B 1 68 ? 29.279 5.231 -3.944 1 92.89 68 VAL B C 1
ATOM 3047 O O . VAL B 1 68 ? 30.365 5.208 -4.526 1 92.89 68 VAL B O 1
ATOM 3050 N N . THR B 1 69 ? 28.758 6.257 -3.446 1 92.52 69 THR B N 1
ATOM 3051 C CA . THR B 1 69 ? 29.44 7.542 -3.555 1 92.52 69 THR B CA 1
ATOM 3052 C C . THR B 1 69 ? 30.794 7.496 -2.853 1 92.52 69 THR B C 1
ATOM 3054 O O . THR B 1 69 ? 31.797 7.966 -3.395 1 92.52 69 THR B O 1
ATOM 3057 N N . PHE B 1 70 ? 30.857 6.85 -1.706 1 92.33 70 PHE B N 1
ATOM 3058 C CA . PHE B 1 70 ? 32.085 6.701 -0.933 1 92.33 70 PHE B CA 1
ATOM 3059 C C . PHE B 1 70 ? 33.113 5.881 -1.702 1 92.33 70 PHE B C 1
ATOM 3061 O O . PHE B 1 70 ? 34.275 6.279 -1.814 1 92.33 70 PHE B O 1
ATOM 3068 N N . LEU B 1 71 ? 32.656 4.81 -2.216 1 93.71 71 LEU B N 1
ATOM 3069 C CA . LEU B 1 71 ? 33.559 3.915 -2.93 1 93.71 71 LEU B CA 1
ATOM 3070 C C . LEU B 1 71 ? 34.085 4.574 -4.201 1 93.71 71 LEU B C 1
ATOM 3072 O O . LEU B 1 71 ? 35.25 4.395 -4.562 1 93.71 71 LEU B O 1
ATOM 3076 N N . LYS B 1 72 ? 33.255 5.346 -4.808 1 93.82 72 LYS B N 1
ATOM 3077 C CA . LYS B 1 72 ? 33.675 6.053 -6.014 1 93.82 72 LYS B CA 1
ATOM 3078 C C . LYS B 1 72 ? 34.714 7.123 -5.69 1 93.82 72 LYS B C 1
ATOM 3080 O O . LYS B 1 72 ? 35.672 7.314 -6.442 1 93.82 72 LYS B O 1
ATOM 3085 N N . ILE B 1 73 ? 34.523 7.749 -4.618 1 92.95 73 ILE B N 1
ATOM 3086 C CA . ILE B 1 73 ? 35.483 8.756 -4.18 1 92.95 73 ILE B CA 1
ATOM 3087 C C . ILE B 1 73 ? 36.82 8.09 -3.86 1 92.95 73 ILE B C 1
ATOM 3089 O O . ILE B 1 73 ? 37.879 8.596 -4.239 1 92.95 73 ILE B O 1
ATOM 3093 N N . LEU B 1 74 ? 36.766 6.98 -3.17 1 92.9 74 LEU B N 1
ATOM 3094 C CA . LEU B 1 74 ? 37.97 6.242 -2.804 1 92.9 74 LEU B CA 1
ATOM 3095 C C . LEU B 1 74 ? 38.742 5.81 -4.047 1 92.9 74 LEU B C 1
ATOM 3097 O O . LEU B 1 74 ? 39.971 5.903 -4.083 1 92.9 74 LEU B O 1
ATOM 3101 N N . LEU B 1 75 ? 38.104 5.413 -5.021 1 94.42 75 LEU B N 1
ATOM 3102 C CA . LEU B 1 75 ? 38.739 4.998 -6.267 1 94.42 75 LEU B CA 1
ATOM 3103 C C . LEU B 1 75 ? 39.372 6.189 -6.978 1 94.42 75 LEU B C 1
ATOM 3105 O O . LEU B 1 75 ? 40.5 6.098 -7.468 1 94.42 75 LEU B O 1
ATOM 3109 N N . ALA B 1 76 ? 38.632 7.214 -7.015 1 93.6 76 ALA B N 1
ATOM 3110 C CA . ALA B 1 76 ? 39.131 8.423 -7.665 1 93.6 76 ALA B CA 1
ATOM 3111 C C . ALA B 1 76 ? 40.383 8.945 -6.965 1 93.6 76 ALA B C 1
ATOM 3113 O O . ALA B 1 76 ? 41.339 9.365 -7.621 1 93.6 76 ALA B O 1
ATOM 3114 N N . GLU B 1 77 ? 40.369 8.857 -5.686 1 93.21 77 GLU B N 1
ATOM 3115 C CA . GLU B 1 77 ? 41.502 9.337 -4.901 1 93.21 77 GLU B CA 1
ATOM 3116 C C . GLU B 1 77 ? 42.746 8.489 -5.153 1 93.21 77 GLU B C 1
ATOM 3118 O O . GLU B 1 77 ? 43.871 8.975 -5.023 1 93.21 77 GLU B O 1
ATOM 3123 N N . ASN B 1 78 ? 42.653 7.3 -5.509 1 93.2 78 ASN B N 1
ATOM 3124 C CA . ASN B 1 78 ? 43.779 6.406 -5.753 1 93.2 78 ASN B CA 1
ATOM 3125 C C . ASN B 1 78 ? 44.089 6.287 -7.242 1 93.2 78 ASN B C 1
ATOM 3127 O O . ASN B 1 78 ? 44.859 5.417 -7.653 1 93.2 78 ASN B O 1
ATOM 3131 N N . GLY B 1 79 ? 43.345 7.081 -8.032 1 92.02 79 GLY B N 1
ATOM 3132 C CA . GLY B 1 79 ? 43.641 7.19 -9.451 1 92.02 79 GLY B CA 1
ATOM 3133 C C . GLY B 1 79 ? 43.123 6.017 -10.261 1 92.02 79 GLY B C 1
ATOM 3134 O O . GLY B 1 79 ? 43.688 5.677 -11.303 1 92.02 79 GLY B O 1
ATOM 3135 N N . ILE B 1 80 ? 42.219 5.361 -9.67 1 91.88 80 ILE B N 1
ATOM 3136 C CA . ILE B 1 80 ? 41.682 4.208 -10.384 1 91.88 80 ILE B CA 1
ATOM 3137 C C . ILE B 1 80 ? 40.46 4.627 -11.196 1 91.88 80 ILE B C 1
ATOM 3139 O O . ILE B 1 80 ? 39.524 5.225 -10.659 1 91.88 80 ILE B O 1
ATOM 3143 N N . ALA B 1 81 ? 40.446 4.474 -12.433 1 88.18 81 ALA B N 1
ATOM 3144 C CA . ALA B 1 81 ? 39.322 4.799 -13.308 1 88.18 81 ALA B CA 1
ATOM 3145 C C . ALA B 1 81 ? 38.248 3.717 -13.245 1 88.18 81 ALA B C 1
ATOM 3147 O O . ALA B 1 81 ? 38.559 2.524 -13.229 1 88.18 81 ALA B O 1
ATOM 3148 N N . ILE B 1 82 ? 37.109 4.086 -13.056 1 85.75 82 ILE B N 1
ATOM 3149 C CA . ILE B 1 82 ? 35.993 3.147 -13.025 1 85.75 82 ILE B CA 1
ATOM 3150 C C . ILE B 1 82 ? 35.58 2.789 -14.451 1 85.75 82 ILE B C 1
ATOM 3152 O O . ILE B 1 82 ? 35.161 3.658 -15.219 1 85.75 82 ILE B O 1
ATOM 3156 N N . PRO B 1 83 ? 35.852 1.61 -14.757 1 81.23 83 PRO B N 1
ATOM 3157 C CA . PRO B 1 83 ? 35.515 1.216 -16.127 1 81.23 83 PRO B CA 1
ATOM 3158 C C . PRO B 1 83 ? 34.038 1.42 -16.454 1 81.23 83 PRO B C 1
ATOM 3160 O O . PRO B 1 83 ? 33.189 1.356 -15.56 1 81.23 83 PRO B O 1
ATOM 3163 N N . GLU B 1 84 ? 33.765 2.156 -17.577 1 68.92 84 GLU B N 1
ATOM 3164 C CA . GLU B 1 84 ? 32.377 2.256 -18.019 1 68.92 84 GLU B CA 1
ATOM 3165 C C . GLU B 1 84 ? 31.723 0.88 -18.099 1 68.92 84 GLU B C 1
ATOM 3167 O O . GLU B 1 84 ? 32.313 -0.065 -18.626 1 68.92 84 GLU B O 1
ATOM 3172 N N . ARG B 1 85 ? 31.102 0.474 -17.148 1 56.71 85 ARG B N 1
ATOM 3173 C CA . ARG B 1 85 ? 30.444 -0.828 -17.194 1 56.71 85 ARG B CA 1
ATOM 3174 C C . ARG B 1 85 ? 29.734 -1.035 -18.527 1 56.71 85 ARG B C 1
ATOM 3176 O O . ARG B 1 85 ? 28.907 -0.215 -18.931 1 56.71 85 ARG B O 1
ATOM 3183 N N . PRO B 1 86 ? 30.388 -1.666 -19.583 1 44.05 86 PRO B N 1
ATOM 3184 C CA . PRO B 1 86 ? 29.642 -1.894 -20.823 1 44.05 86 PRO B CA 1
ATOM 3185 C C . PRO B 1 86 ? 28.193 -2.306 -20.572 1 44.05 86 PRO B C 1
ATOM 3187 O O . PRO B 1 86 ? 27.889 -2.908 -19.539 1 44.05 86 PRO B O 1
ATOM 3190 N N . GLU B 1 87 ? 27.221 -1.617 -20.941 1 44.02 87 GLU B N 1
ATOM 3191 C CA . GLU B 1 87 ? 25.912 -2.238 -21.12 1 44.02 87 GLU B CA 1
ATOM 3192 C C . GLU B 1 87 ? 26.047 -3.691 -21.568 1 44.02 87 GLU B C 1
ATOM 3194 O O . GLU B 1 87 ? 26.509 -3.962 -22.678 1 44.02 87 GLU B O 1
ATOM 3199 N N . VAL B 1 88 ? 26.656 -4.683 -20.876 1 35.9 88 VAL B N 1
ATOM 3200 C CA . VAL B 1 88 ? 26.75 -6.044 -21.396 1 35.9 88 VAL B CA 1
ATOM 3201 C C . VAL B 1 88 ? 25.445 -6.421 -22.094 1 35.9 88 VAL B C 1
ATOM 3203 O O . VAL B 1 88 ? 24.392 -6.496 -21.457 1 35.9 88 VAL B O 1
ATOM 3206 N N . THR B 1 89 ? 25.302 -6.306 -23.27 1 33.88 89 THR B N 1
ATOM 3207 C CA . THR B 1 89 ? 24.659 -7.305 -24.117 1 33.88 89 THR B CA 1
ATOM 3208 C C . THR B 1 89 ? 25.008 -8.716 -23.649 1 33.88 89 THR B C 1
ATOM 3210 O O . THR B 1 89 ? 25.996 -8.913 -22.939 1 33.88 89 THR B O 1
ATOM 3213 N N . HIS B 1 90 ? 24.462 -10.016 -24.014 1 31.48 90 HIS B N 1
ATOM 3214 C CA . HIS B 1 90 ? 24.578 -11.442 -23.73 1 31.48 90 HIS B CA 1
ATOM 3215 C C . HIS B 1 90 ? 26.037 -11.858 -23.581 1 31.48 90 HIS B C 1
ATOM 3217 O O . HIS B 1 90 ? 26.33 -13.025 -23.315 1 31.48 90 HIS B O 1
ATOM 3223 N N . GLY B 1 91 ? 27.093 -11.409 -24.32 1 29.78 91 GLY B N 1
ATOM 3224 C CA . GLY B 1 91 ? 28.21 -12.327 -24.471 1 29.78 91 GLY B CA 1
ATOM 3225 C C . GLY B 1 91 ? 29.072 -12.428 -23.227 1 29.78 91 GLY B C 1
ATOM 3226 O O . GLY B 1 91 ? 29.391 -13.53 -22.774 1 29.78 91 GLY B O 1
ATOM 3227 N N . GLY B 1 92 ? 30.27 -11.603 -23.088 1 30.5 92 GLY B N 1
ATOM 3228 C CA . GLY B 1 92 ? 31.481 -11.96 -22.365 1 30.5 92 GLY B CA 1
ATOM 3229 C C . GLY B 1 92 ? 31.349 -11.797 -20.863 1 30.5 92 GLY B C 1
ATOM 3230 O O . GLY B 1 92 ? 30.462 -11.087 -20.386 1 30.5 92 GLY B O 1
ATOM 3231 N N . GLU B 1 93 ? 31.949 -12.71 -19.967 1 33.02 93 GLU B N 1
ATOM 3232 C CA . GLU B 1 93 ? 32.005 -13.159 -18.579 1 33.02 93 GLU B CA 1
ATOM 3233 C C . GLU B 1 93 ? 32.281 -11.995 -17.633 1 33.02 93 GLU B C 1
ATOM 3235 O O . GLU B 1 93 ? 31.993 -12.078 -16.437 1 33.02 93 GLU B O 1
ATOM 3240 N N . ARG B 1 94 ? 33.454 -11.183 -17.832 1 31.8 94 ARG B N 1
ATOM 3241 C CA . ARG B 1 94 ? 34.094 -10.621 -16.647 1 31.8 94 ARG B CA 1
ATOM 3242 C C . ARG B 1 94 ? 33.237 -9.519 -16.033 1 31.8 94 ARG B C 1
ATOM 3244 O O . ARG B 1 94 ? 33.537 -9.026 -14.944 1 31.8 94 ARG B O 1
ATOM 3251 N N . GLY B 1 95 ? 33.015 -8.457 -16.889 1 34.55 95 GLY B N 1
ATOM 3252 C CA . GLY B 1 95 ? 32.776 -7.108 -16.401 1 34.55 95 GLY B CA 1
ATOM 3253 C C . GLY B 1 95 ? 31.569 -7.009 -15.488 1 34.55 95 GLY B C 1
ATOM 3254 O O . GLY B 1 95 ? 30.75 -7.929 -15.431 1 34.55 95 GLY B O 1
ATOM 3255 N N . GLY B 1 96 ? 31.608 -5.946 -14.543 1 36.59 96 GLY B N 1
ATOM 3256 C CA . GLY B 1 96 ? 30.705 -5.522 -13.485 1 36.59 96 GLY B CA 1
ATOM 3257 C C . GLY B 1 96 ? 29.256 -5.453 -13.93 1 36.59 96 GLY B C 1
ATOM 3258 O O . GLY B 1 96 ? 28.939 -4.814 -14.935 1 36.59 96 GLY B O 1
ATOM 3259 N N . ASN B 1 97 ? 28.47 -6.512 -13.932 1 38.46 97 ASN B N 1
ATOM 3260 C CA . ASN B 1 97 ? 27.077 -6.859 -14.191 1 38.46 97 ASN B CA 1
ATOM 3261 C C . ASN B 1 97 ? 26.131 -5.744 -13.756 1 38.46 97 ASN B C 1
ATOM 3263 O O . ASN B 1 97 ? 26.01 -5.456 -12.564 1 38.46 97 ASN B O 1
ATOM 3267 N N . ILE B 1 98 ? 26.203 -4.543 -14.397 1 43.58 98 ILE B N 1
ATOM 3268 C CA . ILE B 1 98 ? 25.061 -3.666 -14.158 1 43.58 98 ILE B CA 1
ATOM 3269 C C . ILE B 1 98 ? 23.778 -4.493 -14.103 1 43.58 98 ILE B C 1
ATOM 3271 O O . ILE B 1 98 ? 23.438 -5.186 -15.065 1 43.58 98 ILE B O 1
ATOM 3275 N N . VAL B 1 99 ? 23.433 -4.976 -13.074 1 48.34 99 VAL B N 1
ATOM 3276 C CA . VAL B 1 99 ? 22.171 -5.678 -12.866 1 48.34 99 VAL B CA 1
ATOM 3277 C C . VAL B 1 99 ? 21.051 -4.96 -13.615 1 48.34 99 VAL B C 1
ATOM 3279 O O . VAL B 1 99 ? 20.698 -3.827 -13.279 1 48.34 99 VAL B O 1
ATOM 3282 N N . LYS B 1 100 ? 21.023 -4.955 -15.053 1 52.49 100 LYS B N 1
ATOM 3283 C CA . LYS B 1 100 ? 19.836 -4.529 -15.788 1 52.49 100 LYS B CA 1
ATOM 3284 C C . LYS B 1 100 ? 18.561 -4.894 -15.033 1 52.49 100 LYS B C 1
ATOM 3286 O O . LYS B 1 100 ? 18.51 -5.92 -14.351 1 52.49 100 LYS B O 1
ATOM 3291 N N . GLU B 1 101 ? 17.708 -3.941 -14.862 1 62.12 101 GLU B N 1
ATOM 3292 C CA . GLU B 1 101 ? 16.366 -4.133 -14.321 1 62.12 101 GLU B CA 1
ATOM 3293 C C . GLU B 1 101 ? 15.687 -5.348 -14.946 1 62.12 101 GLU B C 1
ATOM 3295 O O . GLU B 1 101 ? 15.496 -5.402 -16.163 1 62.12 101 GLU B O 1
ATOM 3300 N N . LYS B 1 102 ? 15.808 -6.524 -14.298 1 71.94 102 LYS B N 1
ATOM 3301 C CA . LYS B 1 102 ? 15.102 -7.697 -14.804 1 71.94 102 LYS B CA 1
ATOM 3302 C C . LYS B 1 102 ? 13.606 -7.427 -14.929 1 71.94 102 LYS B C 1
ATOM 3304 O O . LYS B 1 102 ? 12.962 -7.01 -13.964 1 71.94 102 LYS B O 1
ATOM 3309 N N . THR B 1 103 ? 13.136 -7.212 -16.17 1 81.49 103 THR B N 1
ATOM 3310 C CA . THR B 1 103 ? 11.717 -6.998 -16.428 1 81.49 103 THR B CA 1
ATOM 3311 C C . THR B 1 103 ? 11.081 -8.25 -17.026 1 81.49 103 THR B C 1
ATOM 3313 O O . THR B 1 103 ? 11.783 -9.121 -17.545 1 81.49 103 THR B O 1
ATOM 3316 N N . ILE B 1 104 ? 9.894 -8.424 -16.781 1 83.4 104 ILE B N 1
ATOM 3317 C CA . ILE B 1 104 ? 9.101 -9.506 -17.354 1 83.4 104 ILE B CA 1
ATOM 3318 C C . ILE B 1 104 ? 8.114 -8.94 -18.372 1 83.4 104 ILE B C 1
ATOM 3320 O O . ILE B 1 104 ? 7.487 -7.906 -18.129 1 83.4 104 ILE B O 1
ATOM 3324 N N . ALA B 1 105 ? 8.087 -9.543 -19.466 1 88.92 105 ALA B N 1
ATOM 3325 C CA . ALA B 1 105 ? 7.161 -9.122 -20.515 1 88.92 105 ALA B CA 1
ATOM 3326 C C . ALA B 1 105 ? 5.821 -9.841 -20.385 1 88.92 105 ALA B C 1
ATOM 3328 O O . ALA B 1 105 ? 5.779 -11.056 -20.182 1 88.92 105 ALA B O 1
ATOM 3329 N N . LEU B 1 106 ? 4.704 -9.11 -20.49 1 91.06 106 LEU B N 1
ATOM 3330 C CA . LEU B 1 106 ? 3.355 -9.638 -20.32 1 91.06 106 LEU B CA 1
ATOM 3331 C C . LEU B 1 106 ? 2.5 -9.353 -21.55 1 91.06 106 LEU B C 1
ATOM 3333 O O . LEU B 1 106 ? 2.73 -8.369 -22.257 1 91.06 106 LEU B O 1
ATOM 3337 N N . THR B 1 107 ? 1.57 -10.201 -21.826 1 91.49 107 THR B N 1
ATOM 3338 C CA . THR B 1 107 ? 0.598 -10.025 -22.9 1 91.49 107 THR B CA 1
ATOM 3339 C C . THR B 1 107 ? -0.782 -10.509 -22.466 1 91.49 107 THR B C 1
ATOM 3341 O O . THR B 1 107 ? -0.902 -11.284 -21.514 1 91.49 107 THR B O 1
ATOM 3344 N N . ILE B 1 108 ? -1.775 -9.937 -23.071 1 90.93 108 ILE B N 1
ATOM 3345 C CA . ILE B 1 108 ? -3.136 -10.412 -22.851 1 90.93 108 ILE B CA 1
ATOM 3346 C C . ILE B 1 108 ? -3.569 -11.299 -24.016 1 90.93 108 ILE B C 1
ATOM 3348 O O . ILE B 1 108 ? -3.41 -10.926 -25.181 1 90.93 108 ILE B O 1
ATOM 3352 N N . GLY B 1 109 ? -3.906 -12.471 -23.671 1 86.99 109 GLY B N 1
ATOM 3353 C CA . GLY B 1 109 ? -4.339 -13.391 -24.711 1 86.99 109 GLY B CA 1
ATOM 3354 C C . GLY B 1 109 ? -5.67 -14.051 -24.408 1 86.99 109 GLY B C 1
ATOM 3355 O O . GLY B 1 109 ? -6.212 -13.893 -23.312 1 86.99 109 GLY B O 1
ATOM 3356 N N . GLN B 1 110 ? -6.323 -14.51 -25.581 1 79.08 110 GLN B N 1
ATOM 3357 C CA . GLN B 1 110 ? -7.589 -15.224 -25.455 1 79.08 110 GLN B CA 1
ATOM 3358 C C . GLN B 1 110 ? -7.398 -16.723 -25.667 1 79.08 110 GLN B C 1
ATOM 3360 O O . GLN B 1 110 ? -6.63 -17.14 -26.536 1 79.08 110 GLN B O 1
ATOM 3365 N N . GLU B 1 111 ? -7.69 -17.521 -24.689 1 64.85 111 GLU B N 1
ATOM 3366 C CA . GLU B 1 111 ? -7.597 -18.965 -24.879 1 64.85 111 GLU B CA 1
ATOM 3367 C C . GLU B 1 111 ? -8.607 -19.452 -25.913 1 64.85 111 GLU B C 1
ATOM 3369 O O . GLU B 1 111 ? -9.781 -19.077 -25.867 1 64.85 111 GLU B O 1
ATOM 3374 N N . ASN B 1 112 ? -8.146 -19.63 -27.322 1 53.88 112 ASN B N 1
ATOM 3375 C CA . ASN B 1 112 ? -8.967 -20.06 -28.449 1 53.88 112 ASN B CA 1
ATOM 3376 C C . ASN B 1 112 ? -9.793 -21.295 -28.103 1 53.88 112 ASN B C 1
ATOM 3378 O O . ASN B 1 112 ? -10.676 -21.691 -28.866 1 53.88 112 ASN B O 1
ATOM 3382 N N . LYS B 1 113 ? -9.241 -22.283 -27.422 1 51.5 113 LYS B N 1
ATOM 3383 C CA . LYS B 1 113 ? -9.824 -23.61 -27.59 1 51.5 113 LYS B CA 1
ATOM 3384 C C . LYS B 1 113 ? -11.239 -23.665 -27.021 1 51.5 113 LYS B C 1
ATOM 3386 O O . LYS B 1 113 ? -11.984 -24.611 -27.285 1 51.5 113 LYS B O 1
ATOM 3391 N N . ARG B 1 114 ? -11.616 -23.085 -25.937 1 50.37 114 ARG B N 1
ATOM 3392 C CA . ARG B 1 114 ? -12.908 -23.439 -25.357 1 50.37 114 ARG B CA 1
ATOM 3393 C C . ARG B 1 114 ? -13.952 -22.367 -25.649 1 50.37 114 ARG B C 1
ATOM 3395 O O . ARG B 1 114 ? -13.606 -21.231 -25.982 1 50.37 114 ARG B O 1
ATOM 3402 N N . LYS B 1 115 ? -15.123 -22.722 -25.852 1 50.83 115 LYS B N 1
ATOM 3403 C CA . LYS B 1 115 ? -16.337 -21.94 -26.068 1 50.83 115 LYS B CA 1
ATOM 3404 C C . LYS B 1 115 ? -16.318 -20.656 -25.245 1 50.83 115 LYS B C 1
ATOM 3406 O O . LYS B 1 115 ? -16.911 -19.65 -25.641 1 50.83 115 LYS B O 1
ATOM 3411 N N . ASN B 1 116 ? -15.868 -20.754 -24.018 1 52.75 116 ASN B N 1
ATOM 3412 C CA . ASN B 1 116 ? -15.865 -19.579 -23.152 1 52.75 116 ASN B CA 1
ATOM 3413 C C . ASN B 1 116 ? -14.518 -18.862 -23.185 1 52.75 116 ASN B C 1
ATOM 3415 O O . ASN B 1 116 ? -13.551 -19.322 -22.576 1 52.75 116 ASN B O 1
ATOM 3419 N N . ARG B 1 117 ? -14.285 -17.966 -24.25 1 63.7 117 ARG B N 1
ATOM 3420 C CA . ARG B 1 117 ? -13.117 -17.161 -24.591 1 63.7 117 ARG B CA 1
ATOM 3421 C C . ARG B 1 117 ? -12.682 -16.299 -23.411 1 63.7 117 ARG B C 1
ATOM 3423 O O . ARG B 1 117 ? -13.261 -15.24 -23.161 1 63.7 117 ARG B O 1
ATOM 3430 N N . ARG B 1 118 ? -11.996 -17.008 -22.48 1 79.47 118 ARG B N 1
ATOM 3431 C CA . ARG B 1 118 ? -11.543 -16.246 -21.321 1 79.47 118 ARG B CA 1
ATOM 3432 C C . ARG B 1 118 ? -10.235 -15.521 -21.619 1 79.47 118 ARG B C 1
ATOM 3434 O O . ARG B 1 118 ? -9.351 -16.07 -22.28 1 79.47 118 ARG B O 1
ATOM 3441 N N . LYS B 1 119 ? -10.227 -14.273 -21.392 1 88.5 119 LYS B N 1
ATOM 3442 C CA . LYS B 1 119 ? -9.012 -13.473 -21.516 1 88.5 119 LYS B CA 1
ATOM 3443 C C . LYS B 1 119 ? -8.104 -13.66 -20.304 1 88.5 119 LYS B C 1
ATOM 3445 O O . LYS B 1 119 ? -8.585 -13.876 -19.189 1 88.5 119 LYS B O 1
ATOM 3450 N N . GLN B 1 120 ? -6.85 -13.82 -20.609 1 89.8 120 GLN B N 1
ATOM 3451 C CA . GLN B 1 120 ? -5.883 -14.011 -19.533 1 89.8 120 GLN B CA 1
ATOM 3452 C C . GLN B 1 120 ? -4.584 -13.263 -19.822 1 89.8 120 GLN B C 1
ATOM 3454 O O . GLN B 1 120 ? -4.255 -13.006 -20.981 1 89.8 120 GLN B O 1
ATOM 3459 N N . ILE B 1 121 ? -3.915 -12.824 -18.76 1 91 121 ILE B N 1
ATOM 3460 C CA . ILE B 1 121 ? -2.578 -12.249 -18.866 1 91 121 ILE B CA 1
ATOM 3461 C C . ILE B 1 121 ? -1.541 -13.366 -18.949 1 91 121 ILE B C 1
ATOM 3463 O O . ILE B 1 121 ? -1.569 -14.308 -18.154 1 91 121 ILE B O 1
ATOM 3467 N N . TYR B 1 122 ? -0.607 -13.31 -19.901 1 90.13 122 TYR B N 1
ATOM 3468 C CA . TYR B 1 122 ? 0.439 -14.31 -20.086 1 90.13 122 TYR B CA 1
ATOM 3469 C C . TYR B 1 122 ? 1.821 -13.694 -19.901 1 90.13 122 TYR B C 1
ATOM 3471 O O . TYR B 1 122 ? 2.044 -12.535 -20.257 1 90.13 122 TYR B O 1
ATOM 3479 N N . VAL B 1 123 ? 2.631 -14.508 -19.259 1 86.9 123 VAL B N 1
ATOM 3480 C CA . VAL B 1 123 ? 4.036 -14.126 -19.167 1 86.9 123 VAL B CA 1
ATOM 3481 C C . VAL B 1 123 ? 4.779 -14.583 -20.421 1 86.9 123 VAL B C 1
ATOM 3483 O O . VAL B 1 123 ? 4.683 -15.747 -20.817 1 86.9 123 VAL B O 1
ATOM 3486 N N . GLN B 1 124 ? 5.393 -13.559 -21.101 1 79.56 124 GLN B N 1
ATOM 3487 C CA . GLN B 1 124 ? 6.153 -13.917 -22.294 1 79.56 124 GLN B CA 1
ATOM 3488 C C . GLN B 1 124 ? 7.533 -14.454 -21.927 1 79.56 124 GLN B C 1
ATOM 3490 O O . GLN B 1 124 ? 8.264 -13.826 -21.158 1 79.56 124 GLN B O 1
ATOM 3495 N N . GLN B 1 125 ? 7.672 -15.659 -21.745 1 60.82 125 GLN B N 1
ATOM 3496 C CA . GLN B 1 125 ? 9.015 -16.197 -21.555 1 60.82 125 GLN B CA 1
ATOM 3497 C C . GLN B 1 125 ? 9.918 -15.853 -22.736 1 60.82 125 GLN B C 1
ATOM 3499 O O . GLN B 1 125 ? 9.544 -16.063 -23.892 1 60.82 125 GLN B O 1
ATOM 3504 N N . MET B 1 126 ? 10.736 -14.765 -22.702 1 47.7 126 MET B N 1
ATOM 3505 C CA . MET B 1 126 ? 11.702 -14.555 -23.776 1 47.7 126 MET B CA 1
ATOM 3506 C C . MET B 1 126 ? 12.315 -15.878 -24.223 1 47.7 126 MET B C 1
ATOM 3508 O O . MET B 1 126 ? 12.689 -16.707 -23.391 1 47.7 126 MET B O 1
ATOM 3512 N N . PRO B 1 127 ? 12.14 -16.338 -25.419 1 40.37 127 PRO B N 1
ATOM 3513 C CA . PRO B 1 127 ? 12.873 -17.51 -25.902 1 40.37 127 PRO B CA 1
ATOM 3514 C C . PRO B 1 127 ? 14.332 -17.522 -25.451 1 40.37 127 PRO B C 1
ATOM 3516 O O . PRO B 1 127 ? 14.985 -16.476 -25.436 1 40.37 127 PRO B O 1
ATOM 3519 N N . ARG B 1 128 ? 14.811 -18.319 -24.501 1 37.83 128 ARG B N 1
ATOM 3520 C CA . ARG B 1 128 ? 16.247 -18.574 -24.458 1 37.83 128 ARG B CA 1
ATOM 3521 C C . ARG B 1 128 ? 16.853 -18.53 -25.857 1 37.83 128 ARG B C 1
ATOM 3523 O O . ARG B 1 128 ? 16.232 -18.98 -26.823 1 37.83 128 ARG B O 1
ATOM 3530 N N . GLU B 1 129 ? 17.745 -17.632 -26.15 1 34.83 129 GLU B N 1
ATOM 3531 C CA . GLU B 1 129 ? 18.542 -17.688 -27.371 1 34.83 129 GLU B CA 1
ATOM 3532 C C . GLU B 1 129 ? 18.749 -19.128 -27.83 1 34.83 129 GLU B C 1
ATOM 3534 O O . GLU B 1 129 ? 19.184 -19.978 -27.049 1 34.83 129 GLU B O 1
ATOM 3539 N N . PRO B 1 130 ? 18.007 -19.644 -28.738 1 34.14 130 PRO B N 1
ATOM 3540 C CA . PRO B 1 130 ? 18.524 -20.883 -29.324 1 34.14 130 PRO B CA 1
ATOM 3541 C C . PRO B 1 130 ? 20.043 -20.874 -29.48 1 34.14 130 PRO B C 1
ATOM 3543 O O . PRO B 1 130 ? 20.619 -19.863 -29.889 1 34.14 130 PRO B O 1
ATOM 3546 N N . SER B 1 131 ? 20.917 -21.32 -28.561 1 33.72 131 SER B N 1
ATOM 3547 C CA . SER B 1 131 ? 22.253 -21.607 -29.073 1 33.72 131 SER B CA 1
ATOM 3548 C C . SER B 1 131 ? 22.207 -22.014 -30.542 1 33.72 131 SER B C 1
ATOM 3550 O O . SER B 1 131 ? 21.416 -22.878 -30.928 1 33.72 131 SER B O 1
ATOM 3552 N N . SER B 1 132 ? 22.549 -21.127 -31.439 1 34.13 132 SER B N 1
ATOM 3553 C CA . SER B 1 132 ? 22.746 -21.189 -32.883 1 34.13 132 SER B CA 1
A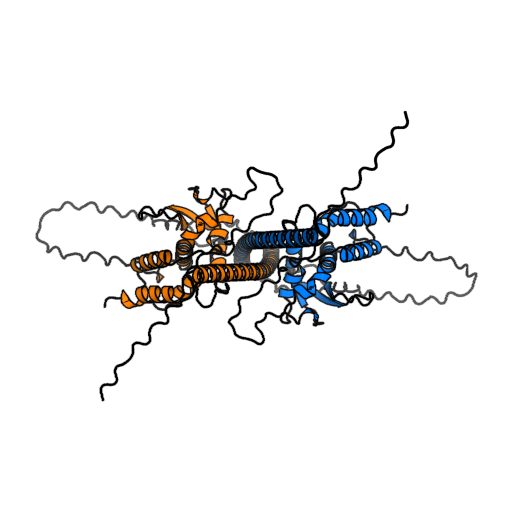TOM 3554 C C . SER B 1 132 ? 23.386 -22.51 -33.298 1 34.13 132 SER B C 1
ATOM 3556 O O . SER B 1 132 ? 24.146 -22.56 -34.267 1 34.13 132 SER B O 1
ATOM 3558 N N . ASN B 1 133 ? 23.858 -23.412 -32.366 1 29.93 133 ASN B N 1
ATOM 3559 C CA . ASN B 1 133 ? 24.499 -24.384 -33.245 1 29.93 133 ASN B CA 1
ATOM 3560 C C . ASN B 1 133 ? 23.522 -24.932 -34.282 1 29.93 133 ASN B C 1
ATOM 3562 O O . ASN B 1 133 ? 22.459 -25.446 -33.928 1 29.93 133 ASN B O 1
ATOM 3566 N N . PRO B 1 134 ? 23.562 -24.281 -35.46 1 31.13 134 PRO B N 1
ATOM 3567 C CA . PRO B 1 134 ? 22.786 -24.737 -36.615 1 31.13 134 PRO B CA 1
ATOM 3568 C C . PRO B 1 134 ? 22.724 -26.259 -36.721 1 31.13 134 PRO B C 1
ATOM 3570 O O . PRO B 1 134 ? 23.752 -26.932 -36.614 1 31.13 134 PRO B O 1
ATOM 3573 N N . PRO B 1 135 ? 21.687 -26.856 -36.167 1 28.75 135 PRO B N 1
ATOM 3574 C CA . PRO B 1 135 ? 21.754 -28.297 -36.423 1 28.75 135 PRO B CA 1
ATOM 3575 C C . PRO B 1 135 ? 22.176 -28.623 -37.853 1 28.75 135 PRO B C 1
ATOM 3577 O O . PRO B 1 135 ? 21.678 -28.012 -38.802 1 28.75 135 PRO B O 1
ATOM 3580 N N . GLN B 1 136 ? 23.526 -28.772 -38.058 1 26.86 136 GLN B N 1
ATOM 3581 C CA . GLN B 1 136 ? 24.052 -29.297 -39.313 1 26.86 136 GLN B CA 1
ATOM 3582 C C . GLN B 1 136 ? 23.078 -30.285 -39.948 1 26.86 136 GLN B C 1
ATOM 3584 O O . GLN B 1 136 ? 22.65 -31.244 -39.302 1 26.86 136 GLN B O 1
ATOM 3589 N N . LEU B 1 137 ? 22.267 -29.732 -40.822 1 26.6 137 LEU B N 1
ATOM 3590 C CA . LEU B 1 137 ? 21.459 -30.53 -41.737 1 26.6 137 LEU B CA 1
ATOM 3591 C C . LEU B 1 137 ? 22.242 -31.735 -42.246 1 26.6 137 LEU B C 1
ATOM 3593 O O . LEU B 1 137 ? 23.247 -31.578 -42.943 1 26.6 137 LEU B O 1
ATOM 3597 N N . ILE B 1 138 ? 22.532 -32.684 -41.3 1 26.93 138 ILE B N 1
ATOM 3598 C CA . ILE B 1 138 ? 23.134 -33.9 -41.837 1 26.93 138 ILE B CA 1
ATOM 3599 C C . ILE B 1 138 ? 22.398 -34.322 -43.106 1 26.93 138 ILE B C 1
ATOM 3601 O O . ILE B 1 138 ? 21.178 -34.507 -43.092 1 26.93 138 ILE B O 1
ATOM 3605 N N . THR B 1 139 ? 22.897 -33.758 -44.205 1 27.11 139 THR B N 1
ATOM 3606 C CA . THR B 1 139 ? 22.536 -34.19 -45.55 1 27.11 139 THR B CA 1
ATOM 3607 C C . THR B 1 139 ? 22.349 -35.704 -45.6 1 27.11 139 THR B C 1
ATOM 3609 O O . THR B 1 139 ? 23.165 -36.454 -45.059 1 27.11 139 THR B O 1
ATOM 3612 N N . PRO B 1 140 ? 21.065 -36.086 -45.895 1 25.05 140 PRO B N 1
ATOM 3613 C CA . PRO B 1 140 ? 20.751 -37.515 -45.964 1 25.05 140 PRO B CA 1
ATOM 3614 C C . PRO B 1 140 ? 21.76 -38.301 -46.798 1 25.05 140 PRO B C 1
ATOM 3616 O O . PRO B 1 140 ? 22.107 -37.886 -47.906 1 25.05 140 PRO B O 1
ATOM 3619 N N . PRO B 1 141 ? 22.821 -38.864 -46.15 1 26.47 141 PRO B N 1
ATOM 3620 C CA . PRO B 1 141 ? 23.693 -39.658 -47.019 1 26.47 141 PRO B CA 1
ATOM 3621 C C . PRO B 1 141 ? 22.913 -40.509 -48.019 1 26.47 141 PRO B C 1
ATOM 3623 O O . PRO B 1 141 ? 21.737 -40.807 -47.796 1 26.47 141 PRO B O 1
ATOM 3626 N N . LEU B 1 142 ? 23.283 -40.414 -49.263 1 24.52 142 LEU B N 1
ATOM 3627 C CA . LEU B 1 142 ? 22.89 -41.268 -50.378 1 24.52 142 LEU B CA 1
ATOM 3628 C C . LEU B 1 142 ? 22.858 -42.733 -49.955 1 24.52 142 LEU B C 1
ATOM 3630 O O . LEU B 1 142 ? 23.826 -43.24 -49.384 1 24.52 142 LEU B O 1
ATOM 3634 N N . SER B 1 143 ? 21.614 -43.305 -49.7 1 23.39 143 SER B N 1
ATOM 3635 C CA . SER B 1 143 ? 21.241 -44.679 -49.381 1 23.39 143 SER B CA 1
ATOM 3636 C C . SER B 1 143 ? 21.937 -45.67 -50.307 1 23.39 143 SER B C 1
ATOM 3638 O O . SER B 1 143 ? 21.488 -45.896 -51.433 1 23.39 143 SER B O 1
ATOM 3640 N N . GLY B 1 144 ? 23.255 -45.635 -50.513 1 22.54 144 GLY B N 1
ATOM 3641 C CA . GLY B 1 144 ? 23.546 -46.904 -51.16 1 22.54 144 GLY B CA 1
ATOM 3642 C C . GLY B 1 144 ? 22.91 -48.09 -50.46 1 22.54 144 GLY B C 1
ATOM 3643 O O . GLY B 1 144 ? 22.25 -47.93 -49.431 1 22.54 144 GLY B O 1
ATOM 3644 N N . SER B 1 145 ? 23.638 -49.309 -50.524 1 23.89 145 SER B N 1
ATOM 3645 C CA . SER B 1 145 ? 23.286 -50.722 -50.617 1 23.89 145 SER B CA 1
ATOM 3646 C C . SER B 1 145 ? 22.688 -51.23 -49.309 1 23.89 145 SER B C 1
ATOM 3648 O O . SER B 1 145 ? 21.605 -51.818 -49.302 1 23.89 145 SER B O 1
ATOM 3650 N N . THR B 1 146 ? 23.605 -51.941 -48.535 1 23.59 146 THR B N 1
ATOM 3651 C CA . THR B 1 146 ? 23.472 -53.281 -47.974 1 23.59 146 THR B CA 1
ATOM 3652 C C . THR B 1 146 ? 22.562 -53.267 -46.749 1 23.59 146 THR B C 1
ATOM 3654 O O . THR B 1 146 ? 22.324 -52.212 -46.158 1 23.59 146 THR B O 1
ATOM 3657 N N . GLY B 1 147 ? 22.443 -54.518 -46.053 1 23.96 147 GLY B N 1
ATOM 3658 C CA . GLY B 1 147 ? 21.552 -55.337 -45.246 1 23.96 147 GLY B CA 1
ATOM 3659 C C . GLY B 1 147 ? 21.377 -54.812 -43.833 1 23.96 147 GLY B C 1
ATOM 3660 O O . GLY B 1 147 ? 20.77 -55.476 -42.99 1 23.96 147 GLY B O 1
ATOM 3661 N N . SER B 1 148 ? 22.221 -53.787 -43.441 1 23.81 148 SER B N 1
ATOM 3662 C CA . SER B 1 148 ? 22.45 -53.801 -42 1 23.81 148 SER B CA 1
ATOM 3663 C C . SER B 1 148 ? 21.157 -53.545 -41.232 1 23.81 148 SER B C 1
ATOM 3665 O O . SER B 1 148 ? 20.263 -52.854 -41.725 1 23.81 148 SER B O 1
ATOM 3667 N N . GLY B 1 149 ? 20.88 -54.436 -40.191 1 23.77 149 GLY B N 1
ATOM 3668 C CA . GLY B 1 149 ? 19.813 -54.557 -39.21 1 23.77 149 GLY B CA 1
ATOM 3669 C C . GLY B 1 149 ? 19.471 -53.243 -38.535 1 23.77 149 GLY B C 1
ATOM 3670 O O . GLY B 1 149 ? 20.364 -52.502 -38.119 1 23.77 149 GLY B O 1
ATOM 3671 N N . TYR B 1 150 ? 18.456 -52.578 -39.024 1 22.62 150 TYR B N 1
ATOM 3672 C CA . TYR B 1 150 ? 17.87 -51.306 -38.616 1 22.62 150 TYR B CA 1
ATOM 3673 C C . TYR B 1 150 ? 17.593 -51.289 -37.118 1 22.62 150 TYR B C 1
ATOM 3675 O O . TYR B 1 150 ? 16.668 -51.953 -36.644 1 22.62 150 TYR B O 1
ATOM 3683 N N . THR B 1 151 ? 18.757 -51.48 -36.312 1 25.29 151 THR B N 1
ATOM 3684 C CA . THR B 1 151 ? 18.431 -51.326 -34.898 1 25.29 151 THR B CA 1
ATOM 3685 C C . THR B 1 151 ? 17.567 -50.088 -34.674 1 25.29 151 THR B C 1
ATOM 3687 O O . THR B 1 151 ? 17.803 -49.042 -35.281 1 25.29 151 THR B O 1
ATOM 3690 N N . SER B 1 152 ? 16.28 -50.334 -34.385 1 26.62 152 SER B N 1
ATOM 3691 C CA . SER B 1 152 ? 15.24 -49.43 -33.905 1 26.62 152 SER B CA 1
ATOM 3692 C C . SER B 1 152 ? 15.811 -48.384 -32.954 1 26.62 152 SER B C 1
ATOM 3694 O O . SER B 1 152 ? 16.357 -48.726 -31.903 1 26.62 152 SER B O 1
ATOM 3696 N N . SER B 1 153 ? 16.579 -47.45 -33.483 1 30.23 153 SER B N 1
ATOM 3697 C CA . SER B 1 153 ? 16.967 -46.333 -32.628 1 30.23 153 SER B CA 1
ATOM 3698 C C . SER B 1 153 ? 15.789 -45.835 -31.799 1 30.23 153 SER B C 1
ATOM 3700 O O . SER B 1 153 ? 14.723 -45.536 -32.341 1 30.23 153 SER B O 1
ATOM 3702 N N . THR B 1 154 ? 15.628 -46.447 -30.619 1 30.9 154 THR B N 1
ATOM 3703 C CA . THR B 1 154 ? 14.773 -45.924 -29.559 1 30.9 154 THR B CA 1
ATOM 3704 C C . THR B 1 154 ? 14.782 -44.398 -29.561 1 30.9 154 THR B C 1
ATOM 3706 O O . THR B 1 154 ? 15.848 -43.778 -29.564 1 30.9 154 THR B O 1
ATOM 3709 N N . PHE B 1 155 ? 13.847 -43.762 -30.303 1 31.75 155 PHE B N 1
ATOM 3710 C CA . PHE B 1 155 ? 13.508 -42.349 -30.179 1 31.75 155 PHE B CA 1
ATOM 3711 C C . PHE B 1 155 ? 13.841 -41.832 -28.784 1 31.75 155 PHE B C 1
ATOM 3713 O O . PHE B 1 155 ? 13.669 -42.547 -27.795 1 31.75 155 PHE B O 1
ATOM 3720 N N . PRO B 1 156 ? 14.822 -41.034 -28.63 1 35.24 156 PRO B N 1
ATOM 3721 C CA . PRO B 1 156 ? 15.078 -40.411 -27.329 1 35.24 156 PRO B CA 1
ATOM 3722 C C . PRO B 1 156 ? 13.799 -40.149 -26.537 1 35.24 156 PRO B C 1
ATOM 3724 O O . PRO B 1 156 ? 12.716 -40.06 -27.12 1 35.24 156 PRO B O 1
ATOM 3727 N N . ASP B 1 157 ? 13.664 -40.59 -25.258 1 36.09 157 ASP B N 1
ATOM 3728 C CA . ASP B 1 157 ? 12.769 -40.297 -24.142 1 36.09 157 ASP B CA 1
ATOM 3729 C C . ASP B 1 157 ? 12.227 -38.872 -24.234 1 36.09 157 ASP B C 1
ATOM 3731 O O . ASP B 1 157 ? 12.995 -37.916 -24.355 1 36.09 157 ASP B O 1
ATOM 3735 N N . SER B 1 158 ? 11.202 -38.452 -24.954 1 41.31 158 SER B N 1
ATOM 3736 C CA . SER B 1 158 ? 10.378 -37.258 -24.786 1 41.31 158 SER B CA 1
ATOM 3737 C C . SER B 1 158 ? 10.536 -36.67 -23.388 1 41.31 158 SER B C 1
ATOM 3739 O O . SER B 1 158 ? 10.083 -37.261 -22.406 1 41.31 158 SER B O 1
ATOM 3741 N N . SER B 1 159 ? 11.597 -36.229 -22.882 1 47.43 159 SER B N 1
ATOM 3742 C CA . SER B 1 159 ? 11.939 -35.603 -21.609 1 47.43 159 SER B CA 1
ATOM 3743 C C . SER B 1 159 ? 10.773 -34.784 -21.065 1 47.43 159 SER B C 1
ATOM 3745 O O . SER B 1 159 ? 10.359 -33.799 -21.68 1 47.43 159 SER B O 1
ATOM 3747 N N . THR B 1 160 ? 9.628 -35.343 -20.566 1 61.66 160 THR B N 1
ATOM 3748 C CA . THR B 1 160 ? 8.491 -34.797 -19.833 1 61.66 160 THR B CA 1
ATOM 3749 C C . THR B 1 160 ? 8.924 -33.625 -18.957 1 61.66 160 THR B C 1
ATOM 3751 O O . THR B 1 160 ? 9.74 -33.791 -18.048 1 61.66 160 THR B O 1
ATOM 3754 N N . THR B 1 161 ? 8.838 -32.396 -19.498 1 77.65 161 THR B N 1
ATOM 3755 C CA . THR B 1 161 ? 9.135 -31.191 -18.733 1 77.65 161 THR B CA 1
ATOM 3756 C C . THR B 1 161 ? 8.382 -31.193 -17.405 1 77.65 161 THR B C 1
ATOM 3758 O O . THR B 1 161 ? 7.163 -31.371 -17.378 1 77.65 161 THR B O 1
ATOM 3761 N N . CYS B 1 162 ? 9.139 -31.423 -16.382 1 83.15 162 CYS B N 1
ATOM 3762 C CA . CYS B 1 162 ? 8.588 -31.401 -15.032 1 83.15 162 CYS B CA 1
AT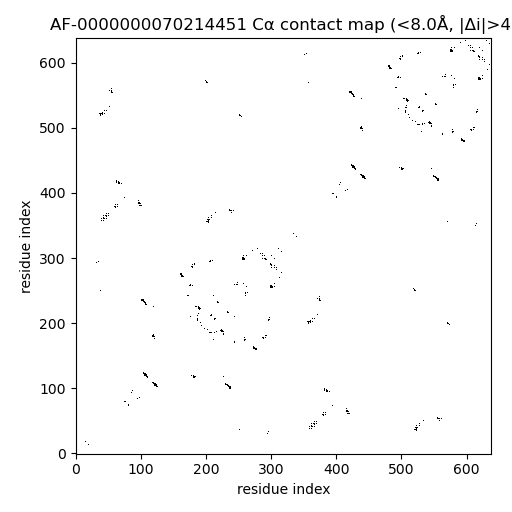OM 3763 C C . CYS B 1 162 ? 8.664 -30.001 -14.434 1 83.15 162 CYS B C 1
ATOM 3765 O O . CYS B 1 162 ? 9.409 -29.151 -14.925 1 83.15 162 CYS B O 1
ATOM 3767 N N . MET B 1 163 ? 7.735 -29.669 -13.551 1 84.67 163 MET B N 1
ATOM 3768 C CA . MET B 1 163 ? 7.626 -28.352 -12.93 1 84.67 163 MET B CA 1
ATOM 3769 C C . MET B 1 163 ? 8.937 -27.957 -12.26 1 84.67 163 MET B C 1
ATOM 3771 O O . MET B 1 163 ? 9.273 -26.773 -12.192 1 84.67 163 MET B O 1
ATOM 3775 N N . GLY B 1 164 ? 9.718 -28.902 -11.808 1 79.98 164 GLY B N 1
ATOM 3776 C CA . GLY B 1 164 ? 10.987 -28.629 -11.152 1 79.98 164 GLY B CA 1
ATOM 3777 C C . GLY B 1 164 ? 12.017 -28.013 -12.08 1 79.98 164 GLY B C 1
ATOM 3778 O O . GLY B 1 164 ? 12.981 -27.395 -11.622 1 79.98 164 GLY B O 1
ATOM 3779 N N . SER B 1 165 ? 11.84 -28.181 -13.353 1 83.65 165 SER B N 1
ATOM 3780 C CA . SER B 1 165 ? 12.805 -27.682 -14.328 1 83.65 165 SER B CA 1
ATOM 3781 C C . SER B 1 165 ? 12.462 -26.263 -14.769 1 83.65 165 SER B C 1
ATOM 3783 O O . SER B 1 165 ? 13.269 -25.598 -15.422 1 83.65 165 SER B O 1
ATOM 3785 N N . LEU B 1 166 ? 11.336 -25.856 -14.371 1 84.63 166 LEU B N 1
ATOM 3786 C CA . LEU B 1 166 ? 10.872 -24.537 -14.785 1 84.63 166 LEU B CA 1
ATOM 3787 C C . LEU B 1 166 ? 11.131 -23.502 -13.695 1 84.63 166 LEU B C 1
ATOM 3789 O O . LEU B 1 166 ? 11.321 -23.857 -12.529 1 84.63 166 LEU B O 1
ATOM 3793 N N . ASP B 1 167 ? 11.191 -22.273 -14.063 1 82.3 167 ASP B N 1
ATOM 3794 C CA . ASP B 1 167 ? 11.333 -21.18 -13.107 1 82.3 167 ASP B CA 1
ATOM 3795 C C . ASP B 1 167 ? 10.107 -21.079 -12.201 1 82.3 167 ASP B C 1
ATOM 3797 O O . ASP B 1 167 ? 9 -20.811 -12.673 1 82.3 167 ASP B O 1
ATOM 3801 N N . PRO B 1 168 ? 10.33 -21.316 -10.955 1 81.62 168 PRO B N 1
ATOM 3802 C CA . PRO B 1 168 ? 9.192 -21.346 -10.034 1 81.62 168 PRO B CA 1
ATOM 3803 C C . PRO B 1 168 ? 8.398 -20.041 -10.034 1 81.62 168 PRO B C 1
ATOM 3805 O O . PRO B 1 168 ? 7.185 -20.053 -9.81 1 81.62 168 PRO B O 1
ATOM 3808 N N . GLU B 1 169 ? 9.021 -19.003 -10.265 1 81.7 169 GLU B N 1
ATOM 3809 C CA . GLU B 1 169 ? 8.335 -17.714 -10.254 1 81.7 169 GLU B CA 1
ATOM 3810 C C . GLU B 1 169 ? 7.401 -17.576 -11.453 1 81.7 169 GLU B C 1
ATOM 3812 O O . GLU B 1 169 ? 6.287 -17.065 -11.322 1 81.7 169 GLU B O 1
ATOM 3817 N N . ILE B 1 170 ? 7.892 -18.035 -12.53 1 83.28 170 ILE B N 1
ATOM 3818 C CA . ILE B 1 170 ? 7.095 -17.95 -13.75 1 83.28 170 ILE B CA 1
ATOM 3819 C C . ILE B 1 170 ? 5.921 -18.923 -13.667 1 83.28 170 ILE B C 1
ATOM 3821 O O . ILE B 1 170 ? 4.8 -18.588 -14.059 1 83.28 170 ILE B O 1
ATOM 3825 N N . VAL B 1 171 ? 6.225 -20.093 -13.146 1 88.26 171 VAL B N 1
ATOM 3826 C CA . VAL B 1 171 ? 5.177 -21.095 -12.985 1 88.26 171 VAL B CA 1
ATOM 3827 C C . VAL B 1 171 ? 4.103 -20.571 -12.034 1 88.26 171 VAL B C 1
ATOM 3829 O O . VAL B 1 171 ? 2.907 -20.707 -12.304 1 88.26 171 VAL B O 1
ATOM 3832 N N . GLY B 1 172 ? 4.516 -20.019 -10.958 1 89.04 172 GLY B N 1
ATOM 3833 C CA . GLY B 1 172 ? 3.587 -19.459 -9.99 1 89.04 172 GLY B CA 1
ATOM 3834 C C . GLY B 1 172 ? 2.753 -18.322 -10.552 1 89.04 172 GLY B C 1
ATOM 3835 O O . GLY B 1 172 ? 1.549 -18.246 -10.301 1 89.04 172 GLY B O 1
ATOM 3836 N N . MET B 1 173 ? 3.36 -17.472 -11.287 1 89.18 173 MET B N 1
ATOM 3837 C CA . MET B 1 173 ? 2.652 -16.353 -11.902 1 89.18 173 MET B CA 1
ATOM 3838 C C . MET B 1 173 ? 1.587 -16.852 -12.873 1 89.18 173 MET B C 1
ATOM 3840 O O . MET B 1 173 ? 0.452 -16.373 -12.855 1 89.18 173 MET B O 1
ATOM 3844 N N . ASP B 1 174 ? 2.027 -17.744 -13.691 1 89.44 174 ASP B N 1
ATOM 3845 C CA . ASP B 1 174 ? 1.096 -18.32 -14.657 1 89.44 174 ASP B CA 1
ATOM 3846 C C . ASP B 1 174 ? -0.091 -18.972 -13.953 1 89.44 174 ASP B C 1
ATOM 3848 O O . ASP B 1 174 ? -1.234 -18.835 -14.395 1 89.44 174 ASP B O 1
ATOM 3852 N N . PHE B 1 175 ? 0.198 -19.68 -12.917 1 92.46 175 PHE B N 1
ATOM 3853 C CA . PHE B 1 175 ? -0.829 -20.351 -12.13 1 92.46 175 PHE B CA 1
ATOM 3854 C C . PHE B 1 175 ? -1.829 -19.345 -11.574 1 92.46 175 PHE B C 1
ATOM 3856 O O . PHE B 1 175 ? -3.038 -19.492 -11.764 1 92.46 175 PHE B O 1
ATOM 3863 N N . VAL B 1 176 ? -1.371 -18.324 -10.905 1 92.54 176 VAL B N 1
ATOM 3864 C CA . VAL B 1 176 ? -2.205 -17.331 -10.237 1 92.54 176 VAL B CA 1
ATOM 3865 C C . VAL B 1 176 ? -2.992 -16.534 -11.276 1 92.54 176 VAL B C 1
ATOM 3867 O O . VAL B 1 176 ? -4.192 -16.304 -11.112 1 92.54 176 VAL B O 1
ATOM 3870 N N . LEU B 1 177 ? -2.331 -16.133 -12.361 1 92.62 177 LEU B N 1
ATOM 3871 C CA . LEU B 1 177 ? -2.994 -15.346 -13.395 1 92.62 177 LEU B CA 1
ATOM 3872 C C . LEU B 1 177 ? -4.095 -16.155 -14.071 1 92.62 177 LEU B C 1
ATOM 3874 O O . LEU B 1 177 ? -5.124 -15.601 -14.466 1 92.62 177 LEU B O 1
ATOM 3878 N N . THR B 1 178 ? -3.862 -17.425 -14.213 1 93.5 178 THR B N 1
ATOM 3879 C CA . THR B 1 178 ? -4.891 -18.29 -14.779 1 93.5 178 THR B CA 1
ATOM 3880 C C . THR B 1 178 ? -6.116 -18.339 -13.87 1 93.5 178 THR B C 1
ATOM 3882 O O . THR B 1 178 ? -7.25 -18.22 -14.34 1 93.5 178 THR B O 1
ATOM 3885 N N . LEU B 1 179 ? -5.902 -18.483 -12.576 1 93.82 179 LEU B N 1
ATOM 3886 C CA . LEU B 1 179 ? -6.999 -18.584 -11.62 1 93.82 179 LEU B CA 1
ATOM 3887 C C . LEU B 1 179 ? -7.717 -17.246 -11.473 1 93.82 179 LEU B C 1
ATOM 3889 O O . LEU B 1 179 ? -8.889 -17.204 -11.092 1 93.82 179 LEU B O 1
ATOM 3893 N N . GLU B 1 180 ? -7.072 -16.163 -11.783 1 93.17 180 GLU B N 1
ATOM 3894 C CA . GLU B 1 180 ? -7.67 -14.837 -11.651 1 93.17 180 GLU B CA 1
ATOM 3895 C C . GLU B 1 180 ? -8.322 -14.394 -12.958 1 93.17 180 GLU B C 1
ATOM 3897 O O . GLU B 1 180 ? -8.964 -13.343 -13.012 1 93.17 180 GLU B O 1
ATOM 3902 N N . SER B 1 181 ? -8.265 -15.152 -14 1 93.8 181 SER B N 1
ATOM 3903 C CA . SER B 1 181 ? -8.726 -14.779 -15.333 1 93.8 181 SER B CA 1
ATOM 3904 C C . SER B 1 181 ? -10.211 -14.433 -15.328 1 93.8 181 SER B C 1
ATOM 3906 O O . SER B 1 181 ? -10.636 -13.489 -15.998 1 93.8 181 SER B O 1
ATOM 3908 N N . PRO B 1 182 ? -11.063 -15.088 -14.557 1 93.29 182 PRO B N 1
ATOM 3909 C CA . PRO B 1 182 ? -12.484 -14.732 -14.526 1 93.29 182 PRO B CA 1
ATOM 3910 C C . PRO B 1 182 ? -12.73 -13.338 -13.955 1 93.29 182 PRO B C 1
ATOM 3912 O O . PRO B 1 182 ? -13.802 -12.763 -14.161 1 93.29 182 PRO B O 1
ATOM 3915 N N . CYS B 1 183 ? -11.786 -12.798 -13.24 1 93.65 183 CYS B N 1
ATOM 3916 C CA . CYS B 1 183 ? -11.961 -11.511 -12.577 1 93.65 183 CYS B CA 1
ATOM 3917 C C . CYS B 1 183 ? -11.509 -10.367 -13.477 1 93.65 183 CYS B C 1
ATOM 3919 O O . CYS B 1 183 ? -11.738 -9.198 -13.164 1 93.65 183 CYS B O 1
ATOM 3921 N N . LEU B 1 184 ? -10.913 -10.586 -14.626 1 92.82 184 LEU B N 1
ATOM 3922 C CA . LEU B 1 184 ? -10.266 -9.579 -15.459 1 92.82 184 LEU B CA 1
ATOM 3923 C C . LEU B 1 184 ? -11.263 -8.51 -15.895 1 92.82 184 LEU B C 1
ATOM 3925 O O . LEU B 1 184 ? -10.955 -7.317 -15.862 1 92.82 184 LEU B O 1
ATOM 3929 N N . PRO B 1 185 ? -12.473 -8.88 -16.248 1 90.2 185 PRO B N 1
ATOM 3930 C CA . PRO B 1 185 ? -13.443 -7.85 -16.629 1 90.2 185 PRO B CA 1
ATOM 3931 C C . PRO B 1 185 ? -13.802 -6.921 -15.471 1 90.2 185 PRO B C 1
ATOM 3933 O O . PRO B 1 185 ? -14.186 -5.771 -15.694 1 90.2 185 PRO B O 1
ATOM 3936 N N . HIS B 1 186 ? -13.699 -7.39 -14.243 1 92.59 186 HIS B N 1
ATOM 3937 C CA . HIS B 1 186 ? -14.013 -6.589 -13.066 1 92.59 186 HIS B CA 1
ATOM 3938 C C . HIS B 1 186 ? -12.89 -5.606 -12.752 1 92.59 186 HIS B C 1
ATOM 3940 O O . HIS B 1 186 ? -13.124 -4.568 -12.129 1 92.59 186 HIS B O 1
ATOM 3946 N N . ILE B 1 187 ? -11.707 -6.031 -13.105 1 90.97 187 ILE B N 1
ATOM 3947 C CA . ILE B 1 187 ? -10.516 -5.256 -12.774 1 90.97 187 ILE B CA 1
ATOM 3948 C C . ILE B 1 187 ? -10.344 -4.121 -13.78 1 90.97 187 ILE B C 1
ATOM 3950 O O . ILE B 1 187 ? -10.02 -2.992 -13.402 1 90.97 187 ILE B O 1
ATOM 3954 N N . ASP B 1 188 ? -10.536 -4.421 -14.982 1 90.03 188 ASP B N 1
ATOM 3955 C CA . ASP B 1 188 ? -10.342 -3.444 -16.049 1 90.03 188 ASP B CA 1
ATOM 3956 C C . ASP B 1 188 ? -11.632 -2.677 -16.333 1 90.03 188 ASP B C 1
ATOM 3958 O O . ASP B 1 188 ? -12.311 -2.941 -17.327 1 90.03 188 ASP B O 1
ATOM 3962 N N . VAL B 1 189 ? -11.943 -1.756 -15.424 1 84.47 189 VAL B N 1
ATOM 3963 C CA . VAL B 1 189 ? -13.16 -0.965 -15.569 1 84.47 189 VAL B CA 1
ATOM 3964 C C . VAL B 1 189 ? -12.8 0.485 -15.884 1 84.47 189 VAL B C 1
ATOM 3966 O O . VAL B 1 189 ? -11.833 1.023 -15.339 1 84.47 189 VAL B O 1
ATOM 3969 N N . ALA B 1 190 ? -13.477 0.976 -16.877 1 75.54 190 ALA B N 1
ATOM 3970 C CA . ALA B 1 190 ? -13.255 2.373 -17.241 1 75.54 190 ALA B CA 1
ATOM 3971 C C . ALA B 1 190 ? -13.6 3.303 -16.082 1 75.54 190 ALA B C 1
ATOM 3973 O O . ALA B 1 190 ? -14.539 3.042 -15.326 1 75.54 190 ALA B O 1
ATOM 3974 N N . SER B 1 191 ? -12.599 4.011 -15.568 1 62.34 191 SER B N 1
ATOM 3975 C CA . SER B 1 191 ? -12.907 4.995 -14.535 1 62.34 191 SER B CA 1
ATOM 3976 C C . SER B 1 191 ? -14.034 5.923 -14.974 1 62.34 191 SER B C 1
ATOM 3978 O O . SER B 1 191 ? -14.122 6.29 -16.147 1 62.34 191 SER B O 1
ATOM 3980 N N . PRO B 1 192 ? -15.173 5.92 -14.455 1 53.64 192 PRO B N 1
ATOM 3981 C CA . PRO B 1 192 ? -16.193 6.872 -14.9 1 53.64 192 PRO B CA 1
ATOM 3982 C C . PRO B 1 192 ? -15.603 8.218 -15.314 1 53.64 192 PRO B C 1
ATOM 3984 O O . PRO B 1 192 ? -16.345 9.162 -15.597 1 53.64 192 PRO B O 1
ATOM 3987 N N . ASN B 1 193 ? -14.383 8.573 -15.036 1 45.87 193 ASN B N 1
ATOM 3988 C CA . ASN B 1 193 ? -14.149 9.948 -15.467 1 45.87 193 ASN B CA 1
ATOM 3989 C C . ASN B 1 193 ? -14.39 10.115 -16.964 1 45.87 193 ASN B C 1
ATOM 3991 O O . ASN B 1 193 ? -14.049 11.149 -17.541 1 45.87 193 ASN B O 1
ATOM 3995 N N . SER B 1 194 ? -14.076 9.212 -17.881 1 41.14 194 SER B N 1
ATOM 3996 C CA . SER B 1 194 ? -13.889 9.836 -19.186 1 41.14 194 SER B CA 1
ATOM 3997 C C . SER B 1 194 ? -15.056 10.754 -19.533 1 41.14 194 SER B C 1
ATOM 3999 O O . SER B 1 194 ? -14.881 11.752 -20.236 1 41.14 194 SER B O 1
ATOM 4001 N N . SER B 1 195 ? -16.265 10.346 -19.96 1 38.93 195 SER B N 1
ATOM 4002 C CA . SER B 1 195 ? -17.14 11.418 -20.423 1 38.93 195 SER B CA 1
ATOM 4003 C C . SER B 1 195 ? -17.436 12.412 -19.304 1 38.93 195 SER B C 1
ATOM 4005 O O . SER B 1 195 ? -17.731 13.58 -19.566 1 38.93 195 SER B O 1
ATOM 4007 N N . SER B 1 196 ? -18.392 12.047 -18.314 1 39.79 196 SER B N 1
ATOM 4008 C CA . SER B 1 196 ? -19.052 13.089 -17.535 1 39.79 196 SER B CA 1
ATOM 4009 C C . SER B 1 196 ? -18.08 13.753 -16.565 1 39.79 196 SER B C 1
ATOM 4011 O O . SER B 1 196 ? -16.989 13.234 -16.319 1 39.79 196 SER B O 1
ATOM 4013 N N . SER B 1 197 ? -18.656 14.776 -15.563 1 38.19 197 SER B N 1
ATOM 4014 C CA . SER B 1 197 ? -18.216 15.807 -14.628 1 38.19 197 SER B CA 1
ATOM 4015 C C . SER B 1 197 ? -17.194 15.257 -13.639 1 38.19 197 SER B C 1
ATOM 4017 O O . SER B 1 197 ? -17.27 14.093 -13.242 1 38.19 197 SER B O 1
ATOM 4019 N N . ASP B 1 198 ? -15.862 15.774 -13.464 1 42.86 198 ASP B N 1
ATOM 4020 C CA . ASP B 1 198 ? -14.802 15.904 -12.468 1 42.86 198 ASP B CA 1
ATOM 4021 C C . ASP B 1 198 ? -15.295 15.487 -11.084 1 42.86 198 ASP B C 1
ATOM 4023 O O . ASP B 1 198 ? -14.582 15.647 -10.091 1 42.86 198 ASP B O 1
ATOM 4027 N N . THR B 1 199 ? -16.674 15.204 -10.868 1 45.14 199 THR B N 1
ATOM 4028 C CA . THR B 1 199 ? -17.321 15.252 -9.562 1 45.14 199 THR B CA 1
ATOM 4029 C C . THR B 1 199 ? -17.459 13.851 -8.975 1 45.14 199 THR B C 1
ATOM 4031 O O . THR B 1 199 ? -17.906 13.69 -7.837 1 45.14 199 THR B O 1
ATOM 4034 N N . ASP B 1 200 ? -17.438 12.737 -9.802 1 54.06 200 ASP B N 1
ATOM 4035 C CA . ASP B 1 200 ? -17.881 11.537 -9.099 1 54.06 200 ASP B CA 1
ATOM 4036 C C . ASP B 1 200 ? -16.723 10.877 -8.355 1 54.06 200 ASP B C 1
ATOM 4038 O O . ASP B 1 200 ? -15.612 10.783 -8.881 1 54.06 200 ASP B O 1
ATOM 4042 N N . PRO B 1 201 ? -16.806 10.627 -7.115 1 59.12 201 PRO B N 1
ATOM 4043 C CA . PRO B 1 201 ? -15.767 10.002 -6.294 1 59.12 201 PRO B CA 1
ATOM 4044 C C . PRO B 1 201 ? -15.292 8.666 -6.86 1 59.12 201 PRO B C 1
ATOM 4046 O O . PRO B 1 201 ? -16.044 7.988 -7.565 1 59.12 201 PRO B O 1
ATOM 4049 N N . PRO B 1 202 ? -14.022 8.298 -6.918 1 65.11 202 PRO B N 1
ATOM 4050 C CA . PRO B 1 202 ? -13.488 7.015 -7.382 1 65.11 202 PRO B CA 1
ATOM 4051 C C . PRO B 1 202 ? -14.259 5.82 -6.825 1 65.11 202 PRO B C 1
ATOM 4053 O O . PRO B 1 202 ? -14.749 5.87 -5.694 1 65.11 202 PRO B O 1
ATOM 4056 N N . THR B 1 203 ? -14.606 4.907 -7.735 1 80.37 203 THR B N 1
ATOM 4057 C CA . THR B 1 203 ? -15.354 3.72 -7.335 1 80.37 203 THR B CA 1
ATOM 4058 C C . THR B 1 203 ? -14.418 2.528 -7.15 1 80.37 203 THR B C 1
ATOM 4060 O O . THR B 1 203 ? -13.465 2.356 -7.912 1 80.37 203 THR B O 1
ATOM 4063 N N . SER B 1 204 ? -14.657 1.845 -6.069 1 87.98 204 SER B N 1
ATOM 4064 C CA . SER B 1 204 ? -13.888 0.643 -5.762 1 87.98 204 SER B CA 1
ATOM 4065 C C . SER B 1 204 ? -14.201 -0.48 -6.746 1 87.98 204 SER B C 1
ATOM 4067 O O . SER B 1 204 ? -15.354 -0.662 -7.142 1 87.98 204 SER B O 1
ATOM 4069 N N . THR B 1 205 ? -13.225 -1.164 -7.217 1 89.2 205 THR B N 1
ATOM 4070 C CA . THR B 1 205 ? -13.413 -2.319 -8.088 1 89.2 205 THR B CA 1
ATOM 4071 C C . THR B 1 205 ? -13.546 -3.599 -7.267 1 89.2 205 THR B C 1
ATOM 4073 O O . THR B 1 205 ? -14.044 -4.612 -7.763 1 89.2 205 THR B O 1
ATOM 4076 N N . GLY B 1 206 ? -13.003 -3.553 -6.1 1 91.52 206 GLY B N 1
ATOM 4077 C CA . GLY B 1 206 ? -13.012 -4.727 -5.242 1 91.52 206 GLY B CA 1
ATOM 4078 C C . GLY B 1 206 ? -11.932 -5.732 -5.593 1 91.52 206 GLY B C 1
ATOM 4079 O O . GLY B 1 206 ? -11.954 -6.868 -5.115 1 91.52 206 GLY B O 1
ATOM 4080 N N . HIS B 1 207 ? -10.94 -5.377 -6.456 1 91.71 207 HIS B N 1
ATOM 4081 C CA . HIS B 1 207 ? -9.98 -6.357 -6.951 1 91.71 207 HIS B CA 1
ATOM 4082 C C . HIS B 1 207 ? -8.553 -5.827 -6.854 1 91.71 207 HIS B C 1
ATOM 4084 O O . HIS B 1 207 ? -7.661 -6.3 -7.562 1 91.71 207 HIS B O 1
ATOM 4090 N N . ALA B 1 208 ? -8.276 -4.865 -5.999 1 90.33 208 ALA B N 1
ATOM 4091 C CA . ALA B 1 208 ? -6.958 -4.239 -5.921 1 90.33 208 ALA B CA 1
ATOM 4092 C C . ALA B 1 208 ? -5.939 -5.182 -5.288 1 90.33 208 ALA B C 1
ATOM 4094 O O . ALA B 1 208 ? -4.73 -4.975 -5.416 1 90.33 208 ALA B O 1
ATOM 4095 N N . LEU B 1 209 ? -6.416 -6.24 -4.628 1 88.31 209 LEU B N 1
ATOM 4096 C CA . LEU B 1 209 ? -5.513 -7.148 -3.928 1 88.31 209 LEU B CA 1
ATOM 4097 C C . LEU B 1 209 ? -5.118 -8.318 -4.823 1 88.31 209 LEU B C 1
ATOM 4099 O O . LEU B 1 209 ? -4.429 -9.239 -4.379 1 88.31 209 LEU B O 1
ATOM 4103 N N . THR B 1 210 ? -5.494 -8.277 -6.061 1 88.69 210 THR B N 1
ATOM 4104 C CA . THR B 1 210 ? -5.154 -9.334 -7.007 1 88.69 210 THR B CA 1
ATOM 4105 C C . THR B 1 210 ? -3.846 -9.017 -7.726 1 88.69 210 THR B C 1
ATOM 4107 O O . THR B 1 210 ? -3.461 -7.852 -7.84 1 88.69 210 THR B O 1
ATOM 4110 N N . VAL B 1 211 ? -3.169 -10.049 -8.22 1 88.73 211 VAL B N 1
ATOM 4111 C CA . VAL B 1 211 ? -1.943 -9.892 -8.996 1 88.73 211 VAL B CA 1
ATOM 4112 C C . VAL B 1 211 ? -2.253 -9.188 -10.315 1 88.73 211 VAL B C 1
ATOM 4114 O O . VAL B 1 211 ? -1.5 -8.314 -10.751 1 88.73 211 VAL B O 1
ATOM 4117 N N . SER B 1 212 ? -3.358 -9.536 -10.929 1 89.81 212 SER B N 1
ATOM 4118 C CA . SER B 1 212 ? -3.765 -8.971 -12.211 1 89.81 212 SER B CA 1
ATOM 4119 C C . SER B 1 212 ? -3.935 -7.458 -12.12 1 89.81 212 SER B C 1
ATOM 4121 O O . SER B 1 212 ? -3.555 -6.729 -13.038 1 89.81 212 SER B O 1
ATOM 4123 N N . ALA B 1 213 ? -4.484 -7.025 -11.009 1 89.22 213 ALA B N 1
ATOM 4124 C CA . ALA B 1 213 ? -4.69 -5.59 -10.83 1 89.22 213 ALA B CA 1
ATOM 4125 C C . ALA B 1 213 ? -3.358 -4.845 -10.795 1 89.22 213 ALA B C 1
ATOM 4127 O O . ALA B 1 213 ? -3.223 -3.775 -11.393 1 89.22 213 ALA B O 1
ATOM 4128 N N . CYS B 1 214 ? -2.461 -5.404 -10.069 1 86.75 214 CYS B N 1
ATOM 4129 C CA . CYS B 1 214 ? -1.136 -4.801 -9.97 1 86.75 214 CYS B CA 1
ATOM 4130 C C . CYS B 1 214 ? -0.471 -4.72 -11.339 1 86.75 214 CYS B C 1
ATOM 4132 O O . CYS B 1 214 ? 0.131 -3.701 -11.682 1 86.75 214 CYS B O 1
ATOM 4134 N N . LEU B 1 215 ? -0.548 -5.738 -12.078 1 88.94 215 LEU B N 1
ATOM 4135 C CA . LEU B 1 215 ? 0.091 -5.781 -13.389 1 88.94 215 LEU B CA 1
ATOM 4136 C C . LEU B 1 215 ? -0.566 -4.793 -14.346 1 88.94 215 LEU B C 1
ATOM 4138 O O . LEU B 1 215 ? 0.118 -4.143 -15.141 1 88.94 215 LEU B O 1
ATOM 4142 N N . PHE B 1 216 ? -1.853 -4.658 -14.264 1 89.5 216 PHE B N 1
ATOM 4143 C CA . PHE B 1 216 ? -2.6 -3.746 -15.121 1 89.5 216 PHE B CA 1
ATOM 4144 C C . PHE B 1 216 ? -2.235 -2.297 -14.819 1 89.5 216 PHE B C 1
ATOM 4146 O O . PHE B 1 216 ? -2.319 -1.435 -15.696 1 89.5 216 PHE B O 1
ATOM 4153 N N . HIS B 1 217 ? -1.858 -2.101 -13.607 1 85.65 217 HIS B N 1
ATOM 4154 C CA . HIS B 1 217 ? -1.473 -0.745 -13.233 1 85.65 217 HIS B CA 1
ATOM 4155 C C . HIS B 1 217 ? -0.338 -0.232 -14.114 1 85.65 217 HIS B C 1
ATOM 4157 O O . HIS B 1 217 ? -0.254 0.967 -14.389 1 85.65 217 HIS B O 1
ATOM 4163 N N . HIS B 1 218 ? 0.462 -1.119 -14.6 1 86.22 218 HIS B N 1
ATOM 4164 C CA . HIS B 1 218 ? 1.623 -0.752 -15.404 1 86.22 218 HIS B CA 1
ATOM 4165 C C . HIS B 1 218 ? 1.291 -0.777 -16.892 1 86.22 218 HIS B C 1
ATOM 4167 O O . HIS B 1 218 ? 2.156 -0.508 -17.73 1 86.22 218 HIS B O 1
ATOM 4173 N N . HIS B 1 219 ? 0.106 -1.124 -17.129 1 90.55 219 HIS B N 1
ATOM 4174 C CA . HIS B 1 219 ? -0.256 -1.229 -18.538 1 90.55 219 HIS B CA 1
ATOM 4175 C C . HIS B 1 219 ? -0.347 0.149 -19.187 1 90.55 219 HIS B C 1
ATOM 4177 O O . HIS B 1 219 ? -0.863 1.092 -18.582 1 90.55 219 HIS B O 1
ATOM 4183 N N . PRO B 1 220 ? 0.1 0.36 -20.32 1 89.19 220 PRO B N 1
ATOM 4184 C CA . PRO B 1 220 ? 0.113 1.669 -20.977 1 89.19 220 PRO B CA 1
ATOM 4185 C C . PRO B 1 220 ? -1.284 2.145 -21.37 1 89.19 220 PRO B C 1
ATOM 4187 O O . PRO B 1 220 ? -1.539 3.351 -21.417 1 89.19 220 PRO B O 1
ATOM 4190 N N . SER B 1 221 ? -2.204 1.261 -21.671 1 90.47 221 SER B N 1
ATOM 4191 C CA . SER B 1 221 ? -3.562 1.639 -22.051 1 90.47 221 SER B CA 1
ATOM 4192 C C . SER B 1 221 ? -4.373 2.079 -20.837 1 90.47 221 SER B C 1
ATOM 4194 O O . SER B 1 221 ? -4.137 1.609 -19.722 1 90.47 221 SER B O 1
ATOM 4196 N N . PRO B 1 222 ? -5.318 2.955 -21.074 1 87.63 222 PRO B N 1
ATOM 4197 C CA . PRO B 1 222 ? -6.168 3.38 -19.959 1 87.63 222 PRO B CA 1
ATOM 4198 C C . PRO B 1 222 ? -7.106 2.275 -19.478 1 87.63 222 PRO B C 1
ATOM 4200 O O . PRO B 1 222 ? -7.335 1.299 -20.196 1 87.63 222 PRO B O 1
ATOM 4203 N N . PRO B 1 223 ? -7.595 2.472 -18.293 1 86.4 223 PRO B N 1
ATOM 4204 C CA . PRO B 1 223 ? -8.541 1.488 -17.762 1 86.4 223 PRO B CA 1
ATOM 4205 C C . PRO B 1 223 ? -9.756 1.291 -18.665 1 86.4 223 PRO B C 1
ATOM 4207 O O . PRO B 1 223 ? -10.267 2.256 -19.239 1 86.4 223 PRO B O 1
ATOM 4210 N N . GLY B 1 224 ? -10.198 0.142 -18.759 1 87.63 224 GLY B N 1
ATOM 4211 C CA . GLY B 1 224 ? -11.333 -0.191 -19.604 1 87.63 224 GLY B CA 1
ATOM 4212 C C . GLY B 1 224 ? -10.929 -0.673 -20.984 1 87.63 224 GLY B C 1
ATOM 4213 O O . GLY B 1 224 ? -11.72 -1.312 -21.681 1 87.63 224 GLY B O 1
ATOM 4214 N N . GLN B 1 225 ? -9.728 -0.419 -21.394 1 90.01 225 GLN B N 1
ATOM 4215 C CA . GLN B 1 225 ? -9.278 -0.784 -22.733 1 90.01 225 GLN B CA 1
ATOM 4216 C C . GLN B 1 225 ? -8.086 -1.736 -22.672 1 90.01 225 GLN B C 1
ATOM 4218 O O . GLN B 1 225 ? -7.612 -2.211 -23.706 1 90.01 225 GLN B O 1
ATOM 4223 N N . ARG B 1 226 ? -7.711 -2.068 -21.572 1 90.37 226 ARG B N 1
ATOM 4224 C CA . ARG B 1 226 ? -6.487 -2.844 -21.401 1 90.37 226 ARG B CA 1
ATOM 4225 C C . ARG B 1 226 ? -6.668 -4.271 -21.908 1 90.37 226 ARG B C 1
ATOM 4227 O O . ARG B 1 226 ? -5.764 -4.835 -22.528 1 90.37 226 ARG B O 1
ATOM 4234 N N . GLN B 1 227 ? -7.844 -4.828 -21.715 1 87.8 227 GLN B N 1
ATOM 4235 C CA . GLN B 1 227 ? -8.102 -6.21 -22.106 1 87.8 227 GLN B CA 1
ATOM 4236 C C . GLN B 1 227 ? -8.173 -6.348 -23.624 1 87.8 227 GLN B C 1
ATOM 4238 O O . GLN B 1 227 ? -8.064 -7.454 -24.158 1 87.8 227 GLN B O 1
ATOM 4243 N N . LEU B 1 228 ? -8.389 -5.21 -24.228 1 87.19 228 LEU B N 1
ATOM 4244 C CA . LEU B 1 228 ? -8.542 -5.236 -25.679 1 87.19 228 LEU B CA 1
ATOM 4245 C C . LEU B 1 228 ? -7.213 -4.954 -26.371 1 87.19 228 LEU B C 1
ATOM 4247 O O . LEU B 1 228 ? -7.108 -5.07 -27.594 1 87.19 228 LEU B O 1
ATOM 4251 N N . SER B 1 229 ? -6.3 -4.639 -25.575 1 87.49 229 SER B N 1
ATOM 4252 C CA . SER B 1 229 ? -4.997 -4.299 -26.138 1 87.49 229 SER B CA 1
ATOM 4253 C C . SER B 1 229 ? -4.178 -5.552 -26.431 1 87.49 229 SER B C 1
ATOM 4255 O O . SER B 1 229 ? -4.203 -6.511 -25.657 1 87.49 229 SER B O 1
ATOM 4257 N N . SER B 1 230 ? -3.506 -5.614 -27.485 1 82.73 230 SER B N 1
ATOM 4258 C CA . SER B 1 230 ? -2.597 -6.703 -27.825 1 82.73 230 SER B CA 1
ATOM 4259 C C . SER B 1 230 ? -1.146 -6.314 -27.561 1 82.73 230 SER B C 1
ATOM 4261 O O . SER B 1 230 ? -0.228 -7.079 -27.866 1 82.73 230 SER B O 1
ATOM 4263 N N . ALA B 1 231 ? -1.022 -5.213 -26.868 1 86.79 231 ALA B N 1
ATOM 4264 C CA . ALA B 1 231 ? 0.324 -4.692 -26.641 1 86.79 231 ALA B CA 1
ATOM 4265 C C . ALA B 1 231 ? 1.035 -5.47 -25.538 1 86.79 231 ALA B C 1
ATOM 4267 O O . ALA B 1 231 ? 0.407 -5.89 -24.562 1 86.79 231 ALA B O 1
ATOM 4268 N N . THR B 1 232 ? 2.259 -5.765 -25.803 1 91.35 232 THR B N 1
ATOM 4269 C CA . THR B 1 232 ? 3.127 -6.32 -24.771 1 91.35 232 THR B CA 1
ATOM 4270 C C . THR B 1 232 ? 3.681 -5.214 -23.878 1 91.35 232 THR B C 1
ATOM 4272 O O . THR B 1 232 ? 4.042 -4.14 -24.362 1 91.35 232 THR B O 1
ATOM 4275 N N . TRP B 1 233 ? 3.609 -5.419 -22.569 1 90.73 233 TRP B N 1
ATOM 4276 C CA . TRP B 1 233 ? 4.173 -4.428 -21.658 1 90.73 233 TRP B CA 1
ATOM 4277 C C . TRP B 1 233 ? 5.076 -5.092 -20.624 1 90.73 233 TRP B C 1
ATOM 4279 O O . TRP B 1 233 ? 5.069 -6.317 -20.478 1 90.73 233 TRP B O 1
ATOM 4289 N N . GLU B 1 234 ? 5.898 -4.324 -20.039 1 87.79 234 GLU B N 1
ATOM 4290 C CA . GLU B 1 234 ? 6.91 -4.859 -19.132 1 87.79 234 GLU B CA 1
ATOM 4291 C C . GLU B 1 234 ? 6.687 -4.367 -17.705 1 87.79 234 GLU B C 1
ATOM 4293 O O . GLU B 1 234 ? 6.267 -3.227 -17.493 1 87.79 234 GLU B O 1
ATOM 4298 N N . VAL B 1 235 ? 6.918 -5.291 -16.792 1 85.47 235 VAL B N 1
ATOM 4299 C CA . VAL B 1 235 ? 6.848 -4.97 -15.37 1 85.47 235 VAL B CA 1
ATOM 4300 C C . VAL B 1 235 ? 8.136 -5.408 -14.677 1 85.47 235 VAL B C 1
ATOM 4302 O O . VAL B 1 235 ? 8.771 -6.38 -15.09 1 85.47 235 VAL B O 1
ATOM 4305 N N . PRO B 1 236 ? 8.41 -4.674 -13.621 1 79.66 236 PRO B N 1
ATOM 4306 C CA . PRO B 1 236 ? 9.6 -5.105 -12.884 1 79.66 236 PRO B CA 1
ATOM 4307 C C . PRO B 1 236 ? 9.457 -6.509 -12.3 1 79.66 236 PRO B C 1
ATOM 4309 O O . PRO B 1 236 ? 8.385 -6.87 -11.808 1 79.66 236 PRO B O 1
ATOM 4312 N N . HIS B 1 237 ? 10.453 -7.337 -12.367 1 77.69 237 HIS B N 1
ATOM 4313 C CA . HIS B 1 237 ? 10.473 -8.702 -11.852 1 77.69 237 HIS B CA 1
ATOM 4314 C C . HIS B 1 237 ? 10.168 -8.732 -10.358 1 77.69 237 HIS B C 1
ATOM 4316 O O . HIS B 1 237 ? 9.503 -9.651 -9.875 1 77.69 237 HIS B O 1
ATOM 4322 N N . ALA B 1 238 ? 10.545 -7.778 -9.659 1 72.92 238 ALA B N 1
ATOM 4323 C CA . ALA B 1 238 ? 10.367 -7.698 -8.211 1 72.92 238 ALA B CA 1
ATOM 4324 C C . ALA B 1 238 ? 8.887 -7.633 -7.844 1 72.92 238 ALA B C 1
ATOM 4326 O O . ALA B 1 238 ? 8.486 -8.094 -6.773 1 72.92 238 ALA B O 1
ATOM 4327 N N . SER B 1 239 ? 8.147 -7.136 -8.727 1 72.75 239 SER B N 1
ATOM 4328 C CA . SER B 1 239 ? 6.713 -7.011 -8.482 1 72.75 239 SER B CA 1
ATOM 4329 C C . SER B 1 239 ? 6.061 -8.378 -8.308 1 72.75 239 SER B C 1
ATOM 4331 O O . SER B 1 239 ? 5.276 -8.584 -7.379 1 72.75 239 SER B O 1
ATOM 4333 N N . ILE B 1 240 ? 6.452 -9.263 -9.034 1 72.75 240 ILE B N 1
ATOM 4334 C CA . ILE B 1 240 ? 5.828 -10.582 -9.034 1 72.75 240 ILE B CA 1
ATOM 4335 C C . ILE B 1 240 ? 6.208 -11.333 -7.76 1 72.75 240 ILE B C 1
ATOM 4337 O O . ILE B 1 240 ? 5.361 -11.976 -7.135 1 72.75 240 ILE B O 1
ATOM 4341 N N . ASP B 1 241 ? 7.445 -11.158 -7.414 1 72.5 241 ASP B N 1
ATOM 4342 C CA . ASP B 1 241 ? 7.927 -11.837 -6.216 1 72.5 241 ASP B CA 1
ATOM 4343 C C . ASP B 1 241 ? 7.186 -11.35 -4.972 1 72.5 241 ASP B C 1
ATOM 4345 O O . ASP B 1 241 ? 6.784 -12.154 -4.129 1 72.5 241 ASP B O 1
ATOM 4349 N N . GLN B 1 242 ? 7.043 -10.153 -4.98 1 71.39 242 GLN B N 1
ATOM 4350 C CA . GLN B 1 242 ? 6.405 -9.537 -3.821 1 71.39 242 GLN B CA 1
ATOM 4351 C C . GLN B 1 242 ? 4.93 -9.918 -3.737 1 71.39 242 GLN B C 1
ATOM 4353 O O . GLN B 1 242 ? 4.41 -10.174 -2.649 1 71.39 242 GLN B O 1
ATOM 4358 N N . LEU B 1 243 ? 4.329 -9.922 -4.907 1 70.71 243 LEU B N 1
ATOM 4359 C CA . LEU B 1 243 ? 2.907 -10.243 -4.95 1 70.71 243 LEU B CA 1
ATOM 4360 C C . LEU B 1 243 ? 2.659 -11.677 -4.494 1 70.71 243 LEU B C 1
ATOM 4362 O O . LEU B 1 243 ? 1.707 -11.943 -3.757 1 70.71 243 LEU B O 1
ATOM 4366 N N . LEU B 1 244 ? 3.579 -12.43 -4.887 1 70.06 244 LEU B N 1
ATOM 4367 C CA . LEU B 1 244 ? 3.438 -13.839 -4.537 1 70.06 244 LEU B CA 1
ATOM 4368 C C . LEU B 1 244 ? 3.778 -14.071 -3.068 1 70.06 244 LEU B C 1
ATOM 4370 O O . LEU B 1 244 ? 3.265 -15.005 -2.448 1 70.06 244 LEU B O 1
ATOM 4374 N N . ALA B 1 245 ? 4.538 -13.155 -2.573 1 63.12 245 ALA B N 1
ATOM 4375 C CA . ALA B 1 245 ? 4.919 -13.265 -1.167 1 63.12 245 ALA B CA 1
ATOM 4376 C C . ALA B 1 245 ? 3.799 -12.772 -0.255 1 63.12 245 ALA B C 1
ATOM 4378 O O . ALA B 1 245 ? 3.659 -13.242 0.876 1 63.12 245 ALA B O 1
ATOM 4379 N N . LEU B 1 246 ? 3.117 -11.697 -0.589 1 55.03 246 LEU B N 1
ATOM 4380 C CA . LEU B 1 246 ? 2.087 -11.071 0.233 1 55.03 246 LEU B CA 1
ATOM 4381 C C . LEU B 1 246 ? 0.847 -11.956 0.318 1 55.03 246 LEU B C 1
ATOM 4383 O O . LEU B 1 246 ? 0.026 -11.795 1.224 1 55.03 246 LEU B O 1
ATOM 4387 N N . SER B 1 247 ? 0.381 -12.632 -0.694 1 54.55 247 SER B N 1
ATOM 4388 C CA . SER B 1 247 ? -0.848 -13.407 -0.822 1 54.55 247 SER B CA 1
ATOM 4389 C C . SER B 1 247 ? -1.132 -14.207 0.445 1 54.55 247 SER B C 1
ATOM 4391 O O . SER B 1 247 ? -2.245 -14.701 0.637 1 54.55 247 SER B O 1
ATOM 4393 N N . GLY B 1 248 ? -0.189 -14.412 1.291 1 49.73 248 GLY B N 1
ATOM 4394 C CA . GLY B 1 248 ? -0.483 -15.282 2.419 1 49.73 248 GLY B CA 1
ATOM 4395 C C . GLY B 1 248 ? -1.424 -14.652 3.429 1 49.73 248 GLY B C 1
ATOM 4396 O O . GLY B 1 248 ? -1.947 -15.337 4.31 1 49.73 248 GLY B O 1
ATOM 4397 N N . SER B 1 249 ? -1.654 -13.344 3.352 1 47.47 249 SER B N 1
ATOM 4398 C CA . SER B 1 249 ? -2.281 -12.786 4.546 1 47.47 249 SER B CA 1
ATOM 4399 C C . SER B 1 249 ? -3.762 -12.508 4.314 1 47.47 249 SER B C 1
ATOM 4401 O O . SER B 1 249 ? -4.404 -11.824 5.114 1 47.47 249 SER B O 1
ATOM 4403 N N . VAL B 1 250 ? -4.356 -12.807 3.187 1 50.08 250 VAL B N 1
ATOM 4404 C CA . VAL B 1 250 ? -5.773 -12.475 3.086 1 50.08 250 VAL B CA 1
ATOM 4405 C C . VAL B 1 250 ? -6.587 -13.407 3.98 1 50.08 250 VAL B C 1
ATOM 4407 O O . VAL B 1 250 ? -6.536 -14.63 3.824 1 50.08 250 VAL B O 1
ATOM 4410 N N . PRO B 1 251 ? -7.158 -12.753 5.078 1 43.62 251 PRO B N 1
ATOM 4411 C CA . PRO B 1 251 ? -7.982 -13.611 5.933 1 43.62 251 PRO B CA 1
ATOM 4412 C C . PRO B 1 251 ? -9.23 -14.128 5.222 1 43.62 251 PRO B C 1
ATOM 4414 O O . PRO B 1 251 ? -10.009 -13.337 4.681 1 43.62 251 PRO B O 1
ATOM 4417 N N . LEU B 1 252 ? -9.2 -15.157 4.482 1 54.24 252 LEU B N 1
ATOM 4418 C CA . LEU B 1 252 ? -10.384 -15.77 3.89 1 54.24 252 LEU B CA 1
ATOM 4419 C C . LEU B 1 252 ? -11.225 -16.468 4.953 1 54.24 252 LEU B C 1
ATOM 4421 O O . LEU B 1 252 ? -10.727 -16.78 6.038 1 54.24 252 LEU B O 1
ATOM 4425 N N . GLN B 1 253 ? -12.527 -16.273 4.834 1 54.76 253 GLN B N 1
ATOM 4426 C CA . GLN B 1 253 ? -13.339 -17.209 5.604 1 54.76 253 GLN B CA 1
ATOM 4427 C C . GLN B 1 253 ? -12.743 -18.613 5.569 1 54.76 253 GLN B C 1
ATOM 4429 O O . GLN B 1 253 ? -12.127 -19.007 4.575 1 54.76 253 GLN B O 1
ATOM 4434 N N . ASP B 1 254 ? -12.558 -19.19 6.662 1 62.5 254 ASP B N 1
ATOM 4435 C CA . ASP B 1 254 ? -11.938 -20.49 6.902 1 62.5 254 ASP B CA 1
ATOM 4436 C C . ASP B 1 254 ? -12.279 -21.476 5.787 1 62.5 254 ASP B C 1
ATOM 4438 O O . ASP B 1 254 ? -11.492 -22.375 5.484 1 62.5 254 ASP B O 1
ATOM 4442 N N . SER B 1 255 ? -13.274 -21.07 4.925 1 81.91 255 SER B N 1
ATOM 4443 C CA . SER B 1 255 ? -13.704 -22.124 4.013 1 81.91 255 SER B CA 1
ATOM 4444 C C . SER B 1 255 ? -13.329 -21.795 2.572 1 81.91 255 SER B C 1
ATOM 4446 O O . SER B 1 255 ? -13.688 -22.529 1.648 1 81.91 255 SER B O 1
ATOM 4448 N N . GLU B 1 256 ? -12.539 -20.751 2.287 1 88.46 256 GLU B N 1
ATOM 4449 C CA . GLU B 1 256 ? -12.205 -20.371 0.917 1 88.46 256 GLU B CA 1
ATOM 4450 C C . GLU B 1 256 ? -10.71 -20.105 0.767 1 88.46 256 GLU B C 1
ATOM 4452 O O . GLU B 1 256 ? -10.027 -19.799 1.747 1 88.46 256 GLU B O 1
ATOM 4457 N N . VAL B 1 257 ? -10.208 -20.361 -0.451 1 89.79 257 VAL B N 1
ATOM 4458 C CA . VAL B 1 257 ? -8.795 -20.167 -0.759 1 89.79 257 VAL B CA 1
ATOM 4459 C C . VAL B 1 257 ? -8.65 -19.201 -1.934 1 89.79 257 VAL B C 1
ATOM 4461 O O . VAL B 1 257 ? -9.363 -19.318 -2.933 1 89.79 257 VAL B O 1
ATOM 4464 N N . THR B 1 258 ? -7.756 -18.222 -1.782 1 89.17 258 THR B N 1
ATOM 4465 C CA . THR B 1 258 ? -7.464 -17.308 -2.881 1 89.17 258 THR B CA 1
ATOM 4466 C C . THR B 1 258 ? -6.463 -17.93 -3.85 1 89.17 258 THR B C 1
ATOM 4468 O O . THR B 1 258 ? -5.777 -18.895 -3.508 1 89.17 258 THR B O 1
ATOM 4471 N N . PRO B 1 259 ? -6.315 -17.375 -5.035 1 90.96 259 PRO B N 1
ATOM 4472 C CA . PRO B 1 259 ? -5.368 -17.908 -6.017 1 90.96 259 PRO B CA 1
ATOM 4473 C C . PRO B 1 259 ? -3.927 -17.903 -5.51 1 90.96 259 PRO B C 1
ATOM 4475 O O . PRO B 1 259 ? -3.186 -18.863 -5.736 1 90.96 259 PRO B O 1
ATOM 4478 N N . VAL B 1 260 ? -3.528 -16.901 -4.851 1 87.72 260 VAL B N 1
ATOM 4479 C CA . VAL B 1 260 ? -2.166 -16.814 -4.335 1 87.72 260 VAL B CA 1
ATOM 4480 C C . VAL B 1 260 ? -1.969 -17.839 -3.22 1 87.72 260 VAL B C 1
ATOM 4482 O O . VAL B 1 260 ? -0.916 -18.474 -3.131 1 87.72 260 VAL B O 1
ATOM 4485 N N . GLN B 1 261 ? -2.965 -17.991 -2.394 1 86.6 261 GLN B N 1
ATOM 4486 C CA . GLN B 1 261 ? -2.899 -19.007 -1.348 1 86.6 261 GLN B CA 1
ATOM 4487 C C . GLN B 1 261 ? -2.854 -20.41 -1.947 1 86.6 261 GLN B C 1
ATOM 4489 O O . GLN B 1 261 ? -2.175 -21.294 -1.419 1 86.6 261 GLN B O 1
ATOM 4494 N N . ALA B 1 262 ? -3.658 -20.569 -2.958 1 90.82 262 ALA B N 1
ATOM 4495 C CA . ALA B 1 262 ? -3.638 -21.85 -3.659 1 90.82 262 ALA B CA 1
ATOM 4496 C C . ALA B 1 262 ? -2.24 -22.169 -4.18 1 90.82 262 ALA B C 1
ATOM 4498 O O . ALA B 1 262 ? -1.776 -23.306 -4.073 1 90.82 262 ALA B O 1
ATOM 4499 N N . TRP B 1 263 ? -1.568 -21.195 -4.723 1 90.71 263 TRP B N 1
ATOM 4500 C CA . TRP B 1 263 ? -0.208 -21.391 -5.215 1 90.71 263 TRP B CA 1
ATOM 4501 C C . TRP B 1 263 ? 0.73 -21.785 -4.079 1 90.71 263 TRP B C 1
ATOM 4503 O O . TRP B 1 263 ? 1.536 -22.707 -4.223 1 90.71 263 TRP B O 1
ATOM 4513 N N . ASP B 1 264 ? 0.616 -21.086 -3 1 86.63 264 ASP B N 1
ATOM 4514 C CA . ASP B 1 264 ? 1.461 -21.393 -1.85 1 86.63 264 ASP B CA 1
ATOM 4515 C C . ASP B 1 264 ? 1.262 -22.835 -1.391 1 86.63 264 ASP B C 1
ATOM 4517 O O . ASP B 1 264 ? 2.224 -23.515 -1.027 1 86.63 264 ASP B O 1
ATOM 4521 N N . TYR B 1 265 ? 0.057 -23.266 -1.4 1 87.72 265 TYR B N 1
ATOM 4522 C CA . TYR B 1 265 ? -0.273 -24.628 -0.997 1 87.72 265 TYR B CA 1
ATOM 4523 C C . TYR B 1 265 ? 0.331 -25.643 -1.96 1 87.72 265 TYR B C 1
ATOM 4525 O O . TYR B 1 265 ? 0.957 -26.617 -1.534 1 87.72 265 TYR B O 1
ATOM 4533 N N . VAL B 1 266 ? 0.215 -25.45 -3.245 1 90.65 266 VAL B N 1
ATOM 4534 C CA . VAL B 1 266 ? 0.618 -26.412 -4.266 1 90.65 266 VAL B CA 1
ATOM 4535 C C . VAL B 1 266 ? 2.142 -26.494 -4.326 1 90.65 266 VAL B C 1
ATOM 4537 O O . VAL B 1 266 ? 2.706 -27.582 -4.465 1 90.65 266 VAL B O 1
ATOM 4540 N N . ARG B 1 267 ? 2.813 -25.346 -4.252 1 87.82 267 ARG B N 1
ATOM 4541 C CA . ARG B 1 267 ? 4.267 -25.328 -4.38 1 87.82 267 ARG B CA 1
ATOM 4542 C C . ARG B 1 267 ? 4.928 -26.053 -3.213 1 87.82 267 ARG B C 1
ATOM 4544 O O . ARG B 1 267 ? 6.079 -26.484 -3.315 1 87.82 267 ARG B O 1
ATOM 4551 N N . ARG B 1 268 ? 4.218 -26.137 -2.104 1 86.39 268 ARG B N 1
ATOM 4552 C CA . ARG B 1 268 ? 4.768 -26.767 -0.909 1 86.39 268 ARG B CA 1
ATOM 4553 C C . ARG B 1 268 ? 4.575 -28.279 -0.949 1 86.39 268 ARG B C 1
ATOM 4555 O O . ARG B 1 268 ? 5.126 -29.003 -0.117 1 86.39 268 ARG B O 1
ATOM 4562 N N . GLN B 1 269 ? 3.802 -28.722 -1.882 1 87.03 269 GLN B N 1
ATOM 4563 C CA . GLN B 1 269 ? 3.61 -30.163 -2.002 1 87.03 269 GLN B CA 1
ATOM 4564 C C . GLN B 1 269 ? 4.907 -30.859 -2.408 1 87.03 269 GLN B C 1
ATOM 4566 O O . GLN B 1 269 ? 5.652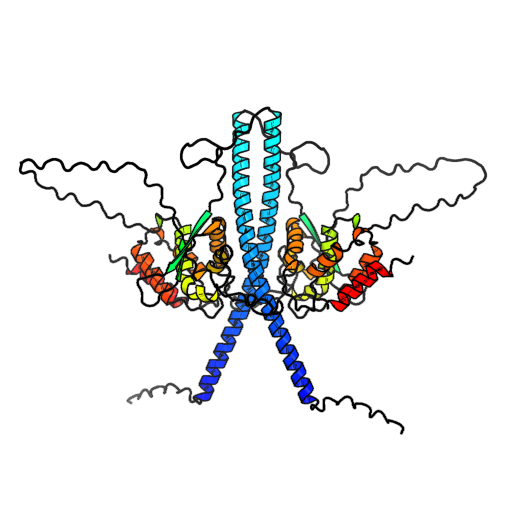 -30.353 -3.25 1 87.03 269 GLN B O 1
ATOM 4571 N N . GLU B 1 270 ? 5.254 -31.939 -1.818 1 85.45 270 GLU B N 1
ATOM 4572 C CA . GLU B 1 270 ? 6.485 -32.681 -2.076 1 85.45 270 GLU B CA 1
ATOM 4573 C C . GLU B 1 270 ? 6.557 -33.14 -3.53 1 85.45 270 GLU B C 1
ATOM 4575 O O . GLU B 1 270 ? 7.635 -33.163 -4.126 1 85.45 270 GLU B O 1
ATOM 4580 N N . GLN B 1 271 ? 5.495 -33.505 -4.122 1 86.59 271 GLN B N 1
ATOM 4581 C CA . GLN B 1 271 ? 5.455 -34.079 -5.463 1 86.59 271 GLN B CA 1
ATOM 4582 C C . GLN B 1 271 ? 5.393 -32.987 -6.527 1 86.59 271 GLN B C 1
ATOM 4584 O O . GLN B 1 271 ? 5.318 -33.28 -7.722 1 86.59 271 GLN B O 1
ATOM 4589 N N . PHE B 1 272 ? 5.462 -31.767 -6.093 1 89.73 272 PHE B N 1
ATOM 4590 C CA . PHE B 1 272 ? 5.285 -30.658 -7.024 1 89.73 272 PHE B CA 1
ATOM 4591 C C . PHE B 1 272 ? 6.385 -30.657 -8.079 1 89.73 272 PHE B C 1
ATOM 4593 O O . PHE B 1 272 ? 6.109 -30.497 -9.27 1 89.73 272 PHE B O 1
ATOM 4600 N N . THR B 1 273 ? 7.572 -30.781 -7.714 1 87.09 273 THR B N 1
ATOM 4601 C CA . THR B 1 273 ? 8.719 -30.701 -8.613 1 87.09 273 THR B CA 1
ATOM 4602 C C . THR B 1 273 ? 8.647 -31.791 -9.679 1 87.09 273 THR B C 1
ATOM 4604 O O . THR B 1 273 ? 9.108 -31.597 -10.805 1 87.09 273 THR B O 1
ATOM 4607 N N . GLY B 1 274 ? 8.017 -32.903 -9.321 1 86.09 274 GLY B N 1
ATOM 4608 C CA . GLY B 1 274 ? 7.95 -34.026 -10.242 1 86.09 274 GLY B CA 1
ATOM 4609 C C . GLY B 1 274 ? 6.682 -34.04 -11.074 1 86.09 274 GLY B C 1
ATOM 4610 O O . GLY B 1 274 ? 6.501 -34.915 -11.924 1 86.09 274 GLY B O 1
ATOM 4611 N N . LEU B 1 275 ? 5.899 -33.142 -10.871 1 88.86 275 LEU B N 1
ATOM 4612 C CA . LEU B 1 275 ? 4.632 -33.091 -11.592 1 88.86 275 LEU B CA 1
ATOM 4613 C C . LEU B 1 275 ? 4.859 -32.783 -13.068 1 88.86 275 LEU B C 1
ATOM 4615 O O . LEU B 1 275 ? 5.61 -31.865 -13.407 1 88.86 275 LEU B O 1
ATOM 4619 N N . GLU B 1 276 ? 4.276 -33.559 -13.871 1 88.38 276 GLU B N 1
ATOM 4620 C CA . GLU B 1 276 ? 4.387 -33.37 -15.314 1 88.38 276 GLU B CA 1
ATOM 4621 C C . GLU B 1 276 ? 3.625 -32.129 -15.77 1 88.38 276 GLU B C 1
ATOM 4623 O O . GLU B 1 276 ? 2.565 -31.811 -15.227 1 88.38 276 GLU B O 1
ATOM 4628 N N . ALA B 1 277 ? 4.093 -31.549 -16.827 1 86.81 277 ALA B N 1
ATOM 4629 C CA . ALA B 1 277 ? 3.512 -30.322 -17.364 1 86.81 277 ALA B CA 1
ATOM 4630 C C . ALA B 1 277 ? 2.066 -30.543 -17.799 1 86.81 277 ALA B C 1
ATOM 4632 O O . ALA B 1 277 ? 1.221 -29.66 -17.64 1 86.81 277 ALA B O 1
ATOM 4633 N N . GLY B 1 278 ? 1.824 -31.675 -18.382 1 86.29 278 GLY B N 1
ATOM 4634 C CA . GLY B 1 278 ? 0.467 -31.977 -18.809 1 86.29 278 GLY B CA 1
ATOM 4635 C C . GLY B 1 278 ? -0.522 -32.03 -17.661 1 86.29 278 GLY B C 1
ATOM 4636 O O . GLY B 1 278 ? -1.625 -31.488 -17.759 1 86.29 278 GLY B O 1
ATOM 4637 N N . ARG B 1 279 ? -0.196 -32.659 -16.615 1 89.96 279 ARG B N 1
ATOM 4638 C CA . ARG B 1 279 ? -1.038 -32.748 -15.426 1 89.96 279 ARG B CA 1
ATOM 4639 C C . ARG B 1 279 ? -1.211 -31.381 -14.774 1 89.96 279 ARG B C 1
ATOM 4641 O O . ARG B 1 279 ? -2.282 -31.068 -14.25 1 89.96 279 ARG B O 1
ATOM 4648 N N . TRP B 1 280 ? -0.179 -30.697 -14.825 1 91.48 280 TRP B N 1
ATOM 4649 C CA . TRP B 1 280 ? -0.221 -29.339 -14.293 1 91.48 280 TRP B CA 1
ATOM 4650 C C . TRP B 1 280 ? -1.256 -28.496 -15.03 1 91.48 280 TRP B C 1
ATOM 4652 O O . TRP B 1 280 ? -2.062 -27.803 -14.404 1 91.48 280 TRP B O 1
ATOM 4662 N N . GLU B 1 281 ? -1.228 -28.615 -16.323 1 90.29 281 GLU B N 1
ATOM 4663 C CA . GLU B 1 281 ? -2.182 -27.862 -17.132 1 90.29 281 GLU B CA 1
ATOM 4664 C C . GLU B 1 281 ? -3.614 -28.312 -16.859 1 90.29 281 GLU B C 1
ATOM 4666 O O . GLU B 1 281 ? -4.529 -27.488 -16.797 1 90.29 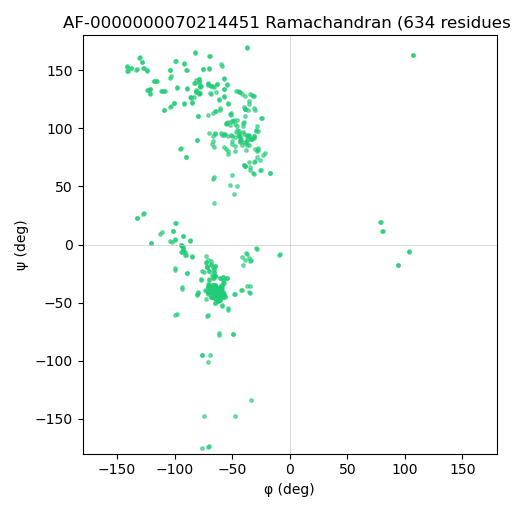281 GLU B O 1
ATOM 4671 N N . SER B 1 282 ? -3.737 -29.58 -16.664 1 91.33 282 SER B N 1
ATOM 4672 C CA . SER B 1 282 ? -5.059 -30.111 -16.351 1 91.33 282 SER B CA 1
ATOM 4673 C C . SER B 1 282 ? -5.547 -29.616 -14.993 1 91.33 282 SER B C 1
ATOM 4675 O O . SER B 1 282 ? -6.729 -29.309 -14.827 1 91.33 282 SER B O 1
ATOM 4677 N N . LEU B 1 283 ? -4.689 -29.575 -14.068 1 93.77 283 LEU B N 1
ATOM 4678 C CA . LEU B 1 283 ? -5.033 -29.074 -12.742 1 93.77 283 LEU B CA 1
ATOM 4679 C C . LEU B 1 283 ? -5.454 -27.61 -12.806 1 93.77 283 LEU B C 1
ATOM 4681 O O . LEU B 1 283 ? -6.471 -27.225 -12.224 1 93.77 283 LEU B O 1
ATOM 4685 N N . LYS B 1 284 ? -4.718 -26.788 -13.51 1 92.65 284 LYS B N 1
ATOM 4686 C CA . LYS B 1 284 ? -5.036 -25.37 -13.653 1 92.65 284 LYS B CA 1
ATOM 4687 C C . LYS B 1 284 ? -6.429 -25.176 -14.245 1 92.65 284 LYS B C 1
ATOM 4689 O O . LYS B 1 284 ? -7.209 -24.357 -13.755 1 92.65 284 LYS B O 1
ATOM 4694 N N . LEU B 1 285 ? -6.694 -25.94 -15.225 1 90.26 285 LEU B N 1
ATOM 4695 C CA . LEU B 1 285 ? -7.989 -25.836 -15.889 1 90.26 285 LEU B CA 1
ATOM 4696 C C . LEU B 1 285 ? -9.116 -26.252 -14.95 1 90.26 285 LEU B C 1
ATOM 4698 O O . LEU B 1 285 ? -10.155 -25.59 -14.889 1 90.26 285 LEU B O 1
ATOM 4702 N N . SER B 1 286 ? -8.902 -27.312 -14.259 1 93.4 286 SER B N 1
ATOM 4703 C CA . SER B 1 286 ? -9.894 -27.784 -13.299 1 93.4 286 SER B CA 1
ATOM 4704 C C . SER B 1 286 ? -10.155 -26.741 -12.217 1 93.4 286 SER B C 1
ATOM 4706 O O . SER B 1 286 ? -11.307 -26.485 -11.86 1 93.4 286 SER B O 1
ATOM 4708 N N . LEU B 1 287 ? -9.121 -26.153 -11.757 1 95.48 287 LEU B N 1
ATOM 4709 C CA . LEU B 1 287 ? -9.251 -25.177 -10.681 1 95.48 287 LEU B CA 1
ATOM 4710 C C . LEU B 1 287 ? -9.931 -23.906 -11.178 1 95.48 287 LEU B C 1
ATOM 4712 O O . LEU B 1 287 ? -10.701 -23.281 -10.446 1 95.48 287 LEU B O 1
ATOM 4716 N N . THR B 1 288 ? -9.595 -23.503 -12.396 1 94.44 288 THR B N 1
ATOM 4717 C CA . THR B 1 288 ? -10.184 -22.292 -12.955 1 94.44 288 THR B CA 1
ATOM 4718 C C . THR B 1 288 ? -11.705 -22.404 -13.006 1 94.44 288 THR B C 1
ATOM 4720 O O . THR B 1 288 ? -12.414 -21.424 -12.767 1 94.44 288 THR B O 1
ATOM 4723 N N . SER B 1 289 ? -12.176 -23.583 -13.252 1 93.57 289 SER B N 1
ATOM 4724 C CA . SER B 1 289 ? -13.617 -23.806 -13.318 1 93.57 289 SER B CA 1
ATOM 4725 C C . SER B 1 289 ? -14.252 -23.73 -11.933 1 93.57 289 SER B C 1
ATOM 4727 O O . SER B 1 289 ? -15.464 -23.546 -11.81 1 93.57 289 SER B O 1
ATOM 4729 N N . LEU B 1 290 ? -13.466 -23.878 -10.898 1 95.32 290 LEU B N 1
ATOM 4730 C CA . LEU B 1 290 ? -13.967 -23.876 -9.528 1 95.32 290 LEU B CA 1
ATOM 4731 C C . LEU B 1 290 ? -13.909 -22.474 -8.929 1 95.32 290 LEU B C 1
ATOM 4733 O O . LEU B 1 290 ? -14.424 -22.24 -7.834 1 95.32 290 LEU B O 1
ATOM 4737 N N . VAL B 1 291 ? -13.375 -21.487 -9.635 1 94.8 291 VAL B N 1
ATOM 4738 C CA . VAL B 1 291 ? -13.178 -20.142 -9.104 1 94.8 291 VAL B CA 1
ATOM 4739 C C . VAL B 1 291 ? -14.502 -19.381 -9.121 1 94.8 291 VAL B C 1
ATOM 4741 O O . VAL B 1 291 ? -15.222 -19.398 -10.121 1 94.8 291 VAL B O 1
ATOM 4744 N N . GLN B 1 292 ? -14.826 -18.796 -8.049 1 93.31 292 GLN B N 1
ATOM 4745 C CA . GLN B 1 292 ? -15.992 -17.928 -7.922 1 93.31 292 GLN B CA 1
ATOM 4746 C C . GLN B 1 292 ? -15.588 -16.528 -7.469 1 93.31 292 GLN B C 1
ATOM 4748 O O . GLN B 1 292 ? -14.802 -16.375 -6.532 1 93.31 292 GLN B O 1
ATOM 4753 N N . CYS B 1 293 ? -16.072 -15.505 -8.192 1 92.63 293 CYS B N 1
ATOM 4754 C CA . CYS B 1 293 ? -15.785 -14.125 -7.817 1 92.63 293 CYS B CA 1
ATOM 4755 C C . CYS B 1 293 ? -17.032 -13.438 -7.273 1 92.63 293 CYS B C 1
ATOM 4757 O O . CYS B 1 293 ? -18.029 -13.299 -7.983 1 92.63 293 CYS B O 1
ATOM 4759 N N . HIS B 1 294 ? -17.074 -13.065 -6.109 1 89.71 294 HIS B N 1
ATOM 4760 C CA . HIS B 1 294 ? -18.187 -12.379 -5.463 1 89.71 294 HIS B CA 1
ATOM 4761 C C . HIS B 1 294 ? -17.95 -10.874 -5.409 1 89.71 294 HIS B C 1
ATOM 4763 O O . HIS B 1 294 ? -18.495 -10.186 -4.543 1 89.71 294 HIS B O 1
ATOM 4769 N N . GLY B 1 295 ? -17.005 -10.394 -6.272 1 90.74 295 GLY B N 1
ATOM 4770 C CA . GLY B 1 295 ? -16.759 -8.964 -6.369 1 90.74 295 GLY B CA 1
ATOM 4771 C C . GLY B 1 295 ? -15.489 -8.528 -5.663 1 90.74 295 GLY B C 1
ATOM 4772 O O . GLY B 1 295 ? -15.122 -7.352 -5.706 1 90.74 295 GLY B O 1
ATOM 4773 N N . PHE B 1 296 ? -14.85 -9.463 -4.955 1 90.69 296 PHE B N 1
ATOM 4774 C CA . PHE B 1 296 ? -13.676 -9.094 -4.173 1 90.69 296 PHE B CA 1
ATOM 4775 C C . PHE B 1 296 ? -12.491 -9.986 -4.521 1 90.69 296 PHE B C 1
ATOM 4777 O O . PHE B 1 296 ? -11.645 -10.264 -3.669 1 90.69 296 PHE B O 1
ATOM 4784 N N . GLY B 1 297 ? -12.504 -10.501 -5.761 1 90.7 297 GLY B N 1
ATOM 4785 C CA . GLY B 1 297 ? -11.47 -11.43 -6.188 1 90.7 297 GLY B CA 1
ATOM 4786 C C . GLY B 1 297 ? -11.96 -12.862 -6.291 1 90.7 297 GLY B C 1
ATOM 4787 O O . GLY B 1 297 ? -13.004 -13.208 -5.733 1 90.7 297 GLY B O 1
ATOM 4788 N N . GLY B 1 298 ? -11.213 -13.617 -6.965 1 91.76 298 GLY B N 1
ATOM 4789 C CA . GLY B 1 298 ? -11.578 -15.016 -7.127 1 91.76 298 GLY B CA 1
ATOM 4790 C C . GLY B 1 298 ? -11.245 -15.864 -5.914 1 91.76 298 GLY B C 1
ATOM 4791 O O . GLY B 1 298 ? -10.209 -15.665 -5.277 1 91.76 298 GLY B O 1
ATOM 4792 N N . VAL B 1 299 ? -12.194 -16.807 -5.578 1 91.64 299 VAL B N 1
ATOM 4793 C CA . VAL B 1 299 ? -11.976 -17.732 -4.471 1 91.64 299 VAL B CA 1
ATOM 4794 C C . VAL B 1 299 ? -12.432 -19.133 -4.87 1 91.64 299 VAL B C 1
ATOM 4796 O O . VAL B 1 299 ? -13.236 -19.293 -5.791 1 91.64 299 VAL B O 1
ATOM 4799 N N . ILE B 1 300 ? -11.766 -20.101 -4.236 1 93.77 300 ILE B N 1
ATOM 4800 C CA . ILE B 1 300 ? -12.138 -21.5 -4.415 1 93.77 300 ILE B CA 1
ATOM 4801 C C . ILE B 1 300 ? -12.507 -22.112 -3.065 1 93.77 300 ILE B C 1
ATOM 4803 O O . ILE B 1 300 ? -11.856 -21.839 -2.054 1 93.77 300 ILE B O 1
ATOM 4807 N N . GLU B 1 301 ? -13.608 -22.827 -3.074 1 92.86 301 GLU B N 1
ATOM 4808 C CA . GLU B 1 301 ? -13.928 -23.567 -1.857 1 92.86 301 GLU B CA 1
ATOM 4809 C C . GLU B 1 301 ? -12.792 -24.51 -1.47 1 92.86 301 GLU B C 1
ATOM 4811 O O . GLU B 1 301 ? -12.292 -25.265 -2.306 1 92.86 301 GLU B O 1
ATOM 4816 N N . ARG B 1 302 ? -12.415 -24.534 -0.231 1 92.41 302 ARG B N 1
ATOM 4817 C CA . ARG B 1 302 ? -11.22 -25.232 0.231 1 92.41 302 ARG B CA 1
ATOM 4818 C C . ARG B 1 302 ? -11.332 -26.733 -0.017 1 92.41 302 ARG B C 1
ATOM 4820 O O . ARG B 1 302 ? -10.378 -27.364 -0.476 1 92.41 302 ARG B O 1
ATOM 4827 N N . SER B 1 303 ? -12.473 -27.291 0.315 1 92.98 303 SER B N 1
ATOM 4828 C CA . SER B 1 303 ? -12.637 -28.732 0.148 1 92.98 303 SER B CA 1
ATOM 4829 C C . SER B 1 303 ? -12.517 -29.135 -1.318 1 92.98 303 SER B C 1
ATOM 4831 O O . SER B 1 303 ? -11.84 -30.112 -1.645 1 92.98 303 SER B O 1
ATOM 4833 N N . ALA B 1 304 ? -13.121 -28.379 -2.158 1 94.76 304 ALA B N 1
ATOM 4834 C CA . ALA B 1 304 ? -13.033 -28.642 -3.592 1 94.76 304 ALA B CA 1
ATOM 4835 C C . ALA B 1 304 ? -11.602 -28.47 -4.094 1 94.76 304 ALA B C 1
ATOM 4837 O O . ALA B 1 304 ? -11.136 -29.241 -4.936 1 94.76 304 ALA B O 1
ATOM 4838 N N . PHE B 1 305 ? -10.888 -27.518 -3.603 1 95.25 305 PHE B N 1
ATOM 4839 C CA . PHE B 1 305 ? -9.505 -27.237 -3.971 1 95.25 305 PHE B CA 1
ATOM 4840 C C . PHE B 1 305 ? -8.591 -28.385 -3.56 1 95.25 305 PHE B C 1
ATOM 4842 O O . PHE B 1 305 ? -7.839 -28.912 -4.383 1 95.25 305 PHE B O 1
ATOM 4849 N N . GLU B 1 306 ? -8.736 -28.763 -2.322 1 92.55 306 GLU B N 1
ATOM 4850 C CA . GLU B 1 306 ? -7.878 -29.827 -1.811 1 92.55 306 GLU B CA 1
ATOM 4851 C C . GLU B 1 306 ? -8.146 -31.146 -2.53 1 92.55 306 GLU B C 1
ATOM 4853 O O . GLU B 1 306 ? -7.221 -31.92 -2.785 1 92.55 306 GLU B O 1
ATOM 4858 N N . ASN B 1 307 ? -9.344 -31.371 -2.867 1 93.57 307 ASN B N 1
ATOM 4859 C CA . ASN B 1 307 ? -9.69 -32.57 -3.624 1 93.57 307 ASN B CA 1
ATOM 4860 C C . ASN B 1 307 ? -9.067 -32.553 -5.017 1 93.57 307 ASN B C 1
ATOM 4862 O O . ASN B 1 307 ? -8.539 -33.566 -5.478 1 93.57 307 ASN B O 1
ATOM 4866 N N . ALA B 1 308 ? -9.143 -31.417 -5.672 1 94.04 308 ALA B N 1
ATOM 4867 C CA . ALA B 1 308 ? -8.561 -31.288 -7.006 1 94.04 308 ALA B CA 1
ATOM 4868 C C . ALA B 1 308 ? -7.05 -31.492 -6.967 1 94.04 308 ALA B C 1
ATOM 4870 O O . ALA B 1 308 ? -6.483 -32.149 -7.844 1 94.04 308 ALA B O 1
ATOM 4871 N N . VAL B 1 309 ? -6.4 -30.96 -5.984 1 92.85 309 VAL B N 1
ATOM 4872 C CA . VAL B 1 309 ? -4.954 -31.092 -5.844 1 92.85 309 VAL B CA 1
ATOM 4873 C C . VAL B 1 309 ? -4.593 -32.548 -5.554 1 92.85 309 VAL B C 1
ATOM 4875 O O . VAL B 1 309 ? -3.644 -33.085 -6.129 1 92.85 309 VAL B O 1
ATOM 4878 N N . PHE B 1 310 ? -5.379 -33.101 -4.69 1 90.3 310 PHE B N 1
ATOM 4879 C CA . PHE B 1 310 ? -5.148 -34.499 -4.346 1 90.3 310 PHE B CA 1
ATOM 4880 C C . PHE B 1 310 ? -5.263 -35.387 -5.579 1 90.3 310 PHE B C 1
ATOM 4882 O O . PHE B 1 310 ? -4.428 -36.267 -5.797 1 90.3 310 PHE B O 1
ATOM 4889 N N . GLU B 1 311 ? -6.228 -35.171 -6.375 1 89.14 311 GLU B N 1
ATOM 4890 C CA . GLU B 1 311 ? -6.436 -35.947 -7.594 1 89.14 311 GLU B CA 1
ATOM 4891 C C . GLU B 1 311 ? -5.283 -35.754 -8.575 1 89.14 311 GLU B C 1
ATOM 4893 O O . GLU B 1 311 ? -4.852 -36.706 -9.23 1 89.14 311 GLU B O 1
ATOM 4898 N N . ALA B 1 312 ? -4.777 -34.557 -8.718 1 87.88 312 ALA B N 1
ATOM 4899 C CA . ALA B 1 312 ? -3.712 -34.249 -9.67 1 87.88 312 ALA B CA 1
ATOM 4900 C C . ALA B 1 312 ? -2.384 -34.85 -9.22 1 87.88 312 ALA B C 1
ATOM 4902 O O . ALA B 1 312 ? -1.589 -35.304 -10.047 1 87.88 312 ALA B O 1
ATOM 4903 N N . PHE B 1 313 ? -2.129 -34.915 -7.939 1 85.79 313 PHE B N 1
ATOM 4904 C CA . PHE B 1 313 ? -0.826 -35.328 -7.429 1 85.79 313 PHE B CA 1
ATOM 4905 C C . PHE B 1 313 ? -0.805 -36.824 -7.144 1 85.79 313 PHE B C 1
ATOM 4907 O O . PHE B 1 313 ? 0.249 -37.46 -7.211 1 85.79 313 PHE B O 1
ATOM 4914 N N . VAL B 1 314 ? -1.776 -37.425 -6.695 1 77.67 314 VAL B N 1
ATOM 4915 C CA . VAL B 1 314 ? -1.774 -38.813 -6.246 1 77.67 314 VAL B CA 1
ATOM 4916 C C . VAL B 1 314 ? -2.354 -39.71 -7.337 1 77.67 314 VAL B C 1
ATOM 4918 O O . VAL B 1 314 ? -1.761 -40.733 -7.69 1 77.67 314 VAL B O 1
ATOM 4921 N N . VAL B 1 315 ? -3.601 -39.522 -7.745 1 63.46 315 VAL B N 1
ATOM 4922 C CA . VAL B 1 315 ? -4.298 -40.485 -8.592 1 63.46 315 VAL B CA 1
ATOM 4923 C C . VAL B 1 315 ? -3.659 -40.511 -9.979 1 63.46 315 VAL B C 1
ATOM 4925 O O . VAL B 1 315 ? -3.614 -41.557 -10.63 1 63.46 315 VAL B O 1
ATOM 4928 N N . GLY B 1 316 ? -3.174 -39.435 -10.553 1 54.03 316 GLY B N 1
ATOM 4929 C CA . GLY B 1 316 ? -2.642 -39.551 -11.901 1 54.03 316 GLY B CA 1
ATOM 4930 C C . GLY B 1 316 ? -1.36 -40.36 -11.969 1 54.03 316 GLY B C 1
ATOM 4931 O O . GLY B 1 316 ? -0.765 -40.501 -13.039 1 54.03 316 GLY B O 1
ATOM 4932 N N . ARG B 1 317 ? -0.672 -40.584 -10.906 1 47.4 317 ARG B N 1
ATOM 4933 C CA . ARG B 1 317 ? 0.44 -41.527 -10.974 1 47.4 317 ARG B CA 1
ATOM 4934 C C . ARG B 1 317 ? -0.059 -42.944 -11.235 1 47.4 317 ARG B C 1
ATOM 4936 O O . ARG B 1 317 ? -0.7 -43.55 -10.375 1 47.4 317 ARG B O 1
ATOM 4943 N N . VAL B 1 318 ? -0.813 -43.15 -12.32 1 37.22 318 VAL B N 1
ATOM 4944 C CA . VAL B 1 318 ? -1.017 -44.555 -12.657 1 37.22 318 VAL B CA 1
ATOM 4945 C C . VAL B 1 318 ? 0.303 -45.313 -12.534 1 37.22 318 VAL B C 1
ATOM 4947 O O . VAL B 1 318 ? 1.29 -44.965 -13.186 1 37.22 318 VAL B O 1
ATOM 4950 N N . PHE B 1 319 ? 0.518 -45.961 -11.451 1 31.49 319 PHE B N 1
ATOM 4951 C CA . PHE B 1 319 ? 1.432 -47.096 -11.422 1 31.49 319 PHE B CA 1
ATOM 4952 C C . PHE B 1 319 ? 1.143 -48.053 -12.573 1 31.49 319 PHE B C 1
ATOM 4954 O O . PHE B 1 319 ? -0.012 -48.233 -12.962 1 31.49 319 PHE B O 1
#

InterPro domains:
  IPR004827 Basic-leucine zipper domain [PF00170] (19-72)
  IPR004827 Basic-leucine zipper domain [PS50217] (19-78)
  IPR046347 Basic-leucine zipper domain superfamily [SSF57959] (17-74)
  IPR050936 AP-1-like transcription factor yap1-like [PTHR40621] (14-311)

Organism: Alternaria alternata (NCBI:txid5599)

Nearest PDB structures (foldseek):
  3aon-assembly1_A  TM=3.938E-01  e=6.236E+00  Enterococcus hirae
  3aon-assembly1_A  TM=3.903E-01  e=6.058E+00  Enterococcus hirae